Protein AF-A0A8D2KZS2-F1 (afdb_monomer)

Solvent-accessible surface area (backbone atoms only — not comparable to full-atom values): 23544 Å² total; per-residue (Å²): 131,87,80,90,88,87,85,86,83,92,78,85,83,78,93,82,79,91,78,78,85,85,78,84,86,91,76,83,87,84,83,94,83,77,69,80,80,71,70,74,70,80,73,80,74,82,85,71,85,82,81,89,64,75,97,84,63,85,79,81,78,73,80,80,71,48,76,54,74,55,30,58,27,18,46,73,50,37,46,70,60,37,52,53,43,47,74,71,66,53,69,52,68,57,38,80,55,36,52,27,25,52,40,33,5,20,61,58,28,25,36,68,35,32,45,55,38,47,75,68,67,30,64,51,67,50,59,31,76,81,28,41,32,34,60,52,46,38,61,51,84,68,10,48,54,25,49,53,45,37,50,74,74,66,30,64,58,70,52,52,24,66,78,54,34,41,28,34,50,33,47,16,27,51,61,31,37,46,70,55,37,53,51,41,50,76,73,67,35,66,60,72,52,55,27,71,59,38,35,27,26,60,35,40,24,29,56,56,38,71,50,80,87,48,40,66,42,28,40,52,33,47,51,51,45,47,75,76,64,39,70,58,69,48,47,27,77,58,40,43,30,28,56,31,33,15,27,45,39,23,36,43,71,50,44,53,50,43,49,74,68,66,34,67,57,68,50,54,28,74,85,69,44,36,26,67,53,40,24,47,71,34,33,58,81,37,60,92,49,46,35,44,60,35,54,35,51,42,52,28,55,45,32,77,78,79,56,80,83,56,44,62,58,49,45,51,43,28,47,84,43,59,54,43,56,48,36,55,57,66,67,47,82,77,73,93,59,56,82,72,57,61,80,58,39,58,68,69,44,49,63,75,43,37,74,36,51,53,35,54,60,61,48,54,85,50,84,72,47,70,68,56,50,48,44,38,51,52,48,65,72,46,42,48,43,35,68,67,53,48,79,70,47,98,62,60,68,69,59,41,40,56,67,59,43,59,69,80,73,60,64,116

Radius of gyration: 32.4 Å; Cα contacts (8 Å, |Δi|>4): 583; chains: 1; bounding box: 115×53×82 Å

Structure (mmCIF, N/CA/C/O backbone):
data_AF-A0A8D2KZS2-F1
#
_entry.id   AF-A0A8D2KZS2-F1
#
loop_
_atom_site.group_PDB
_atom_site.id
_atom_site.type_symbol
_atom_site.label_atom_id
_atom_site.label_alt_id
_atom_site.label_comp_id
_atom_site.label_asym_id
_atom_site.label_entity_id
_atom_site.label_seq_id
_atom_site.pdbx_PDB_ins_code
_atom_site.Cartn_x
_atom_site.Cartn_y
_atom_site.Cartn_z
_atom_site.occupancy
_atom_site.B_iso_or_equiv
_atom_site.auth_seq_id
_atom_site.auth_comp_id
_atom_site.auth_asym_id
_atom_site.auth_atom_id
_atom_site.pdbx_PDB_model_num
ATOM 1 N N . ASN A 1 1 ? 80.718 38.745 28.708 1.00 36.94 1 ASN A N 1
ATOM 2 C CA . ASN A 1 1 ? 81.224 37.949 27.570 1.00 36.94 1 ASN A CA 1
ATOM 3 C C . ASN A 1 1 ? 79.999 37.420 26.828 1.00 36.94 1 ASN A C 1
ATOM 5 O O . ASN A 1 1 ? 79.312 36.597 27.408 1.00 36.94 1 ASN A O 1
ATOM 9 N N . LEU A 1 2 ? 79.496 38.023 25.733 1.00 29.28 2 LEU A N 1
ATOM 10 C CA . LEU A 1 2 ? 80.109 38.090 24.377 1.00 29.28 2 LEU A CA 1
ATOM 11 C C . LEU A 1 2 ? 80.683 36.695 24.033 1.00 29.28 2 LEU A C 1
ATOM 13 O O . LEU A 1 2 ? 81.514 36.233 24.803 1.00 29.28 2 LEU A O 1
ATOM 17 N N . GLU A 1 3 ? 80.246 35.910 23.036 1.00 29.17 3 GLU A N 1
ATOM 18 C CA . GLU A 1 3 ? 79.910 36.116 21.602 1.00 29.17 3 GLU A CA 1
ATOM 19 C C . GLU A 1 3 ? 78.963 34.956 21.131 1.00 29.17 3 GLU A C 1
ATOM 21 O O . GLU A 1 3 ? 78.984 33.892 21.741 1.00 29.17 3 GLU A O 1
ATOM 26 N N . GLN A 1 4 ? 77.957 35.084 20.235 1.00 29.67 4 GLN A N 1
ATOM 27 C CA . GLN A 1 4 ? 77.980 35.140 18.742 1.00 29.67 4 GLN A CA 1
ATOM 28 C C . GLN A 1 4 ? 78.888 34.057 18.100 1.00 29.67 4 GLN A C 1
ATOM 30 O O . GLN A 1 4 ? 80.049 34.004 18.456 1.00 29.67 4 GLN A O 1
ATOM 35 N N . ARG A 1 5 ? 78.539 33.158 17.152 1.00 29.47 5 ARG A N 1
ATOM 36 C CA . ARG A 1 5 ? 77.591 33.022 16.000 1.00 29.47 5 ARG A CA 1
ATOM 37 C C . ARG A 1 5 ? 77.760 31.552 15.432 1.00 29.47 5 ARG A C 1
ATOM 39 O O . ARG A 1 5 ? 78.444 30.774 16.083 1.00 29.47 5 ARG A O 1
ATOM 46 N N . PRO A 1 6 ? 77.320 31.146 14.211 1.00 36.31 6 PRO A N 1
ATOM 47 C CA . PRO A 1 6 ? 75.969 30.782 13.747 1.00 36.31 6 PRO A CA 1
ATOM 48 C C . PRO A 1 6 ? 75.886 29.365 13.080 1.00 36.31 6 PRO A C 1
ATOM 50 O O . PRO A 1 6 ? 76.897 28.720 12.817 1.00 36.31 6 PRO A O 1
ATOM 53 N N . LYS A 1 7 ? 74.674 28.886 12.746 1.00 31.64 7 LYS A N 1
ATOM 54 C CA . LYS A 1 7 ? 74.425 27.690 11.897 1.00 31.64 7 LYS A CA 1
ATOM 55 C C . LYS A 1 7 ? 74.268 28.080 10.406 1.00 31.64 7 LYS A C 1
ATOM 57 O O . LYS A 1 7 ? 73.696 29.141 10.156 1.00 31.64 7 LYS A O 1
ATOM 62 N N . PRO A 1 8 ? 74.718 27.254 9.436 1.00 30.31 8 PRO A N 1
ATOM 63 C CA . PRO A 1 8 ? 74.526 27.477 7.994 1.00 30.31 8 PRO A CA 1
ATOM 64 C C . PRO A 1 8 ? 73.157 26.953 7.474 1.00 30.31 8 PRO A C 1
ATOM 66 O O . PRO A 1 8 ? 72.440 26.297 8.234 1.00 30.31 8 PRO A O 1
ATOM 69 N N . PRO A 1 9 ? 72.761 27.296 6.226 1.00 31.22 9 PRO A N 1
ATOM 70 C CA . PRO A 1 9 ? 71.372 27.574 5.843 1.00 31.22 9 PRO A CA 1
ATOM 71 C C . PRO A 1 9 ? 70.624 26.435 5.125 1.00 31.22 9 PRO A C 1
ATOM 73 O O . PRO A 1 9 ? 71.205 25.453 4.674 1.00 31.22 9 PRO A O 1
ATOM 76 N N . CYS A 1 10 ? 69.306 26.635 5.006 1.00 29.14 10 CYS A N 1
ATOM 77 C CA . CYS A 1 10 ? 68.376 25.884 4.167 1.00 29.14 10 CYS A CA 1
ATOM 78 C C . CYS A 1 10 ? 68.698 26.019 2.670 1.00 29.14 10 CYS A C 1
ATOM 80 O O . CYS A 1 10 ? 68.806 27.136 2.167 1.00 29.14 10 CYS A O 1
ATOM 82 N N . GLU A 1 11 ? 68.684 24.896 1.953 1.00 26.00 11 GLU A N 1
ATOM 83 C CA . GLU A 1 11 ? 68.539 24.846 0.497 1.00 26.00 11 GLU A CA 1
ATOM 84 C C . GLU A 1 11 ? 67.277 24.047 0.141 1.00 26.00 11 GLU A C 1
ATOM 86 O O . GLU A 1 11 ? 67.096 22.904 0.560 1.00 26.00 11 GLU A O 1
ATOM 91 N N . GLN A 1 12 ? 66.385 24.674 -0.629 1.00 33.25 12 GLN A N 1
ATOM 92 C CA . GLN A 1 12 ? 65.421 23.964 -1.469 1.00 33.25 12 GLN A CA 1
ATOM 93 C C . GLN A 1 12 ? 66.151 23.396 -2.693 1.00 33.25 12 GLN A C 1
ATOM 95 O O . GLN A 1 12 ? 67.110 24.013 -3.161 1.00 33.25 12 GLN A O 1
ATOM 100 N N . PRO A 1 13 ? 65.586 22.362 -3.336 1.00 27.86 13 PRO A N 1
ATOM 101 C CA . PRO A 1 13 ? 65.561 22.381 -4.785 1.00 27.86 13 PRO A CA 1
ATOM 102 C C . PRO A 1 13 ? 64.144 22.291 -5.352 1.00 27.86 13 PRO A C 1
ATOM 104 O O . PRO A 1 13 ? 63.231 21.649 -4.836 1.00 27.86 13 PRO A O 1
ATOM 107 N N . SER A 1 14 ? 64.039 23.008 -6.456 1.00 24.27 14 SER A N 1
ATOM 108 C CA . SER A 1 14 ? 62.951 23.229 -7.384 1.00 24.27 14 SER A CA 1
ATOM 109 C C . SER A 1 14 ? 62.358 21.976 -8.040 1.00 24.27 14 SER A C 1
ATOM 111 O O . SER A 1 14 ? 63.000 20.954 -8.267 1.00 24.27 14 SER A O 1
ATOM 113 N N . SER A 1 15 ? 61.102 22.161 -8.440 1.00 30.88 15 SER A N 1
ATOM 114 C CA . SER A 1 15 ? 60.321 21.420 -9.429 1.00 30.88 15 SER A CA 1
ATOM 115 C C . SER A 1 15 ? 61.110 20.833 -10.608 1.00 30.88 15 SER A C 1
ATOM 117 O O . SER A 1 15 ? 61.696 21.581 -11.389 1.00 30.88 15 SER A O 1
ATOM 119 N N . SER A 1 16 ? 60.976 19.524 -10.842 1.00 24.36 16 SER A N 1
ATOM 120 C CA . SER A 1 16 ? 60.744 18.966 -12.184 1.00 24.36 16 SER A CA 1
ATOM 121 C C . SER A 1 16 ? 60.451 17.457 -12.153 1.00 24.36 16 SER A C 1
ATOM 123 O O . SER A 1 16 ? 61.081 16.691 -11.433 1.00 24.36 16 SER A O 1
ATOM 125 N N . LEU A 1 17 ? 59.515 17.069 -13.027 1.00 27.34 17 LEU A N 1
ATOM 126 C CA . LEU A 1 17 ? 59.321 15.741 -13.625 1.00 27.34 17 LEU A CA 1
ATOM 127 C C . LEU A 1 17 ? 58.529 14.686 -12.835 1.00 27.34 17 LEU A C 1
ATOM 129 O O . LEU A 1 17 ? 59.053 13.689 -12.341 1.00 27.34 17 LEU A O 1
ATOM 133 N N . CYS A 1 18 ? 57.202 14.845 -12.930 1.00 28.91 18 CYS A N 1
ATOM 134 C CA . CYS A 1 18 ? 56.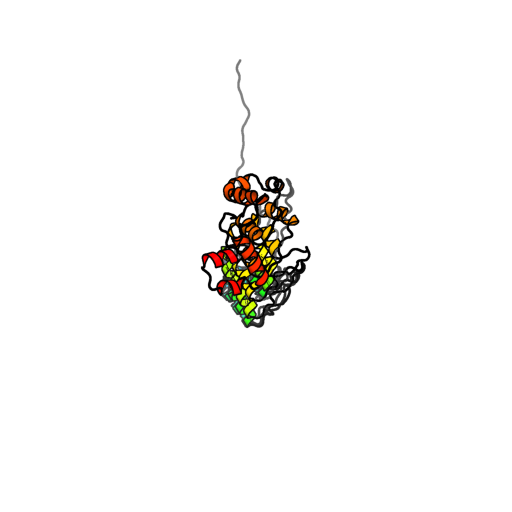266 13.753 -13.198 1.00 28.91 18 CYS A CA 1
ATOM 135 C C . CYS A 1 18 ? 56.908 12.674 -14.087 1.00 28.91 18 CYS A C 1
ATOM 137 O O . CYS A 1 18 ? 57.135 12.893 -15.278 1.00 28.91 18 CYS A O 1
ATOM 139 N N . ARG A 1 19 ? 57.152 11.491 -13.525 1.00 24.28 19 ARG A N 1
ATOM 140 C CA . ARG A 1 19 ? 57.334 10.260 -14.294 1.00 24.28 19 ARG A CA 1
ATOM 141 C C . ARG A 1 19 ? 56.074 9.425 -14.143 1.00 24.28 19 ARG A C 1
ATOM 143 O O . ARG A 1 19 ? 55.941 8.629 -13.221 1.00 24.28 19 ARG A O 1
ATOM 150 N N . THR A 1 20 ? 55.138 9.649 -15.053 1.00 28.09 20 THR A N 1
ATOM 151 C CA . THR A 1 20 ? 54.004 8.762 -15.300 1.00 28.09 20 THR A CA 1
ATOM 152 C C . THR A 1 20 ? 54.559 7.454 -15.863 1.00 28.09 20 THR A C 1
ATOM 154 O O . THR A 1 20 ? 55.196 7.4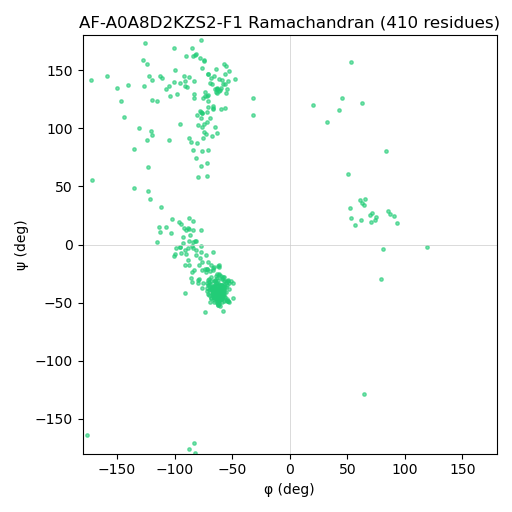42 -16.916 1.00 28.09 20 THR A O 1
ATOM 157 N N . LEU A 1 21 ? 54.374 6.356 -15.131 1.00 25.39 21 LEU A N 1
ATOM 158 C CA . LEU A 1 21 ? 54.708 5.005 -15.576 1.00 25.39 21 LEU A CA 1
ATOM 159 C C . LEU A 1 21 ? 53.690 4.565 -16.633 1.00 25.39 21 LEU A C 1
ATOM 161 O O . LEU A 1 21 ? 52.605 4.078 -16.328 1.00 25.39 21 LEU A O 1
ATOM 165 N N . THR A 1 22 ? 54.056 4.765 -17.893 1.00 28.83 22 THR A N 1
ATOM 166 C CA . THR A 1 22 ? 53.391 4.194 -19.063 1.00 28.83 22 THR A CA 1
ATOM 167 C C . THR A 1 22 ? 53.759 2.713 -19.152 1.00 28.83 22 THR A C 1
ATOM 169 O O . THR A 1 22 ? 54.868 2.378 -19.566 1.00 28.83 22 THR A O 1
ATOM 172 N N . VAL A 1 23 ? 52.848 1.809 -18.783 1.00 27.48 23 VAL A N 1
ATOM 173 C CA . VAL A 1 23 ? 52.987 0.373 -19.083 1.00 27.48 23 VAL A CA 1
ATOM 174 C C . VAL A 1 23 ? 51.802 -0.085 -19.934 1.00 27.48 23 VAL A C 1
ATOM 176 O O . VAL A 1 23 ? 50.706 -0.331 -19.449 1.00 27.48 23 VAL A O 1
ATOM 179 N N . GLY A 1 24 ? 52.092 -0.109 -21.237 1.00 26.55 24 GLY A N 1
ATOM 180 C CA . GLY A 1 24 ? 51.520 -0.861 -22.359 1.00 26.55 24 GLY A CA 1
ATOM 181 C C . GLY A 1 24 ? 50.125 -1.486 -22.284 1.00 26.55 24 GLY A C 1
ATOM 182 O O . GLY A 1 24 ? 49.922 -2.494 -21.619 1.00 26.55 24 GLY A O 1
ATOM 183 N N . LEU A 1 25 ? 49.257 -1.041 -23.198 1.00 25.08 25 LEU A N 1
ATOM 184 C CA . LEU A 1 25 ? 48.248 -1.881 -23.849 1.00 25.08 25 LEU A CA 1
ATOM 185 C C . LEU A 1 25 ? 48.321 -1.643 -25.366 1.00 25.08 25 LEU A C 1
ATOM 187 O O . LEU A 1 25 ? 47.852 -0.634 -25.886 1.00 25.08 25 LEU A O 1
ATOM 191 N N . ARG A 1 26 ? 48.977 -2.572 -26.072 1.00 29.31 26 ARG A N 1
ATOM 192 C CA . ARG A 1 26 ? 48.896 -2.723 -27.531 1.00 29.31 26 ARG A CA 1
ATOM 193 C C . ARG A 1 26 ? 47.615 -3.487 -27.851 1.00 29.31 26 ARG A C 1
ATOM 195 O O . ARG A 1 26 ? 47.593 -4.685 -27.602 1.00 29.31 26 ARG A O 1
ATOM 202 N N . LEU A 1 27 ? 46.621 -2.847 -28.465 1.00 26.73 27 LEU A N 1
ATOM 203 C CA . LEU A 1 27 ? 45.586 -3.533 -29.245 1.00 26.73 27 LEU A CA 1
ATOM 204 C C . LEU A 1 27 ? 45.201 -2.669 -30.463 1.00 26.73 27 LEU A C 1
ATOM 206 O O . LEU A 1 27 ? 44.644 -1.590 -30.316 1.00 26.73 27 LEU A O 1
ATOM 210 N N . PHE A 1 28 ? 45.602 -3.172 -31.636 1.00 26.14 28 PHE A N 1
ATOM 211 C CA . PHE A 1 28 ? 45.094 -2.952 -32.999 1.00 26.14 28 PHE A CA 1
ATOM 212 C C . PHE A 1 28 ? 44.503 -1.579 -33.388 1.00 26.14 28 PHE A C 1
ATOM 214 O O . PHE A 1 28 ? 43.336 -1.291 -33.142 1.00 26.14 28 PHE A O 1
ATOM 221 N N . CYS A 1 29 ? 45.280 -0.811 -34.163 1.00 25.12 29 CYS A N 1
ATOM 222 C CA . CYS A 1 29 ? 44.738 0.125 -35.157 1.00 25.12 29 CYS A CA 1
ATOM 223 C C . CYS A 1 29 ? 44.137 -0.657 -36.340 1.00 25.12 29 CYS A C 1
ATOM 225 O O . CYS A 1 29 ? 44.718 -1.662 -36.760 1.00 25.12 29 CYS A O 1
ATOM 227 N N . PRO A 1 30 ? 43.062 -0.129 -36.946 1.00 29.66 30 PRO A N 1
ATOM 228 C CA . PRO A 1 30 ? 43.207 0.249 -38.345 1.00 29.66 30 PRO A CA 1
ATOM 229 C C . PRO A 1 30 ? 42.797 1.705 -38.604 1.00 29.66 30 PRO A C 1
ATOM 231 O O . PRO A 1 30 ? 41.781 2.198 -38.126 1.00 29.66 30 PRO A O 1
ATOM 234 N N . ASP A 1 31 ? 43.660 2.328 -39.397 1.00 26.92 31 ASP A N 1
ATOM 235 C CA . ASP A 1 31 ? 43.484 3.434 -40.330 1.00 26.92 31 ASP A CA 1
ATOM 236 C C . ASP A 1 31 ? 43.049 4.829 -39.849 1.00 26.92 31 ASP A C 1
ATOM 238 O O . ASP A 1 31 ? 42.009 5.106 -39.256 1.00 26.92 31 ASP A O 1
ATOM 242 N N . SER A 1 32 ? 43.953 5.743 -40.183 1.00 37.69 32 SER A N 1
ATOM 243 C CA . SER A 1 32 ? 44.044 7.149 -39.854 1.00 37.69 32 SER A CA 1
ATOM 244 C C . SER A 1 32 ? 43.071 8.009 -40.659 1.00 37.69 32 SER A C 1
ATOM 246 O O . SER A 1 32 ? 43.389 8.382 -41.785 1.00 37.69 32 SER A O 1
ATOM 248 N N . SER A 1 33 ? 41.944 8.407 -40.063 1.00 36.34 33 SER A N 1
ATOM 249 C CA . SER A 1 33 ? 41.260 9.667 -40.415 1.00 36.34 33 SER A CA 1
ATOM 250 C C . SER A 1 33 ? 40.102 10.013 -39.468 1.00 36.34 33 SER A C 1
ATOM 252 O O . SER A 1 33 ? 38.987 10.231 -39.927 1.00 36.34 33 SER A O 1
ATOM 254 N N . THR A 1 34 ? 40.316 10.097 -38.153 1.00 34.88 34 THR A N 1
ATOM 255 C CA . THR A 1 34 ? 39.337 10.753 -37.259 1.00 34.88 34 THR A CA 1
ATOM 256 C C . THR A 1 34 ? 40.023 11.389 -36.053 1.00 34.88 34 THR A C 1
ATOM 258 O O . THR A 1 34 ? 40.910 10.804 -35.440 1.00 34.88 34 THR A O 1
ATOM 261 N N . SER A 1 35 ? 39.609 12.619 -35.753 1.00 30.83 35 SER A N 1
ATOM 262 C CA . SER A 1 35 ? 40.151 13.567 -34.773 1.00 30.83 35 SER A CA 1
ATOM 263 C C . SER A 1 35 ? 40.428 13.001 -33.363 1.00 30.83 35 SER A C 1
ATOM 265 O O . SER A 1 35 ? 39.581 12.279 -32.829 1.00 30.83 35 SER A O 1
ATOM 267 N N . PRO A 1 36 ? 41.516 13.430 -32.687 1.00 34.88 36 PRO A N 1
ATOM 268 C CA . PRO A 1 36 ? 41.895 12.977 -31.339 1.00 34.88 36 PRO A CA 1
ATOM 269 C C . PRO A 1 36 ? 40.928 13.398 -30.214 1.00 34.88 36 PRO A C 1
ATOM 271 O O . PRO A 1 36 ? 41.055 12.929 -29.087 1.00 34.88 36 PRO A O 1
ATOM 274 N N . SER A 1 37 ? 39.919 14.221 -30.505 1.00 33.31 37 SER A N 1
ATOM 275 C CA . SER A 1 37 ? 38.871 14.629 -29.556 1.00 33.31 37 SER A CA 1
ATOM 276 C C . SER A 1 37 ? 37.887 13.503 -29.196 1.00 33.31 37 SER A C 1
ATOM 278 O O . SER A 1 37 ? 37.154 13.629 -28.222 1.00 33.31 37 SER A O 1
ATOM 280 N N . PHE A 1 38 ? 37.864 12.403 -29.960 1.00 35.97 38 PHE A N 1
ATOM 281 C CA . PHE A 1 38 ? 36.937 11.280 -29.755 1.00 35.97 38 PHE A CA 1
ATOM 282 C C . PHE A 1 38 ? 37.414 10.252 -28.717 1.00 35.97 38 PHE A C 1
ATOM 284 O O . PHE A 1 38 ? 36.595 9.553 -28.127 1.00 35.97 38 PHE A O 1
ATOM 291 N N . TYR A 1 39 ? 38.722 10.166 -28.459 1.00 30.42 39 TYR A N 1
ATOM 292 C CA . TYR A 1 39 ? 39.286 9.150 -27.559 1.00 30.42 39 TYR A CA 1
ATOM 293 C C . TYR A 1 39 ? 39.326 9.571 -26.085 1.00 30.42 39 TYR A C 1
ATOM 295 O O . TYR A 1 39 ? 39.502 8.727 -25.211 1.00 30.42 39 TYR A O 1
ATOM 303 N N . PHE A 1 40 ? 39.122 10.856 -25.787 1.00 31.12 40 PHE A N 1
ATOM 304 C CA . PHE A 1 40 ? 39.259 11.377 -24.424 1.00 31.12 40 PHE A CA 1
ATOM 305 C C . PHE A 1 40 ? 38.000 11.225 -23.550 1.00 31.12 40 PHE A C 1
ATOM 307 O O . PHE A 1 40 ? 38.026 11.585 -22.379 1.00 31.12 40 PHE A O 1
ATOM 314 N N . ILE A 1 41 ? 36.905 10.672 -24.085 1.00 33.25 41 ILE A N 1
ATOM 315 C CA . ILE A 1 41 ? 35.627 10.533 -23.356 1.00 33.25 41 ILE A CA 1
ATOM 316 C C . ILE A 1 41 ? 35.423 9.111 -22.784 1.00 33.25 41 ILE A C 1
ATOM 318 O O . ILE A 1 41 ? 34.545 8.889 -21.958 1.00 33.25 41 ILE A O 1
ATOM 322 N N . LEU A 1 42 ? 36.275 8.140 -23.128 1.00 31.92 42 LEU A N 1
ATOM 323 C CA . LEU A 1 42 ? 36.093 6.727 -22.753 1.00 31.92 42 LEU A CA 1
ATOM 324 C C . LEU A 1 42 ? 36.679 6.317 -21.385 1.00 31.92 42 LEU A C 1
ATOM 326 O O . LEU A 1 42 ? 36.765 5.130 -21.088 1.00 31.92 42 LEU A O 1
ATOM 330 N N . LEU A 1 43 ? 37.059 7.273 -20.534 1.00 33.88 43 LEU A N 1
ATOM 331 C CA . LEU A 1 43 ? 37.673 7.010 -19.223 1.00 33.88 43 LEU A CA 1
ATOM 332 C C . LEU A 1 43 ? 37.075 7.876 -18.102 1.00 33.88 43 LEU A C 1
ATOM 334 O O . LEU A 1 43 ? 37.792 8.461 -17.294 1.00 33.88 43 LEU A O 1
ATOM 338 N N . LEU A 1 44 ? 35.745 7.937 -18.011 1.00 33.25 44 LEU A N 1
ATOM 339 C CA . LEU A 1 44 ? 35.087 8.396 -16.784 1.00 33.25 44 LEU A CA 1
ATOM 340 C C . LEU A 1 44 ? 34.967 7.224 -15.802 1.00 33.25 44 LEU A C 1
ATOM 342 O O . LEU A 1 44 ? 33.939 6.561 -15.695 1.00 33.25 44 LEU A O 1
ATOM 346 N N . LEU A 1 45 ? 36.072 6.965 -15.098 1.00 33.84 45 LEU A N 1
ATOM 347 C CA . LEU A 1 45 ? 36.084 6.182 -13.866 1.00 33.84 45 LEU A CA 1
ATOM 348 C C . LEU A 1 45 ? 35.175 6.879 -12.843 1.00 33.84 45 LEU A C 1
ATOM 350 O O . LEU A 1 45 ? 35.457 8.004 -12.428 1.00 33.84 45 LEU A O 1
ATOM 354 N N . PHE A 1 46 ? 34.100 6.209 -12.428 1.00 33.53 46 PHE A N 1
ATOM 355 C CA . PHE A 1 46 ? 33.302 6.625 -11.277 1.00 33.53 46 PHE A CA 1
ATOM 356 C C . PHE A 1 46 ? 34.211 6.733 -10.042 1.00 33.53 46 PHE A C 1
ATOM 358 O O . PHE A 1 46 ? 34.814 5.756 -9.603 1.00 33.53 46 PHE A O 1
ATOM 365 N N . HIS A 1 47 ? 34.317 7.940 -9.490 1.00 36.31 47 HIS A N 1
ATOM 366 C CA . HIS A 1 47 ? 34.975 8.213 -8.217 1.00 36.31 47 HIS A CA 1
ATOM 367 C C . HIS A 1 47 ? 34.005 7.839 -7.083 1.00 36.31 47 HIS A C 1
ATOM 369 O O . HIS A 1 47 ? 33.071 8.585 -6.801 1.00 36.31 47 HIS A O 1
ATOM 375 N N . GLN A 1 48 ? 34.207 6.695 -6.427 1.00 31.03 48 GLN A N 1
ATOM 376 C CA . GLN A 1 48 ? 33.724 6.501 -5.054 1.00 31.03 48 GLN A CA 1
ATOM 377 C C . GLN A 1 48 ? 34.898 6.706 -4.084 1.00 31.03 48 GLN A C 1
ATOM 379 O O . GLN A 1 48 ? 36.016 6.291 -4.404 1.00 31.03 48 GLN A O 1
ATOM 384 N N . PRO A 1 49 ? 34.695 7.366 -2.927 1.00 31.16 49 PRO A N 1
ATOM 385 C CA . PRO A 1 49 ? 35.770 7.588 -1.969 1.00 31.16 49 PRO A CA 1
ATOM 386 C C . PRO A 1 49 ? 36.209 6.257 -1.326 1.00 31.16 49 PRO A C 1
ATOM 388 O O . PRO A 1 49 ? 35.365 5.395 -1.070 1.00 31.16 49 PRO A O 1
ATOM 391 N N . PRO A 1 50 ? 37.511 6.072 -1.047 1.00 38.44 50 PRO A N 1
ATOM 392 C CA . PRO A 1 50 ? 38.029 4.849 -0.445 1.00 38.44 50 PRO A CA 1
ATOM 393 C C . PRO A 1 50 ? 37.542 4.695 1.004 1.00 38.44 50 PRO A C 1
ATOM 395 O O . PRO A 1 50 ? 37.529 5.654 1.778 1.00 38.44 50 PRO A O 1
ATOM 398 N N . ILE A 1 51 ? 37.159 3.472 1.376 1.00 36.62 51 ILE A N 1
ATOM 399 C CA . ILE A 1 51 ? 36.767 3.100 2.741 1.00 36.62 51 ILE A CA 1
ATOM 400 C C . ILE A 1 51 ? 38.026 3.077 3.620 1.00 36.62 51 ILE A C 1
ATOM 402 O O . ILE A 1 51 ? 39.022 2.440 3.277 1.00 36.62 51 ILE A O 1
ATOM 406 N N . LEU A 1 52 ? 37.990 3.783 4.755 1.00 33.03 52 LEU A N 1
ATOM 407 C CA . LEU A 1 52 ? 39.100 3.844 5.708 1.00 33.03 52 LEU A CA 1
ATOM 408 C C . LEU A 1 52 ? 39.287 2.484 6.402 1.00 33.03 52 LEU A C 1
ATOM 410 O O . LEU A 1 52 ? 38.502 2.107 7.269 1.00 33.03 52 LEU A O 1
ATOM 414 N N . SER A 1 53 ? 40.366 1.782 6.074 1.00 32.38 53 SER A N 1
ATOM 415 C CA . SER A 1 53 ? 40.828 0.597 6.800 1.00 32.38 53 SER A CA 1
ATOM 416 C C . SER A 1 53 ? 42.276 0.813 7.249 1.00 32.38 53 SER A C 1
ATOM 418 O O . SER A 1 53 ? 43.188 0.464 6.510 1.00 32.38 53 SER A O 1
ATOM 420 N N . ALA A 1 54 ? 42.454 1.370 8.459 1.00 38.00 54 ALA A N 1
ATOM 421 C CA . ALA A 1 54 ? 43.703 1.476 9.243 1.00 38.00 54 ALA A CA 1
ATOM 422 C C . ALA A 1 54 ? 44.939 2.113 8.536 1.00 38.00 54 ALA A C 1
ATOM 424 O O . ALA A 1 54 ? 45.010 2.205 7.313 1.00 38.00 54 ALA A O 1
ATOM 425 N N . PRO A 1 55 ? 45.931 2.656 9.272 1.00 47.75 55 PRO A N 1
ATOM 426 C CA . PRO A 1 55 ? 46.936 3.512 8.656 1.00 47.75 55 PRO A CA 1
ATOM 427 C C . PRO A 1 55 ? 47.951 2.659 7.884 1.00 47.75 55 PRO A C 1
ATOM 429 O O . PRO A 1 55 ? 48.734 1.925 8.478 1.00 47.75 55 PRO A O 1
ATOM 432 N N . GLY A 1 56 ? 47.965 2.785 6.555 1.00 47.78 56 GLY A N 1
ATOM 433 C CA . GLY A 1 56 ? 49.143 2.455 5.745 1.00 47.78 56 GLY A CA 1
ATOM 434 C C . GLY A 1 56 ? 49.005 1.359 4.690 1.00 47.78 56 GLY A C 1
ATOM 435 O O . GLY A 1 56 ? 49.967 1.156 3.954 1.00 47.78 56 GLY A O 1
ATOM 436 N N . LEU A 1 57 ? 47.854 0.695 4.542 1.00 40.62 57 LEU A N 1
ATOM 437 C CA . LEU A 1 57 ? 47.652 -0.297 3.478 1.00 40.62 57 LEU A CA 1
ATOM 438 C C . LEU A 1 57 ? 46.496 0.121 2.559 1.00 40.62 57 LEU A C 1
ATOM 440 O O . LEU A 1 57 ? 45.331 -0.150 2.827 1.00 40.62 57 LEU A O 1
ATOM 444 N N . TRP A 1 58 ? 46.823 0.806 1.462 1.00 45.53 58 TRP A N 1
ATOM 445 C CA . TRP A 1 58 ? 45.865 1.076 0.390 1.00 45.53 58 TRP A CA 1
ATOM 446 C C . TRP A 1 58 ? 45.658 -0.212 -0.414 1.00 45.53 58 TRP A C 1
ATOM 448 O O . TRP A 1 58 ? 46.398 -0.474 -1.362 1.00 45.53 58 TRP A O 1
ATOM 458 N N . SER A 1 59 ? 44.673 -1.038 -0.059 1.00 37.94 59 SER A N 1
ATOM 459 C CA . SER A 1 59 ? 44.176 -2.042 -1.000 1.00 37.94 59 SER A CA 1
ATOM 460 C C . SER A 1 59 ? 43.326 -1.326 -2.053 1.00 37.94 59 SER A C 1
ATOM 462 O O . SER A 1 59 ? 42.157 -1.008 -1.849 1.00 37.94 59 SER A O 1
ATOM 464 N N . LEU A 1 60 ? 43.935 -1.025 -3.202 1.00 41.00 60 LEU A N 1
ATOM 465 C CA . LEU A 1 60 ? 43.218 -0.627 -4.416 1.00 41.00 60 LEU A CA 1
ATOM 466 C C . LEU A 1 60 ? 42.503 -1.857 -4.991 1.00 41.00 60 LEU A C 1
ATOM 468 O O . LEU A 1 60 ? 42.895 -2.390 -6.029 1.00 41.00 60 LEU A O 1
ATOM 472 N N . GLU A 1 61 ? 41.459 -2.331 -4.318 1.00 39.19 61 GLU A N 1
ATOM 473 C CA . GLU A 1 61 ? 40.504 -3.250 -4.930 1.00 39.19 61 GLU A CA 1
ATOM 474 C C . GLU A 1 61 ? 39.684 -2.466 -5.960 1.00 39.19 61 GLU A C 1
ATOM 476 O O . GLU A 1 61 ? 38.581 -1.989 -5.705 1.00 39.19 61 GLU A O 1
ATOM 481 N N . TYR A 1 62 ? 40.251 -2.286 -7.154 1.00 47.44 62 TYR A N 1
ATOM 482 C CA . TYR A 1 62 ? 39.485 -1.840 -8.308 1.00 47.44 62 TYR A CA 1
ATOM 483 C C . TYR A 1 62 ? 38.470 -2.933 -8.647 1.00 47.44 62 TYR A C 1
ATOM 485 O O . TYR A 1 62 ? 38.806 -3.915 -9.313 1.00 47.44 62 TYR A O 1
ATOM 493 N N . LYS A 1 63 ? 37.210 -2.749 -8.244 1.00 43.88 63 LYS A N 1
ATOM 494 C CA . LYS A 1 63 ? 36.096 -3.437 -8.901 1.00 43.88 63 LYS A CA 1
ATOM 495 C C . LYS A 1 63 ? 36.051 -2.938 -10.346 1.00 43.88 63 LYS A C 1
ATOM 497 O O . LYS A 1 63 ? 35.542 -1.857 -10.625 1.00 43.88 63 LYS A O 1
ATOM 502 N N . ARG A 1 64 ? 36.660 -3.689 -11.267 1.00 52.75 64 ARG A N 1
ATOM 503 C CA . ARG A 1 64 ? 36.547 -3.446 -12.710 1.00 52.75 64 ARG A CA 1
ATOM 504 C C . ARG A 1 64 ? 35.107 -3.737 -13.121 1.00 52.75 64 ARG A C 1
ATOM 506 O O . ARG A 1 64 ? 34.780 -4.882 -13.408 1.00 52.75 64 ARG A O 1
ATOM 513 N N . THR A 1 65 ? 34.251 -2.723 -13.149 1.00 52.41 65 THR A N 1
ATOM 514 C CA . THR A 1 65 ? 32.964 -2.836 -13.835 1.00 52.41 65 THR A CA 1
ATOM 515 C C . THR A 1 65 ? 33.236 -2.713 -15.330 1.00 52.41 65 THR A C 1
ATOM 517 O O . THR A 1 65 ? 33.729 -1.695 -15.815 1.00 52.41 65 THR A O 1
ATOM 520 N N . LEU A 1 66 ? 33.005 -3.790 -16.077 1.00 63.81 66 LEU A N 1
ATOM 521 C CA . LEU A 1 66 ? 33.093 -3.742 -17.531 1.00 63.81 66 LEU A CA 1
ATOM 522 C C . LEU A 1 66 ? 31.883 -2.946 -18.034 1.00 63.81 66 LEU A C 1
ATOM 524 O O . LEU A 1 66 ? 30.758 -3.435 -18.000 1.00 63.81 66 LEU A O 1
ATOM 528 N N . THR A 1 67 ? 32.094 -1.704 -18.469 1.00 66.44 67 THR A N 1
ATOM 529 C CA . THR A 1 67 ? 31.028 -0.846 -19.003 1.00 66.44 67 THR A CA 1
ATOM 530 C C . THR A 1 67 ? 31.126 -0.745 -20.524 1.00 66.44 67 THR A C 1
ATOM 532 O O . THR A 1 67 ? 32.204 -0.604 -21.099 1.00 66.44 67 THR A O 1
ATOM 535 N N . ASN A 1 68 ? 29.981 -0.850 -21.200 1.00 80.31 68 ASN A N 1
ATOM 536 C CA . ASN A 1 68 ? 29.876 -0.699 -22.650 1.00 80.31 68 ASN A CA 1
ATOM 537 C C . ASN A 1 68 ? 29.580 0.780 -22.982 1.00 80.31 68 ASN A C 1
ATOM 539 O O . ASN A 1 68 ? 28.702 1.360 -22.332 1.00 80.31 68 ASN A O 1
ATOM 543 N N . PRO A 1 69 ? 30.228 1.405 -23.991 1.00 84.00 69 PRO A N 1
ATOM 544 C CA . PRO A 1 69 ? 29.858 2.745 -24.466 1.00 84.00 69 PRO A CA 1
ATOM 545 C C . PRO A 1 69 ? 28.360 2.885 -24.773 1.00 84.00 69 PRO A C 1
ATOM 547 O O . PRO A 1 69 ? 27.786 3.952 -24.553 1.00 84.00 69 PRO A O 1
ATOM 550 N N . LEU A 1 70 ? 27.708 1.801 -25.210 1.00 86.56 70 LEU A N 1
ATOM 551 C CA . LEU A 1 70 ? 26.264 1.779 -25.422 1.00 86.56 70 LEU A CA 1
ATOM 552 C C . LEU A 1 70 ? 25.483 2.020 -24.115 1.00 86.56 70 LEU A C 1
ATOM 554 O O . LEU A 1 70 ? 24.589 2.864 -24.096 1.00 86.56 70 LEU A O 1
ATOM 558 N N . CYS A 1 71 ? 25.861 1.364 -23.012 1.00 86.94 71 CYS A N 1
ATOM 559 C CA . CYS A 1 71 ? 25.219 1.544 -21.704 1.00 86.94 71 CYS A CA 1
ATOM 560 C C . CYS A 1 71 ? 25.394 2.974 -21.173 1.00 86.94 71 CYS A C 1
ATOM 562 O O . CYS A 1 71 ? 24.443 3.553 -20.660 1.00 86.94 71 CYS A O 1
ATOM 564 N N . ILE A 1 72 ? 26.574 3.575 -21.362 1.00 85.75 72 ILE A N 1
ATOM 565 C CA . ILE A 1 72 ? 26.844 4.964 -20.946 1.00 85.75 72 ILE A CA 1
ATOM 566 C C . ILE A 1 72 ? 25.952 5.944 -21.717 1.00 85.75 72 ILE A C 1
ATOM 568 O O . ILE A 1 72 ? 25.381 6.866 -21.135 1.00 85.75 72 ILE A O 1
ATOM 572 N N . SER A 1 73 ? 25.808 5.743 -23.030 1.00 89.56 73 SER A N 1
ATOM 573 C CA . SER A 1 73 ? 24.927 6.587 -23.841 1.00 89.56 73 SER A CA 1
ATOM 574 C C . SER A 1 73 ? 23.451 6.429 -23.461 1.00 89.56 73 SER A C 1
ATOM 576 O O . SER A 1 73 ? 22.719 7.418 -23.457 1.00 89.56 73 SER A O 1
ATOM 578 N N . ALA A 1 74 ? 23.028 5.218 -23.085 1.00 89.50 74 ALA A N 1
ATOM 579 C CA . ALA A 1 74 ? 21.667 4.936 -22.649 1.00 89.50 74 ALA A CA 1
ATOM 580 C C . ALA A 1 74 ? 21.348 5.542 -21.274 1.00 89.50 74 ALA A C 1
ATOM 582 O O . ALA A 1 74 ? 20.289 6.147 -21.132 1.00 89.50 74 ALA A O 1
ATOM 583 N N . SER A 1 75 ? 22.263 5.462 -20.300 1.00 87.62 75 SER A N 1
ATOM 584 C CA . SER A 1 75 ? 22.051 6.001 -18.945 1.00 87.62 75 SER A CA 1
ATOM 585 C C . SER A 1 75 ? 21.902 7.526 -18.916 1.00 87.62 75 SER A C 1
ATOM 587 O O . SER A 1 75 ? 21.151 8.067 -18.105 1.00 87.62 75 SER A O 1
ATOM 589 N N . HIS A 1 76 ? 22.567 8.227 -19.839 1.00 87.12 76 HIS A N 1
ATOM 590 C CA . HIS A 1 76 ? 22.513 9.689 -19.954 1.00 87.12 76 HIS A CA 1
ATOM 591 C C . HIS A 1 76 ? 21.485 10.199 -20.977 1.00 87.12 76 HIS A C 1
ATOM 593 O O . HIS A 1 76 ? 21.340 11.410 -21.137 1.00 87.12 76 HIS A O 1
ATOM 599 N N . GLY A 1 77 ? 20.783 9.314 -21.693 1.00 89.62 77 GLY A N 1
ATOM 600 C CA . GLY A 1 77 ? 19.784 9.725 -22.687 1.00 89.62 77 GLY A CA 1
ATOM 601 C C . GLY A 1 77 ? 20.374 10.271 -23.996 1.00 89.62 77 GLY A C 1
ATOM 602 O O . GLY A 1 77 ? 19.725 11.034 -24.708 1.00 89.62 77 GLY A O 1
ATOM 603 N N . HIS A 1 78 ? 21.614 9.915 -24.343 1.00 92.62 78 HIS A N 1
ATOM 604 C CA . HIS A 1 78 ? 22.282 10.386 -25.561 1.00 92.62 78 HIS A CA 1
ATOM 605 C C . HIS A 1 78 ? 21.854 9.589 -26.803 1.00 92.62 78 HIS A C 1
ATOM 607 O O . HIS A 1 78 ? 22.617 8.791 -27.355 1.00 92.62 78 HIS A O 1
ATOM 613 N N . THR A 1 79 ? 20.640 9.856 -27.282 1.00 92.38 79 THR A N 1
ATOM 614 C CA . THR A 1 79 ? 20.002 9.170 -28.421 1.00 92.38 79 THR A CA 1
ATOM 615 C C . THR A 1 79 ? 20.837 9.198 -29.705 1.00 92.38 79 THR A C 1
ATOM 617 O O . THR A 1 79 ? 20.949 8.185 -30.394 1.00 92.38 79 THR A O 1
ATOM 620 N N . ALA A 1 80 ? 21.476 10.328 -30.026 1.00 91.25 80 ALA A N 1
ATOM 621 C CA . ALA A 1 80 ? 22.294 10.471 -31.233 1.00 91.25 80 ALA A CA 1
ATOM 622 C C . ALA A 1 80 ? 23.541 9.568 -31.210 1.00 91.25 80 ALA A C 1
ATOM 624 O O . ALA A 1 80 ? 23.844 8.893 -32.197 1.00 91.25 80 ALA A O 1
ATOM 625 N N . CYS A 1 81 ? 24.236 9.519 -30.069 1.00 89.19 81 CYS A N 1
ATOM 626 C CA . CYS A 1 81 ? 25.393 8.647 -29.871 1.00 89.19 81 CYS A CA 1
ATOM 627 C C . CYS A 1 81 ? 24.972 7.177 -29.927 1.00 89.19 81 CYS A C 1
ATOM 629 O O . CYS A 1 81 ? 25.590 6.382 -30.632 1.00 89.19 81 CYS A O 1
ATOM 631 N N . LEU A 1 82 ? 23.873 6.843 -29.248 1.00 90.69 82 LEU A N 1
ATOM 632 C CA . LEU A 1 82 ? 23.306 5.501 -29.222 1.00 90.69 82 LEU A CA 1
ATOM 633 C C . LEU A 1 82 ? 22.932 5.020 -30.636 1.00 90.69 82 LEU A C 1
ATOM 635 O O . LEU A 1 82 ? 23.342 3.937 -31.049 1.00 90.69 82 LEU A O 1
ATOM 639 N N . ARG A 1 83 ? 22.260 5.859 -31.435 1.00 91.56 83 ARG A N 1
ATOM 640 C CA . ARG A 1 83 ? 21.923 5.563 -32.838 1.00 91.56 83 ARG A CA 1
ATOM 641 C C . ARG A 1 83 ? 23.166 5.322 -33.696 1.00 91.56 83 ARG A C 1
ATOM 643 O O . ARG A 1 83 ? 23.167 4.418 -34.530 1.00 91.56 83 ARG A O 1
ATOM 650 N N . HIS A 1 84 ? 24.228 6.104 -33.500 1.00 90.81 84 HIS A N 1
ATOM 651 C CA . HIS A 1 84 ? 25.477 5.909 -34.237 1.00 90.81 84 HIS A CA 1
ATOM 652 C C . HIS A 1 84 ? 26.157 4.581 -33.877 1.00 90.81 84 HIS A C 1
ATOM 654 O O . HIS A 1 84 ? 26.618 3.863 -34.765 1.00 90.81 84 HIS A O 1
ATOM 660 N N . LEU A 1 85 ? 26.182 4.224 -32.590 1.00 89.31 85 LEU A N 1
ATOM 661 C CA . LEU A 1 85 ? 26.746 2.958 -32.114 1.00 89.31 85 LEU A CA 1
ATOM 662 C C . LEU A 1 85 ? 25.955 1.750 -32.638 1.00 89.31 85 LEU A C 1
ATOM 664 O O . LEU A 1 85 ? 26.552 0.791 -33.126 1.00 89.31 85 LEU A O 1
ATOM 668 N N . LEU A 1 86 ? 24.622 1.822 -32.635 1.00 89.62 86 LEU A N 1
ATOM 669 C CA . LEU A 1 86 ? 23.758 0.777 -33.197 1.00 89.62 86 LEU A CA 1
ATOM 670 C C . LEU A 1 86 ? 23.929 0.642 -34.719 1.00 89.62 86 LEU A C 1
ATOM 672 O O . LEU A 1 86 ? 23.990 -0.472 -35.239 1.00 89.62 86 LEU A O 1
ATOM 676 N N . PHE A 1 87 ? 24.107 1.754 -35.444 1.00 89.69 87 PHE A N 1
ATOM 677 C CA . PHE A 1 87 ? 24.426 1.721 -36.878 1.00 89.69 87 PHE A CA 1
ATOM 678 C C . PHE A 1 87 ? 25.762 1.017 -37.164 1.00 89.69 87 PHE A C 1
ATOM 680 O O . PHE A 1 87 ? 25.903 0.314 -38.166 1.00 89.69 87 PHE A O 1
ATOM 687 N N . ARG A 1 88 ? 26.737 1.143 -36.255 1.00 89.50 88 ARG A N 1
ATOM 688 C CA . ARG A 1 88 ? 28.019 0.421 -36.302 1.00 89.50 88 ARG A CA 1
ATOM 689 C C . ARG A 1 88 ? 27.920 -1.046 -35.859 1.00 89.50 88 ARG A C 1
ATOM 691 O O . ARG A 1 88 ? 28.955 -1.685 -35.708 1.00 89.50 88 ARG A O 1
ATOM 698 N N . ARG A 1 89 ? 26.703 -1.593 -35.731 1.00 85.56 89 ARG A N 1
ATOM 699 C CA . ARG A 1 89 ? 26.413 -2.977 -35.315 1.00 85.56 89 ARG A CA 1
ATOM 700 C C . ARG A 1 89 ? 26.892 -3.302 -33.897 1.00 85.56 89 ARG A C 1
ATOM 702 O O . ARG A 1 89 ? 27.333 -4.416 -33.646 1.00 85.56 89 ARG A O 1
ATOM 709 N N . ALA A 1 90 ? 26.816 -2.340 -32.975 1.00 86.31 90 ALA A N 1
ATOM 710 C CA . ALA A 1 90 ? 26.965 -2.649 -31.557 1.00 86.31 90 ALA A CA 1
ATOM 711 C C . ALA A 1 90 ? 25.825 -3.573 -31.098 1.00 86.31 90 ALA A C 1
ATOM 713 O O . ALA A 1 90 ? 24.660 -3.306 -31.399 1.00 86.31 90 ALA A O 1
ATOM 714 N N . ASP A 1 91 ? 26.156 -4.631 -30.357 1.00 87.12 91 ASP A N 1
ATOM 715 C CA . ASP A 1 91 ? 25.165 -5.578 -29.847 1.00 87.12 91 ASP A CA 1
ATOM 716 C C . ASP A 1 91 ? 24.326 -4.931 -28.727 1.00 87.12 91 ASP A C 1
ATOM 718 O O . ASP A 1 91 ? 24.873 -4.586 -27.674 1.00 87.12 91 ASP A O 1
ATOM 722 N N . PRO A 1 92 ? 22.996 -4.786 -28.892 1.00 86.81 92 PRO A N 1
ATOM 723 C CA . PRO A 1 92 ? 22.145 -4.126 -27.898 1.00 86.81 92 PRO A CA 1
ATOM 724 C C . PRO A 1 92 ? 21.944 -4.959 -26.622 1.00 86.81 92 PRO A C 1
ATOM 726 O O . PRO A 1 92 ? 21.619 -4.414 -25.569 1.00 86.81 92 PRO A O 1
ATOM 729 N N . ASN A 1 93 ? 22.165 -6.274 -26.711 1.00 87.44 93 ASN A N 1
ATOM 730 C CA . ASN A 1 93 ? 22.019 -7.226 -25.607 1.00 87.44 93 ASN A CA 1
ATOM 731 C C . ASN A 1 93 ? 23.324 -7.465 -24.837 1.00 87.44 93 ASN A C 1
ATOM 733 O O . ASN A 1 93 ? 23.344 -8.275 -23.914 1.00 87.44 93 ASN A O 1
ATOM 737 N N . ALA A 1 94 ? 24.419 -6.800 -25.211 1.00 84.19 94 ALA A N 1
ATOM 738 C CA . ALA A 1 94 ? 25.681 -6.949 -24.504 1.00 84.19 94 ALA A CA 1
ATOM 739 C C . ALA A 1 94 ? 25.568 -6.370 -23.083 1.00 84.19 94 ALA A C 1
ATOM 741 O O . ALA A 1 94 ? 25.374 -5.165 -22.912 1.00 84.19 94 ALA A O 1
ATOM 742 N N . ALA A 1 95 ? 25.733 -7.233 -22.079 1.00 81.62 95 ALA A N 1
ATOM 743 C CA . ALA A 1 95 ? 25.684 -6.896 -20.656 1.00 81.62 95 ALA A CA 1
ATOM 744 C C . ALA A 1 95 ? 26.992 -7.315 -19.952 1.00 81.62 95 ALA A C 1
ATOM 746 O O . ALA A 1 95 ? 26.999 -8.248 -19.154 1.00 81.62 95 ALA A O 1
ATOM 747 N N . PRO A 1 96 ? 28.137 -6.680 -20.271 1.00 70.88 96 PRO A N 1
ATOM 748 C CA . PRO A 1 96 ? 29.433 -7.109 -19.743 1.00 70.88 96 PRO A CA 1
ATOM 749 C C . PRO A 1 96 ? 29.607 -6.871 -18.231 1.00 70.88 96 PRO A C 1
ATOM 751 O O . PRO A 1 96 ? 30.487 -7.480 -17.633 1.00 70.88 96 PRO A O 1
ATOM 754 N N . GLY A 1 97 ? 28.786 -6.012 -17.623 1.00 72.81 97 GLY A N 1
ATOM 755 C CA . GLY A 1 97 ? 28.709 -5.807 -16.171 1.00 72.81 97 GLY A CA 1
ATOM 756 C C . GLY A 1 97 ? 27.303 -6.074 -15.641 1.00 72.81 97 GLY A C 1
ATOM 757 O O . GLY A 1 97 ? 26.773 -5.250 -14.903 1.00 72.81 97 GLY A O 1
ATOM 758 N N . GLY A 1 98 ? 26.641 -7.107 -16.169 1.00 81.44 98 GLY A N 1
ATOM 759 C CA . GLY A 1 98 ? 25.327 -7.550 -15.705 1.00 81.44 98 GLY A CA 1
ATOM 760 C C . GLY A 1 98 ? 24.145 -6.739 -16.202 1.00 81.44 98 GLY A C 1
ATOM 761 O O . GLY A 1 98 ? 23.074 -7.287 -16.411 1.00 81.44 98 GLY A O 1
ATOM 762 N N . ARG A 1 99 ? 24.328 -5.446 -16.468 1.00 86.69 99 ARG A N 1
ATOM 763 C CA . ARG A 1 99 ? 23.271 -4.562 -16.973 1.00 86.69 99 ARG A CA 1
ATOM 764 C C . ARG A 1 99 ? 23.446 -4.272 -18.455 1.00 86.69 99 ARG A C 1
ATOM 766 O O . ARG A 1 99 ? 24.509 -3.845 -18.913 1.00 86.69 99 ARG A O 1
ATOM 773 N N . SER A 1 100 ? 22.377 -4.490 -19.217 1.00 90.69 100 SER A N 1
ATOM 774 C CA . SER A 1 100 ? 22.317 -4.101 -20.631 1.00 90.69 100 SER A CA 1
ATOM 775 C C . SER A 1 100 ? 21.972 -2.618 -20.795 1.00 90.69 100 SER A C 1
ATOM 777 O O . SER A 1 100 ? 21.444 -1.977 -19.886 1.00 90.69 100 SER A O 1
ATOM 779 N N . ALA A 1 101 ? 22.201 -2.070 -21.990 1.00 91.06 101 ALA A N 1
ATOM 780 C CA . ALA A 1 101 ? 21.851 -0.682 -22.295 1.00 91.06 101 ALA A CA 1
ATOM 781 C C . ALA A 1 101 ? 20.348 -0.391 -22.112 1.00 91.06 101 ALA A C 1
ATOM 783 O O . ALA A 1 101 ? 19.972 0.728 -21.766 1.00 91.06 101 ALA A O 1
ATOM 784 N N . LEU A 1 102 ? 19.489 -1.400 -22.299 1.00 93.12 102 LEU A N 1
ATOM 785 C CA . LEU A 1 102 ? 18.045 -1.264 -22.107 1.00 93.12 102 LEU A CA 1
ATOM 786 C C . LEU A 1 102 ? 17.679 -1.077 -20.626 1.00 93.12 102 LEU A C 1
ATOM 788 O O . LEU A 1 102 ? 16.809 -0.262 -20.328 1.00 93.12 102 LEU A O 1
ATOM 792 N N . HIS A 1 103 ? 18.368 -1.765 -19.709 1.00 93.25 103 HIS A N 1
ATOM 793 C CA . HIS A 1 103 ? 18.183 -1.579 -18.265 1.00 93.25 103 HIS A CA 1
ATOM 794 C C . HIS A 1 103 ? 18.515 -0.143 -17.851 1.00 93.25 103 HIS A C 1
ATOM 796 O O . HIS A 1 103 ? 17.709 0.517 -17.202 1.00 93.25 103 HIS A O 1
ATOM 802 N N . GLU A 1 104 ? 19.653 0.381 -18.311 1.00 91.12 104 GLU A N 1
ATOM 803 C CA . GLU A 1 104 ? 20.085 1.753 -18.018 1.00 91.12 104 GLU A CA 1
ATOM 804 C C . GLU A 1 104 ? 19.121 2.812 -18.580 1.00 91.12 104 GLU A C 1
ATOM 806 O O . GLU A 1 104 ? 18.799 3.788 -17.899 1.00 91.12 104 GLU A O 1
ATOM 811 N N . ALA A 1 105 ? 18.596 2.602 -19.793 1.00 92.81 105 ALA A N 1
ATOM 812 C CA . ALA A 1 105 ? 17.577 3.482 -20.366 1.00 92.81 105 ALA A CA 1
ATOM 813 C C . ALA A 1 105 ? 16.278 3.483 -19.538 1.00 92.81 105 ALA A C 1
ATOM 815 O O . ALA A 1 105 ? 15.663 4.536 -19.353 1.00 92.81 105 ALA A O 1
ATOM 816 N N . CYS A 1 106 ? 15.865 2.320 -19.020 1.00 93.81 106 CYS A N 1
ATOM 817 C CA . CYS A 1 106 ? 14.663 2.191 -18.195 1.00 93.81 106 CYS A CA 1
ATOM 818 C C . CYS A 1 106 ? 14.843 2.839 -16.820 1.00 93.81 106 CYS A C 1
ATOM 820 O O . CYS A 1 106 ? 13.972 3.601 -16.413 1.00 93.81 106 CYS A O 1
ATOM 822 N N . THR A 1 107 ? 15.990 2.638 -16.166 1.00 91.81 107 THR A N 1
ATOM 823 C CA . THR A 1 107 ? 16.337 3.293 -14.892 1.00 91.81 107 THR A CA 1
ATOM 824 C C . THR A 1 107 ? 16.382 4.817 -15.026 1.00 91.81 107 THR A C 1
ATOM 826 O O . THR A 1 107 ? 15.897 5.535 -14.155 1.00 91.81 107 THR A O 1
ATOM 829 N N . GLY A 1 108 ? 16.932 5.330 -16.132 1.00 88.50 108 GLY A N 1
ATOM 830 C CA . GLY A 1 108 ? 16.988 6.769 -16.406 1.00 88.50 108 GLY A CA 1
ATOM 831 C C . GLY A 1 108 ? 15.661 7.386 -16.868 1.00 88.50 108 GLY A C 1
ATOM 832 O O . GLY A 1 108 ? 15.518 8.608 -16.854 1.00 88.50 108 GLY A O 1
ATOM 833 N N . GLY A 1 109 ? 14.679 6.572 -17.272 1.00 91.94 109 GLY A N 1
ATOM 834 C CA . GLY A 1 109 ? 13.428 7.048 -17.870 1.00 91.94 109 GLY A CA 1
ATOM 835 C C . GLY A 1 109 ? 13.595 7.639 -19.275 1.00 91.94 109 GLY A C 1
ATOM 836 O O . GLY A 1 109 ? 12.791 8.473 -19.688 1.00 91.94 109 GLY A O 1
ATOM 837 N N . HIS A 1 110 ? 14.629 7.221 -20.011 1.00 94.44 110 HIS A N 1
ATOM 838 C CA . HIS A 1 110 ? 14.934 7.718 -21.356 1.00 94.44 110 HIS A CA 1
ATOM 839 C C . HIS A 1 110 ? 14.153 6.939 -22.415 1.00 94.44 110 HIS A C 1
ATOM 841 O O . HIS A 1 110 ? 14.636 5.947 -22.967 1.00 94.44 110 HIS A O 1
ATOM 847 N N . THR A 1 111 ? 12.940 7.407 -22.706 1.00 94.81 111 THR A N 1
ATOM 848 C CA . THR A 1 111 ? 11.984 6.761 -23.624 1.00 94.81 111 THR A CA 1
ATOM 849 C C . THR A 1 111 ? 12.568 6.519 -25.007 1.00 94.81 111 THR A C 1
ATOM 851 O O . THR A 1 111 ? 12.505 5.406 -25.520 1.00 94.81 111 THR A O 1
ATOM 854 N N . ASP A 1 112 ? 13.206 7.538 -25.570 1.00 94.69 112 ASP A N 1
ATOM 855 C CA . ASP A 1 112 ? 13.714 7.514 -26.939 1.00 94.69 112 ASP A CA 1
ATOM 856 C C . ASP A 1 112 ? 14.881 6.529 -27.072 1.00 94.69 112 ASP A C 1
ATOM 858 O O . ASP A 1 112 ? 14.999 5.812 -28.064 1.00 94.69 112 ASP A O 1
ATOM 862 N N . CYS A 1 113 ? 15.734 6.442 -26.045 1.00 94.12 113 CYS A N 1
ATOM 863 C CA . CYS A 1 113 ? 16.798 5.444 -25.997 1.00 94.12 113 CYS A CA 1
ATOM 864 C C . CYS A 1 113 ? 16.226 4.025 -25.908 1.00 94.12 113 CYS A C 1
ATOM 866 O O . CYS A 1 113 ? 16.715 3.135 -26.602 1.00 94.12 113 CYS A O 1
ATOM 868 N N . ALA A 1 114 ? 15.200 3.810 -25.080 1.00 94.81 114 ALA A N 1
ATOM 869 C CA . ALA A 1 114 ? 14.555 2.508 -24.947 1.00 94.81 114 ALA A CA 1
ATOM 870 C C . ALA A 1 114 ? 13.885 2.071 -26.262 1.00 94.81 114 ALA A C 1
ATOM 872 O O . ALA A 1 114 ? 14.086 0.938 -26.693 1.00 94.81 114 ALA A O 1
ATOM 873 N N . GLU A 1 115 ? 13.159 2.967 -26.938 1.00 95.25 115 GLU A N 1
ATOM 874 C CA . GLU A 1 115 ? 12.539 2.683 -28.239 1.00 95.25 115 GLU A CA 1
ATOM 875 C C . GLU A 1 115 ? 13.585 2.338 -29.306 1.00 95.25 115 GLU A C 1
ATOM 877 O O . GLU A 1 115 ? 13.471 1.293 -29.945 1.00 95.25 115 GLU A O 1
ATOM 882 N N . LEU A 1 116 ? 14.656 3.131 -29.434 1.00 94.19 116 LEU A N 1
ATOM 883 C CA . LEU A 1 116 ? 15.737 2.856 -30.390 1.00 94.19 116 LEU A CA 1
ATOM 884 C C . LEU A 1 116 ? 16.417 1.501 -30.142 1.00 94.19 116 LEU A C 1
ATOM 886 O O . LEU A 1 116 ? 16.748 0.787 -31.090 1.00 94.19 116 LEU A O 1
ATOM 890 N N . LEU A 1 117 ? 16.634 1.123 -28.880 1.00 93.44 117 LEU A N 1
ATOM 891 C CA . LEU A 1 117 ? 17.219 -0.179 -28.547 1.00 93.44 117 LEU A CA 1
ATOM 892 C C . LEU A 1 117 ? 16.280 -1.328 -28.933 1.00 93.44 117 LEU A C 1
ATOM 894 O O . LEU A 1 117 ? 16.729 -2.326 -29.502 1.00 93.44 117 LEU A O 1
ATOM 898 N N . LEU A 1 118 ? 14.982 -1.183 -28.665 1.00 94.56 118 LEU A N 1
ATOM 899 C CA . LEU A 1 118 ? 13.973 -2.193 -28.987 1.00 94.56 118 LEU A CA 1
ATOM 900 C C . LEU A 1 118 ? 13.774 -2.349 -30.503 1.00 94.56 118 LEU A C 1
ATOM 902 O O . LEU A 1 118 ? 13.686 -3.477 -30.992 1.00 94.56 118 LEU A O 1
ATOM 906 N N . GLU A 1 119 ? 13.810 -1.256 -31.270 1.00 93.88 119 GLU A N 1
ATOM 907 C CA . GLU A 1 119 ? 13.803 -1.287 -32.742 1.00 93.88 119 GLU A CA 1
ATOM 908 C C . GLU A 1 119 ? 14.986 -2.084 -33.312 1.00 93.88 119 GLU A C 1
ATOM 910 O O . GLU A 1 119 ? 14.844 -2.826 -34.288 1.00 93.88 119 GLU A O 1
ATOM 915 N N . HIS A 1 120 ? 16.146 -2.000 -32.658 1.00 92.31 120 HIS A N 1
ATOM 916 C CA . HIS A 1 120 ? 17.342 -2.769 -32.995 1.00 92.31 120 HIS A CA 1
ATOM 917 C C . HIS A 1 120 ? 17.367 -4.189 -32.391 1.00 92.31 120 HIS A C 1
ATOM 919 O O . HIS A 1 120 ? 18.422 -4.822 -32.357 1.00 92.31 120 HIS A O 1
ATOM 925 N N . LYS A 1 121 ? 16.206 -4.736 -31.996 1.00 90.81 121 LYS A N 1
ATOM 926 C CA . LYS A 1 121 ? 16.030 -6.099 -31.455 1.00 90.81 121 LYS A CA 1
ATOM 927 C C . LYS A 1 121 ? 16.731 -6.340 -30.110 1.00 90.81 121 LYS A C 1
ATOM 929 O O . LYS A 1 121 ? 17.191 -7.455 -29.842 1.00 90.81 121 LYS A O 1
ATOM 934 N N . ALA A 1 122 ? 16.802 -5.323 -29.250 1.00 92.56 122 ALA A N 1
ATOM 935 C CA . ALA A 1 122 ? 17.096 -5.555 -27.838 1.00 92.56 122 ALA A CA 1
ATOM 936 C C . ALA A 1 122 ? 16.045 -6.501 -27.233 1.00 92.56 122 ALA A C 1
ATOM 938 O O . ALA A 1 122 ? 14.855 -6.371 -27.513 1.00 92.56 122 ALA A O 1
ATOM 939 N N . ASN A 1 123 ? 16.478 -7.453 -26.410 1.00 92.88 123 ASN A N 1
ATOM 940 C CA . ASN A 1 123 ? 15.585 -8.374 -25.723 1.00 92.88 123 ASN A CA 1
ATOM 941 C C . ASN A 1 123 ? 14.938 -7.654 -24.522 1.00 92.88 123 ASN A C 1
ATOM 943 O O . ASN A 1 123 ? 15.652 -7.325 -23.571 1.00 92.88 123 ASN A O 1
ATOM 947 N N . PRO A 1 124 ? 13.609 -7.433 -24.518 1.00 93.12 124 PRO A N 1
ATOM 948 C CA . PRO A 1 124 ? 12.923 -6.739 -23.429 1.00 93.12 124 PRO A CA 1
ATOM 949 C C . PRO A 1 124 ? 12.800 -7.571 -22.146 1.00 93.12 124 PRO A C 1
ATOM 951 O O . PRO A 1 124 ? 12.380 -7.032 -21.128 1.00 93.12 124 PRO A O 1
ATOM 954 N N . ASN A 1 125 ? 13.142 -8.863 -22.191 1.00 93.19 125 ASN A N 1
ATOM 955 C CA . ASN A 1 125 ? 13.041 -9.805 -21.072 1.00 93.19 125 ASN A CA 1
ATOM 956 C C . ASN A 1 125 ? 14.413 -10.273 -20.564 1.00 93.19 125 ASN A C 1
ATOM 958 O O . ASN A 1 125 ? 14.489 -11.251 -19.827 1.00 93.19 125 ASN A O 1
ATOM 962 N N . LEU A 1 126 ? 15.503 -9.643 -21.014 1.00 92.31 126 LEU A N 1
ATOM 963 C CA . LEU A 1 126 ? 16.840 -9.961 -20.519 1.00 92.31 126 LEU A CA 1
ATOM 964 C C . LEU A 1 126 ? 16.919 -9.604 -19.035 1.00 92.31 126 LEU A C 1
ATOM 966 O O . LEU A 1 126 ? 16.529 -8.504 -18.685 1.00 92.31 126 LEU A O 1
ATOM 970 N N . LEU A 1 127 ? 17.413 -10.503 -18.194 1.00 92.38 127 LEU A N 1
ATOM 971 C CA . LEU A 1 127 ? 17.592 -10.236 -16.768 1.00 92.38 127 LEU A CA 1
ATOM 972 C C . LEU A 1 127 ? 18.961 -9.601 -16.528 1.00 92.38 127 LEU A C 1
ATOM 974 O O . LEU A 1 127 ? 19.922 -9.928 -17.235 1.00 92.38 127 LEU A O 1
ATOM 978 N N . ASP A 1 128 ? 19.031 -8.678 -15.574 1.00 90.31 128 ASP A N 1
ATOM 979 C CA . ASP A 1 128 ? 20.298 -8.151 -15.084 1.00 90.31 128 ASP A CA 1
ATOM 980 C C . ASP A 1 128 ? 20.947 -9.060 -14.022 1.00 90.31 128 ASP A C 1
ATOM 982 O O . ASP A 1 128 ? 20.432 -10.127 -13.691 1.00 90.31 128 ASP A O 1
ATOM 986 N N . GLU A 1 129 ? 22.111 -8.649 -13.510 1.00 88.50 129 GLU A N 1
ATOM 987 C CA . GLU A 1 129 ? 22.829 -9.349 -12.428 1.00 88.50 129 GLU A CA 1
ATOM 988 C C . GLU A 1 129 ? 22.011 -9.474 -11.133 1.00 88.50 129 GLU A C 1
ATOM 990 O O . GLU A 1 129 ? 22.221 -10.425 -10.386 1.00 88.50 129 GLU A O 1
ATOM 995 N N . ASP A 1 130 ? 21.076 -8.549 -10.898 1.00 86.12 130 ASP A N 1
ATOM 996 C CA . ASP A 1 130 ? 20.174 -8.538 -9.742 1.00 86.12 130 ASP A CA 1
ATOM 997 C C . ASP A 1 130 ? 18.890 -9.367 -10.022 1.00 86.12 130 ASP A C 1
ATOM 999 O O . ASP A 1 130 ? 17.961 -9.421 -9.213 1.00 86.12 130 ASP A O 1
ATOM 1003 N N . GLY A 1 131 ? 18.797 -10.010 -11.194 1.00 89.81 131 GLY A N 1
ATOM 1004 C CA . GLY A 1 131 ? 17.646 -10.813 -11.603 1.00 89.81 131 GLY A CA 1
ATOM 1005 C C . GLY A 1 131 ? 16.413 -9.988 -11.987 1.00 89.81 131 GLY A C 1
ATOM 1006 O O . GLY A 1 131 ? 15.289 -10.499 -11.960 1.00 89.81 131 GLY A O 1
ATOM 1007 N N . HIS A 1 132 ? 16.580 -8.712 -12.332 1.00 92.56 132 HIS A N 1
ATOM 1008 C CA . HIS A 1 132 ? 15.517 -7.813 -12.762 1.00 92.56 132 HIS A CA 1
ATOM 1009 C C . HIS A 1 132 ? 15.449 -7.704 -14.285 1.00 92.56 132 HIS A C 1
ATOM 1011 O O . HIS A 1 132 ? 16.420 -7.393 -14.962 1.00 92.56 132 HIS A O 1
ATOM 1017 N N . ALA A 1 133 ? 14.251 -7.889 -14.839 1.00 93.38 133 ALA A N 1
ATOM 1018 C CA . ALA A 1 133 ? 13.961 -7.497 -16.221 1.00 93.38 133 ALA A CA 1
ATOM 1019 C C . ALA A 1 133 ? 13.815 -5.962 -16.366 1.00 93.38 133 ALA A C 1
ATOM 1021 O O . ALA A 1 133 ? 13.408 -5.305 -15.405 1.00 93.38 133 ALA A O 1
ATOM 1022 N N . PRO A 1 134 ? 13.975 -5.377 -17.570 1.00 93.56 134 PRO A N 1
ATOM 1023 C CA . PRO A 1 134 ? 13.854 -3.937 -17.815 1.00 93.56 134 PRO A CA 1
ATOM 1024 C C . PRO A 1 134 ? 12.546 -3.317 -17.308 1.00 93.56 134 PRO A C 1
ATOM 1026 O O . PRO A 1 134 ? 12.526 -2.172 -16.858 1.00 93.56 134 PRO A O 1
ATOM 1029 N N . LEU A 1 135 ? 11.447 -4.082 -17.342 1.00 94.25 135 LEU A N 1
ATOM 1030 C CA . LEU A 1 135 ? 10.137 -3.627 -16.872 1.00 94.25 135 LEU A CA 1
ATOM 1031 C C . LEU A 1 135 ? 10.083 -3.428 -15.345 1.00 94.25 135 LEU A C 1
ATOM 1033 O O . LEU A 1 135 ? 9.336 -2.574 -14.871 1.00 94.25 135 LEU A O 1
ATOM 1037 N N . HIS A 1 136 ? 10.896 -4.164 -14.581 1.00 93.56 136 HIS A N 1
ATOM 1038 C CA . HIS A 1 136 ? 11.017 -4.016 -13.127 1.00 93.56 136 HIS A CA 1
ATOM 1039 C C . HIS A 1 136 ? 11.706 -2.708 -12.729 1.00 93.56 136 HIS A C 1
ATOM 1041 O O . HIS A 1 136 ? 11.391 -2.133 -11.691 1.00 93.56 136 HIS A O 1
ATOM 1047 N N . LEU A 1 137 ? 12.603 -2.200 -13.578 1.00 91.81 137 LEU A N 1
ATOM 1048 C CA . LEU A 1 137 ? 13.351 -0.964 -13.330 1.00 91.81 137 LEU A CA 1
ATOM 1049 C C . LEU A 1 137 ? 12.517 0.304 -13.572 1.00 91.81 137 LEU A C 1
ATOM 1051 O O . LEU A 1 137 ? 12.953 1.408 -13.254 1.00 91.81 137 LEU A O 1
ATOM 1055 N N . CYS A 1 138 ? 11.297 0.164 -14.098 1.00 92.69 138 CYS A N 1
ATOM 1056 C CA . CYS A 1 138 ? 10.359 1.265 -14.301 1.00 92.69 138 CYS A CA 1
ATOM 1057 C C . CYS A 1 138 ? 9.676 1.674 -12.976 1.00 92.69 138 CYS A C 1
ATOM 1059 O O . CYS A 1 138 ? 8.476 1.464 -12.792 1.00 92.69 138 CYS A O 1
ATOM 1061 N N . THR A 1 139 ? 10.450 2.236 -12.041 1.00 90.12 139 THR A N 1
ATOM 1062 C CA . THR A 1 139 ? 10.036 2.537 -10.652 1.00 90.12 139 THR A CA 1
ATOM 1063 C C . THR A 1 139 ? 9.635 3.992 -10.402 1.00 90.12 139 THR A C 1
ATOM 1065 O O . THR A 1 139 ? 9.163 4.327 -9.315 1.00 90.12 139 THR A O 1
ATOM 1068 N N . SER A 1 140 ? 9.742 4.866 -11.403 1.00 91.06 140 SER A N 1
ATOM 1069 C CA . SER A 1 140 ? 9.388 6.288 -11.297 1.00 91.06 140 SER A CA 1
ATOM 1070 C C . SER A 1 140 ? 8.427 6.750 -12.394 1.00 91.06 140 SER A C 1
ATOM 1072 O O . SER A 1 140 ? 8.333 6.152 -13.465 1.00 91.06 140 SER A O 1
ATOM 1074 N N . GLN A 1 141 ? 7.713 7.856 -12.159 1.00 89.12 141 GLN A N 1
ATOM 1075 C CA . GLN A 1 141 ? 6.671 8.357 -13.068 1.00 89.12 141 GLN A CA 1
ATOM 1076 C C . GLN A 1 141 ? 7.191 8.660 -14.489 1.00 89.12 141 GLN A C 1
ATOM 1078 O O . GLN A 1 141 ? 6.487 8.424 -15.471 1.00 89.12 141 GLN A O 1
ATOM 1083 N N . ASN A 1 142 ? 8.433 9.140 -14.613 1.00 90.62 142 ASN A N 1
ATOM 1084 C CA . ASN A 1 142 ? 9.093 9.414 -15.898 1.00 90.62 142 ASN A CA 1
ATOM 1085 C C . ASN A 1 142 ? 9.302 8.148 -16.753 1.00 90.62 142 ASN A C 1
ATOM 1087 O O . ASN A 1 142 ? 9.314 8.234 -17.977 1.00 90.62 142 ASN A O 1
ATOM 1091 N N . THR A 1 143 ? 9.388 6.966 -16.139 1.00 93.69 143 THR A N 1
ATOM 1092 C CA . THR A 1 143 ? 9.603 5.693 -16.849 1.00 93.69 143 THR A CA 1
ATOM 1093 C C . THR A 1 143 ? 8.347 5.165 -17.544 1.00 93.69 143 THR A C 1
ATOM 1095 O O . THR A 1 143 ? 8.410 4.143 -18.223 1.00 93.69 143 THR A O 1
ATOM 1098 N N . LEU A 1 144 ? 7.199 5.848 -17.430 1.00 94.50 144 LEU A N 1
ATOM 1099 C CA . LEU A 1 144 ? 5.943 5.408 -18.047 1.00 94.50 144 LEU A CA 1
ATOM 1100 C C . LEU A 1 144 ? 6.071 5.225 -19.566 1.00 94.50 144 LEU A C 1
ATOM 1102 O O . LEU A 1 144 ? 5.483 4.304 -20.133 1.00 94.50 144 LEU A O 1
ATOM 1106 N N . GLY A 1 145 ? 6.830 6.096 -20.237 1.00 94.44 145 GLY A N 1
ATOM 1107 C CA . GLY A 1 145 ? 7.084 5.947 -21.669 1.00 94.44 145 GLY A CA 1
ATOM 1108 C C . GLY A 1 145 ? 7.927 4.707 -21.983 1.00 94.44 145 GLY A C 1
ATOM 1109 O O . GLY A 1 145 ? 7.587 3.968 -22.904 1.00 94.44 145 GLY A O 1
ATOM 1110 N N . CYS A 1 146 ? 8.940 4.408 -21.160 1.00 94.69 146 CYS A N 1
ATOM 1111 C CA . CYS A 1 146 ? 9.742 3.188 -21.283 1.00 94.69 146 CYS A CA 1
ATOM 1112 C C . CYS A 1 146 ? 8.875 1.940 -21.074 1.00 94.69 146 CYS A C 1
ATOM 1114 O O . CYS A 1 146 ? 8.915 1.028 -21.894 1.00 94.69 146 CYS A O 1
ATOM 1116 N N . ALA A 1 147 ? 8.019 1.927 -20.048 1.00 95.44 147 ALA A N 1
ATOM 1117 C CA . ALA A 1 147 ? 7.088 0.827 -19.794 1.00 95.44 147 ALA A CA 1
ATOM 1118 C C . ALA A 1 147 ? 6.124 0.599 -20.976 1.00 95.44 147 ALA A C 1
ATOM 1120 O O . ALA A 1 147 ? 5.911 -0.539 -21.396 1.00 95.44 147 ALA A O 1
ATOM 1121 N N . LYS A 1 148 ? 5.587 1.675 -21.574 1.00 95.75 148 LYS A N 1
ATOM 1122 C CA . LYS A 1 148 ? 4.762 1.599 -22.796 1.00 95.75 148 LYS A CA 1
ATOM 1123 C C . LYS A 1 148 ? 5.529 0.994 -23.968 1.00 95.75 148 LYS A C 1
ATOM 1125 O O . LYS A 1 148 ? 4.975 0.147 -24.667 1.00 95.75 148 LYS A O 1
ATOM 1130 N N . ALA A 1 149 ? 6.769 1.424 -24.192 1.00 95.12 149 ALA A N 1
ATOM 1131 C CA . ALA A 1 149 ? 7.612 0.890 -25.255 1.00 95.12 149 ALA A CA 1
ATOM 1132 C C . ALA A 1 149 ? 7.888 -0.605 -25.036 1.00 95.12 149 ALA A C 1
ATOM 1134 O O . ALA A 1 149 ? 7.572 -1.418 -25.900 1.00 95.12 149 ALA A O 1
ATOM 1135 N N . LEU A 1 150 ? 8.365 -0.987 -23.852 1.00 95.12 150 LEU A N 1
ATOM 1136 C CA . LEU A 1 150 ? 8.676 -2.376 -23.506 1.00 95.12 150 LEU A CA 1
ATOM 1137 C C . LEU A 1 150 ? 7.493 -3.317 -23.752 1.00 95.12 150 LEU A C 1
ATOM 1139 O O . LEU A 1 150 ? 7.643 -4.342 -24.417 1.00 95.12 150 LEU A O 1
ATOM 1143 N N . VAL A 1 151 ? 6.301 -2.952 -23.279 1.00 94.81 151 VAL A N 1
ATOM 1144 C CA . VAL A 1 151 ? 5.107 -3.791 -23.450 1.00 94.81 151 VAL A CA 1
ATOM 1145 C C . VAL A 1 151 ? 4.679 -3.880 -24.920 1.00 94.81 151 VAL A C 1
ATOM 1147 O O . VAL A 1 151 ? 4.307 -4.958 -25.379 1.00 94.81 151 VAL A O 1
ATOM 1150 N N . ARG A 1 152 ? 4.811 -2.798 -25.705 1.00 94.00 152 ARG A N 1
ATOM 1151 C CA . ARG A 1 152 ? 4.562 -2.830 -27.162 1.00 94.00 152 ARG A CA 1
ATOM 1152 C C . ARG A 1 152 ? 5.507 -3.778 -27.901 1.00 94.00 152 ARG A C 1
ATOM 1154 O O . ARG A 1 152 ? 5.082 -4.414 -28.861 1.00 94.00 152 ARG A O 1
ATOM 1161 N N . PHE A 1 153 ? 6.758 -3.877 -27.460 1.00 93.50 153 PHE A N 1
ATOM 1162 C CA . PHE A 1 153 ? 7.775 -4.756 -28.043 1.00 93.50 153 PHE A CA 1
ATOM 1163 C C . PHE A 1 153 ? 7.792 -6.172 -27.431 1.00 93.50 153 PHE A C 1
ATOM 1165 O O . PHE A 1 153 ? 8.725 -6.934 -27.674 1.00 93.50 153 PHE A O 1
ATOM 1172 N N . GLY A 1 154 ? 6.749 -6.560 -26.686 1.00 90.38 154 GLY A N 1
ATOM 1173 C CA . GLY A 1 154 ? 6.565 -7.936 -26.211 1.00 90.38 154 GLY A CA 1
ATOM 1174 C C . GLY A 1 154 ? 7.251 -8.262 -24.882 1.00 90.38 154 GLY A C 1
ATOM 1175 O O . GLY A 1 154 ? 7.580 -9.425 -24.638 1.00 90.38 154 GLY A O 1
ATOM 1176 N N . ALA A 1 155 ? 7.476 -7.267 -24.017 1.00 93.56 155 ALA A N 1
ATOM 1177 C CA . ALA A 1 155 ? 7.887 -7.522 -22.638 1.00 93.56 155 ALA A CA 1
ATOM 1178 C C . ALA A 1 155 ? 6.837 -8.361 -21.890 1.00 93.56 155 ALA A C 1
ATOM 1180 O O . ALA A 1 155 ? 5.635 -8.090 -21.949 1.00 93.56 155 ALA A O 1
ATOM 1181 N N . LEU A 1 156 ? 7.300 -9.369 -21.155 1.00 93.06 156 LEU A N 1
ATOM 1182 C CA . LEU A 1 156 ? 6.462 -10.233 -20.336 1.00 93.06 156 LEU A CA 1
ATOM 1183 C C . LEU A 1 156 ? 6.077 -9.507 -19.043 1.00 93.06 156 LEU A C 1
ATOM 1185 O O . LEU A 1 156 ? 6.888 -9.334 -18.139 1.00 93.06 156 LEU A O 1
ATOM 1189 N N . VAL A 1 157 ? 4.806 -9.118 -18.937 1.00 92.94 157 VAL A N 1
ATOM 1190 C CA . VAL A 1 157 ? 4.283 -8.336 -17.801 1.00 92.94 157 VAL A CA 1
ATOM 1191 C C . VAL A 1 157 ? 4.235 -9.136 -16.492 1.00 92.94 157 VAL A C 1
ATOM 1193 O O . VAL A 1 157 ? 4.249 -8.551 -15.418 1.00 92.94 157 VAL A O 1
ATOM 1196 N N . ASN A 1 158 ? 4.200 -10.469 -16.568 1.00 92.81 158 ASN A N 1
ATOM 1197 C CA . ASN A 1 158 ? 4.125 -11.364 -15.405 1.00 92.81 158 ASN A CA 1
ATOM 1198 C C . ASN A 1 158 ? 5.462 -12.035 -15.064 1.00 92.81 158 ASN A C 1
ATOM 1200 O O . ASN A 1 158 ? 5.476 -12.973 -14.270 1.00 92.81 158 ASN A O 1
ATOM 1204 N N . LEU A 1 159 ? 6.561 -11.611 -15.693 1.00 92.62 159 LEU A N 1
ATOM 1205 C CA . LEU A 1 159 ? 7.881 -12.167 -15.416 1.00 92.62 159 LEU A CA 1
ATOM 1206 C C . LEU A 1 159 ? 8.283 -11.788 -13.982 1.00 92.62 159 LEU A C 1
ATOM 1208 O O . LEU A 1 159 ? 8.322 -10.596 -13.701 1.00 92.62 159 LEU A O 1
ATOM 1212 N N . PRO A 1 160 ? 8.528 -12.746 -13.075 1.00 93.38 160 PRO A N 1
ATOM 1213 C CA . PRO A 1 160 ? 9.013 -12.433 -11.736 1.00 93.38 160 PRO A CA 1
ATOM 1214 C C . PRO A 1 160 ? 10.506 -12.076 -11.764 1.00 93.38 160 PRO A C 1
ATOM 1216 O O . PRO A 1 160 ? 11.244 -12.576 -12.616 1.00 93.38 160 PRO A O 1
ATOM 1219 N N . SER A 1 161 ? 10.952 -11.244 -10.822 1.00 92.06 161 SER A N 1
ATOM 1220 C CA . SER A 1 161 ? 12.378 -11.101 -10.506 1.00 92.06 161 SER A CA 1
ATOM 1221 C C . SER A 1 161 ? 12.951 -12.411 -9.956 1.00 92.06 161 SER A C 1
ATOM 1223 O O . SER A 1 161 ? 12.228 -13.192 -9.335 1.00 92.06 161 SER A O 1
ATOM 1225 N N . GLU A 1 162 ? 14.243 -12.676 -10.152 1.00 89.38 162 GLU A N 1
ATOM 1226 C CA . GLU A 1 162 ? 14.833 -13.929 -9.653 1.00 89.38 162 GLU A CA 1
ATOM 1227 C C . GLU A 1 162 ? 14.886 -13.971 -8.120 1.00 89.38 162 GLU A C 1
ATOM 1229 O O . GLU A 1 162 ? 14.451 -14.961 -7.529 1.00 89.38 162 GLU A O 1
ATOM 1234 N N . GLU A 1 163 ? 15.343 -12.891 -7.475 1.00 86.19 163 GLU A N 1
ATOM 1235 C CA . GLU A 1 163 ? 15.546 -12.854 -6.020 1.00 86.19 163 GLU A CA 1
ATOM 1236 C C . GLU A 1 163 ? 14.236 -12.778 -5.223 1.00 86.19 163 GLU A C 1
ATOM 1238 O O . GLU A 1 163 ? 13.960 -13.626 -4.374 1.00 86.19 163 GLU A O 1
ATOM 1243 N N . SER A 1 164 ? 13.420 -11.749 -5.473 1.00 86.31 164 SER A N 1
ATOM 1244 C CA . SER A 1 164 ? 12.214 -11.469 -4.682 1.00 86.31 164 SER A CA 1
ATOM 1245 C C . SER A 1 164 ? 10.936 -12.071 -5.264 1.00 86.31 164 SER A C 1
ATOM 1247 O O . SER A 1 164 ? 9.883 -12.008 -4.632 1.00 86.31 164 SER A O 1
ATOM 1249 N N . GLN A 1 165 ? 10.995 -12.649 -6.468 1.00 92.62 165 GLN A N 1
ATOM 1250 C CA . GLN A 1 165 ? 9.811 -13.087 -7.215 1.00 92.62 165 GLN A CA 1
ATOM 1251 C C . GLN A 1 165 ? 8.757 -11.975 -7.386 1.00 92.62 165 GLN A C 1
ATOM 1253 O O . GLN A 1 165 ? 7.575 -12.247 -7.609 1.00 92.62 165 GLN A O 1
ATOM 1258 N N . ASP A 1 166 ? 9.179 -10.711 -7.301 1.00 92.31 166 ASP A N 1
ATOM 1259 C CA . ASP A 1 166 ? 8.314 -9.561 -7.513 1.00 92.31 166 ASP A CA 1
ATOM 1260 C C . ASP A 1 166 ? 8.022 -9.441 -9.000 1.00 92.31 166 ASP A C 1
ATOM 1262 O O . ASP A 1 166 ? 8.928 -9.392 -9.827 1.00 92.31 166 ASP A O 1
ATOM 1266 N N . THR A 1 167 ? 6.745 -9.346 -9.348 1.00 94.12 167 THR A N 1
ATOM 1267 C CA . THR A 1 167 ? 6.355 -8.973 -10.709 1.00 94.12 167 THR A CA 1
ATOM 1268 C C . THR A 1 167 ? 6.399 -7.447 -10.886 1.00 94.12 167 THR A C 1
ATOM 1270 O O . THR A 1 167 ? 6.336 -6.698 -9.904 1.00 94.12 167 THR A O 1
ATOM 1273 N N . PRO A 1 168 ? 6.417 -6.932 -12.128 1.00 94.19 168 PRO A N 1
ATOM 1274 C CA . PRO A 1 168 ? 6.419 -5.497 -12.415 1.00 94.19 168 PRO A CA 1
ATOM 1275 C C . PRO A 1 168 ? 5.278 -4.729 -11.731 1.00 94.19 168 PRO A C 1
ATOM 1277 O O . PRO A 1 168 ? 5.454 -3.576 -11.334 1.00 94.19 168 PRO A O 1
ATOM 1280 N N . ILE A 1 169 ? 4.118 -5.370 -11.530 1.00 95.62 169 ILE A N 1
ATOM 1281 C CA . ILE A 1 169 ? 2.991 -4.772 -10.804 1.00 95.62 169 ILE A CA 1
ATOM 1282 C C . ILE A 1 169 ? 3.257 -4.629 -9.296 1.00 95.62 169 ILE A C 1
ATOM 1284 O O . ILE A 1 169 ? 2.817 -3.633 -8.727 1.00 95.62 169 ILE A O 1
ATOM 1288 N N . HIS A 1 170 ? 4.021 -5.527 -8.655 1.00 95.06 170 HIS A N 1
ATOM 1289 C CA . HIS A 1 170 ? 4.426 -5.368 -7.249 1.00 95.06 170 HIS A CA 1
ATOM 1290 C C . HIS A 1 170 ? 5.309 -4.138 -7.077 1.00 95.06 170 HIS A C 1
ATOM 1292 O O . HIS A 1 170 ? 5.065 -3.319 -6.195 1.00 95.06 170 HIS A O 1
ATOM 1298 N N . LEU A 1 171 ? 6.296 -3.962 -7.959 1.00 93.88 171 LEU A N 1
ATOM 1299 C CA . LEU A 1 171 ? 7.199 -2.814 -7.907 1.00 93.88 171 LEU A CA 1
ATOM 1300 C C . LEU A 1 171 ? 6.474 -1.503 -8.221 1.00 93.88 171 LEU A C 1
ATOM 1302 O O . LEU A 1 171 ? 6.699 -0.504 -7.538 1.00 93.88 171 LEU A O 1
ATOM 1306 N N . ALA A 1 172 ? 5.559 -1.501 -9.192 1.00 94.62 172 ALA A N 1
ATOM 1307 C CA . ALA A 1 172 ? 4.721 -0.337 -9.463 1.00 94.62 172 ALA A CA 1
ATOM 1308 C C . ALA A 1 172 ? 3.813 0.002 -8.266 1.00 94.62 172 ALA A C 1
ATOM 1310 O O . ALA A 1 172 ? 3.701 1.169 -7.889 1.00 94.62 172 ALA A O 1
ATOM 1311 N N . ALA A 1 173 ? 3.221 -1.008 -7.621 1.00 95.00 173 ALA A N 1
ATOM 1312 C CA . ALA A 1 173 ? 2.397 -0.844 -6.428 1.00 95.00 173 ALA A CA 1
ATOM 1313 C C . ALA A 1 173 ? 3.205 -0.340 -5.218 1.00 95.00 173 ALA A C 1
ATOM 1315 O O . ALA A 1 173 ? 2.745 0.559 -4.516 1.00 95.00 173 ALA A O 1
ATOM 1316 N N . LYS A 1 174 ? 4.436 -0.835 -5.033 1.00 93.75 174 LYS A N 1
ATOM 1317 C CA . LYS A 1 174 ? 5.392 -0.406 -3.997 1.00 93.75 174 LYS A CA 1
ATOM 1318 C C . LYS A 1 174 ? 5.715 1.086 -4.066 1.00 93.75 174 LYS A C 1
ATOM 1320 O O . LYS A 1 174 ? 5.875 1.718 -3.032 1.00 93.75 174 LYS A O 1
ATOM 1325 N N . HIS A 1 175 ? 5.793 1.644 -5.274 1.00 92.56 175 HIS A N 1
ATOM 1326 C CA . HIS A 1 175 ? 6.078 3.066 -5.505 1.00 92.56 175 HIS A CA 1
ATOM 1327 C C . HIS A 1 175 ? 4.807 3.921 -5.689 1.00 92.56 175 HIS A C 1
ATOM 1329 O O . HIS A 1 175 ? 4.890 5.140 -5.862 1.00 92.56 175 HIS A O 1
ATOM 1335 N N . GLY A 1 176 ? 3.620 3.305 -5.666 1.00 93.38 176 GLY A N 1
ATOM 1336 C CA . GLY A 1 176 ? 2.345 3.992 -5.868 1.00 93.38 176 GLY A CA 1
ATOM 1337 C C . GLY A 1 176 ? 2.101 4.455 -7.313 1.00 93.38 176 GLY A C 1
ATOM 1338 O O . GLY A 1 176 ? 1.393 5.428 -7.542 1.00 93.38 176 GLY A O 1
ATOM 1339 N N . LEU A 1 177 ? 2.677 3.808 -8.323 1.00 94.75 177 LEU A N 1
ATOM 1340 C CA . LEU A 1 177 ? 2.571 4.255 -9.716 1.00 94.75 177 LEU A CA 1
ATOM 1341 C C . LEU A 1 177 ? 1.247 3.829 -10.367 1.00 94.75 177 LEU A C 1
ATOM 1343 O O . LEU A 1 177 ? 1.172 2.793 -11.028 1.00 94.75 177 LEU A O 1
ATOM 1347 N N . TYR A 1 178 ? 0.202 4.649 -10.224 1.00 95.19 178 TYR A N 1
ATOM 1348 C CA . TYR A 1 178 ? -1.131 4.373 -10.782 1.00 95.19 178 TYR A CA 1
ATOM 1349 C C . TYR A 1 178 ? -1.114 4.067 -12.288 1.00 95.19 178 TYR A C 1
ATOM 1351 O O . TYR A 1 178 ? -1.672 3.059 -12.719 1.00 95.19 178 TYR A O 1
ATOM 1359 N N . GLU A 1 179 ? -0.443 4.899 -13.089 1.00 95.75 179 GLU A N 1
ATOM 1360 C CA . GLU A 1 179 ? -0.420 4.751 -14.552 1.00 95.75 179 GLU A CA 1
ATOM 1361 C C . GLU A 1 179 ? 0.283 3.465 -15.004 1.00 95.75 179 GLU A C 1
ATOM 1363 O O . GLU A 1 179 ? -0.170 2.803 -15.939 1.00 95.75 179 GLU A O 1
ATOM 1368 N N . HIS A 1 180 ? 1.363 3.075 -14.321 1.00 95.25 180 HIS A N 1
ATOM 1369 C CA . HIS A 1 180 ? 2.080 1.830 -14.598 1.00 95.25 180 HIS A CA 1
ATOM 1370 C C . HIS A 1 180 ? 1.239 0.613 -14.223 1.00 95.25 180 HIS A C 1
ATOM 1372 O O . HIS A 1 180 ? 1.102 -0.297 -15.035 1.00 95.25 180 HIS A O 1
ATOM 1378 N N . VAL A 1 181 ? 0.616 0.622 -13.038 1.00 96.00 181 VAL A N 1
ATOM 1379 C CA . VAL A 1 181 ? -0.296 -0.451 -12.609 1.00 96.00 181 VAL A CA 1
ATOM 1380 C C . VAL A 1 181 ? -1.451 -0.590 -13.604 1.00 96.00 181 VAL A C 1
ATOM 1382 O O . VAL A 1 181 ? -1.737 -1.694 -14.061 1.00 96.00 181 VAL A O 1
ATOM 1385 N N . HIS A 1 182 ? -2.069 0.521 -14.012 1.00 95.94 182 HIS A N 1
ATOM 1386 C CA . HIS A 1 182 ? -3.152 0.517 -14.996 1.00 95.94 182 HIS A CA 1
ATOM 1387 C C . HIS A 1 182 ? -2.717 -0.045 -16.350 1.00 95.94 182 HIS A C 1
ATOM 1389 O O . HIS A 1 182 ? -3.443 -0.835 -16.958 1.00 95.94 182 HIS A O 1
ATOM 1395 N N . LEU A 1 183 ? -1.519 0.320 -16.812 1.00 95.50 183 LEU A N 1
ATOM 1396 C CA . LEU A 1 183 ? -0.950 -0.231 -18.032 1.00 95.50 183 LEU A CA 1
ATOM 1397 C C . LEU A 1 183 ? -0.770 -1.744 -17.907 1.00 95.50 183 LEU A C 1
ATOM 1399 O O . LEU A 1 183 ? -1.280 -2.479 -18.746 1.00 95.50 183 LEU A O 1
ATOM 1403 N N . TYR A 1 184 ? -0.100 -2.221 -16.861 1.00 95.06 184 TYR A N 1
ATOM 1404 C CA . TYR A 1 184 ? 0.182 -3.646 -16.688 1.00 95.06 184 TYR A CA 1
ATOM 1405 C C . TYR A 1 184 ? -1.098 -4.481 -16.596 1.00 95.06 184 TYR A C 1
ATOM 1407 O O . TYR A 1 184 ? -1.215 -5.495 -17.285 1.00 95.06 184 TYR A O 1
ATOM 1415 N N . LEU A 1 185 ? -2.101 -4.016 -15.848 1.00 95.06 185 LEU A N 1
ATOM 1416 C CA . LEU A 1 185 ? -3.408 -4.674 -15.756 1.00 95.06 185 LEU A CA 1
ATOM 1417 C C . LEU A 1 185 ? -4.104 -4.779 -17.117 1.00 95.06 185 LEU A C 1
ATOM 1419 O O . LEU A 1 185 ? -4.620 -5.838 -17.470 1.00 95.06 185 LEU A O 1
ATOM 1423 N N . ARG A 1 186 ? -4.052 -3.717 -17.930 1.00 94.69 186 ARG A N 1
ATOM 1424 C CA . ARG A 1 186 ? -4.635 -3.716 -19.279 1.00 94.69 186 ARG A CA 1
ATOM 1425 C C . ARG A 1 186 ? -3.976 -4.730 -20.221 1.00 94.69 186 ARG A C 1
ATOM 1427 O O . ARG A 1 186 ? -4.641 -5.224 -21.127 1.00 94.69 186 ARG A O 1
ATOM 1434 N N . TYR A 1 187 ? -2.698 -5.039 -20.011 1.00 93.62 187 TYR A N 1
ATOM 1435 C CA . TYR A 1 187 ? -1.946 -6.025 -20.794 1.00 93.62 187 TYR A CA 1
ATOM 1436 C C . TYR A 1 187 ? -1.925 -7.428 -20.159 1.00 93.62 187 TYR A C 1
ATOM 1438 O O . TYR A 1 187 ? -1.110 -8.263 -20.544 1.00 93.62 187 TYR A O 1
ATOM 1446 N N . GLY A 1 188 ? -2.839 -7.716 -19.225 1.00 90.88 188 GLY A N 1
ATOM 1447 C CA . GLY A 1 188 ? -3.025 -9.062 -18.675 1.00 90.88 188 GLY A CA 1
ATOM 1448 C C . GLY A 1 188 ? -2.100 -9.405 -17.506 1.00 90.88 188 GLY A C 1
ATOM 1449 O O . GLY A 1 188 ? -1.757 -10.576 -17.318 1.00 90.88 188 GLY A O 1
ATOM 1450 N N . ALA A 1 189 ? -1.681 -8.407 -16.721 1.00 93.62 189 ALA A N 1
ATOM 1451 C CA . ALA A 1 189 ? -0.996 -8.668 -15.460 1.00 93.62 189 ALA A CA 1
ATOM 1452 C C . ALA A 1 189 ? -1.889 -9.472 -14.504 1.00 93.62 189 ALA A C 1
ATOM 1454 O O . ALA A 1 189 ? -3.053 -9.133 -14.287 1.00 93.62 189 ALA A O 1
ATOM 1455 N N . THR A 1 190 ? -1.333 -10.518 -13.897 1.00 93.81 190 THR A N 1
ATOM 1456 C CA . THR A 1 190 ? -2.011 -11.293 -12.854 1.00 93.81 190 THR A CA 1
ATOM 1457 C C . THR A 1 190 ? -1.996 -10.512 -11.544 1.00 93.81 190 THR A C 1
ATOM 1459 O O . THR A 1 190 ? -0.928 -10.307 -10.965 1.00 93.81 190 THR A O 1
ATOM 1462 N N . VAL A 1 191 ? -3.175 -10.087 -11.089 1.00 92.44 191 VAL A N 1
ATOM 1463 C CA . VAL A 1 191 ? -3.362 -9.219 -9.913 1.00 92.44 191 VAL A CA 1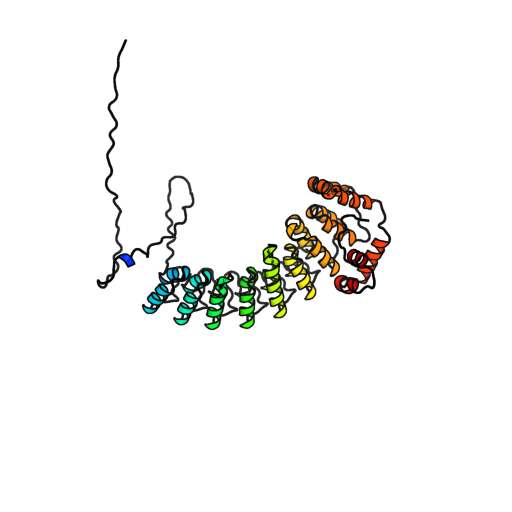
ATOM 1464 C C . VAL A 1 191 ? -2.922 -9.903 -8.615 1.00 92.44 191 VAL A C 1
ATOM 1466 O O . VAL A 1 191 ? -2.179 -9.315 -7.833 1.00 92.44 191 VAL A O 1
ATOM 1469 N N . ASP A 1 192 ? -3.334 -11.157 -8.421 1.00 91.50 192 ASP A N 1
ATOM 1470 C CA . ASP A 1 192 ? -3.138 -11.907 -7.170 1.00 91.50 192 ASP A CA 1
ATOM 1471 C C . ASP A 1 192 ? -1.897 -12.806 -7.190 1.00 91.50 192 ASP A C 1
ATOM 1473 O O . ASP A 1 192 ? -1.776 -13.755 -6.412 1.00 91.50 192 ASP A O 1
ATOM 1477 N N . LYS A 1 193 ? -0.950 -12.541 -8.098 1.00 93.12 193 LYS A N 1
ATOM 1478 C CA . LYS A 1 193 ? 0.336 -13.237 -8.056 1.00 93.12 193 LYS A CA 1
ATOM 1479 C C . LYS A 1 193 ? 1.025 -12.873 -6.747 1.00 93.12 193 LYS A C 1
ATOM 1481 O O . LYS A 1 193 ? 1.124 -11.698 -6.423 1.00 93.12 193 LYS A O 1
ATOM 1486 N N . LYS A 1 194 ? 1.498 -13.884 -6.029 1.00 93.31 194 LYS A N 1
ATOM 1487 C CA . LYS A 1 194 ? 2.280 -13.715 -4.809 1.00 93.31 194 LYS A CA 1
ATOM 1488 C C . LYS A 1 194 ? 3.776 -13.659 -5.121 1.00 93.31 194 LYS A C 1
ATOM 1490 O O . LYS A 1 194 ? 4.231 -14.415 -5.988 1.00 93.31 194 LYS A O 1
ATOM 1495 N N . ASN A 1 195 ? 4.499 -12.785 -4.426 1.00 93.25 195 ASN A N 1
ATOM 1496 C CA . ASN A 1 195 ? 5.964 -12.735 -4.426 1.00 93.25 195 ASN A CA 1
ATOM 1497 C C . ASN A 1 195 ? 6.566 -13.758 -3.438 1.00 93.25 195 ASN A C 1
ATOM 1499 O O . ASN A 1 195 ? 5.846 -14.614 -2.914 1.00 93.25 195 ASN A O 1
ATOM 1503 N N . SER A 1 196 ? 7.880 -13.698 -3.193 1.00 92.62 196 SER A N 1
ATOM 1504 C CA . SER A 1 196 ? 8.561 -14.620 -2.271 1.00 92.62 196 SER A CA 1
ATOM 1505 C C . SER A 1 196 ? 8.059 -14.514 -0.831 1.00 92.62 196 SER A C 1
ATOM 1507 O O . SER A 1 196 ? 8.006 -15.530 -0.156 1.00 92.62 196 SER A O 1
ATOM 1509 N N . LEU A 1 197 ? 7.611 -13.328 -0.406 1.00 91.06 197 LEU A N 1
ATOM 1510 C CA . LEU A 1 197 ? 7.027 -13.053 0.914 1.00 91.06 197 LEU A CA 1
ATOM 1511 C C . LEU A 1 197 ? 5.525 -13.384 0.991 1.00 91.06 197 LEU A C 1
ATOM 1513 O O . LEU A 1 197 ? 4.820 -12.955 1.908 1.00 91.06 197 LEU A O 1
ATOM 1517 N N . GLU A 1 198 ? 5.006 -14.103 -0.005 1.00 93.31 198 GLU A N 1
ATOM 1518 C CA . GLU A 1 198 ? 3.585 -14.377 -0.199 1.00 93.31 198 GLU A CA 1
ATOM 1519 C C . GLU A 1 198 ? 2.684 -13.128 -0.307 1.00 93.31 198 GLU A C 1
ATOM 1521 O O . GLU A 1 198 ? 1.456 -13.212 -0.198 1.00 93.31 198 GLU A O 1
ATOM 1526 N N . GLU A 1 199 ? 3.264 -11.956 -0.552 1.00 93.00 199 GLU A N 1
ATOM 1527 C CA . GLU A 1 199 ? 2.537 -10.702 -0.674 1.00 93.00 199 GLU A CA 1
ATOM 1528 C C . GLU A 1 199 ? 1.971 -10.545 -2.086 1.00 93.00 199 GLU A C 1
ATOM 1530 O O . GLU A 1 199 ? 2.628 -10.855 -3.076 1.00 93.00 199 GLU A O 1
ATOM 1535 N N . THR A 1 200 ? 0.752 -10.015 -2.177 1.00 94.44 200 THR A N 1
ATOM 1536 C CA . THR A 1 200 ? 0.170 -9.523 -3.431 1.00 94.44 200 THR A CA 1
ATOM 1537 C C . THR A 1 200 ? 0.495 -8.045 -3.636 1.00 94.44 200 THR A C 1
ATOM 1539 O O . THR A 1 200 ? 0.778 -7.317 -2.677 1.00 94.44 200 THR A O 1
ATOM 1542 N N . ALA A 1 201 ? 0.356 -7.546 -4.867 1.00 94.69 201 ALA A N 1
ATOM 1543 C CA . ALA A 1 201 ? 0.557 -6.127 -5.178 1.00 94.69 201 ALA A CA 1
ATOM 1544 C C . ALA A 1 201 ? -0.302 -5.193 -4.294 1.00 94.69 201 ALA A C 1
ATOM 1546 O O . ALA A 1 201 ? 0.159 -4.124 -3.888 1.00 94.69 201 ALA A O 1
ATOM 1547 N N . LEU A 1 202 ? -1.523 -5.616 -3.934 1.00 95.50 202 LEU A N 1
ATOM 1548 C CA . LEU A 1 202 ? -2.396 -4.883 -3.010 1.00 95.50 202 LEU A CA 1
ATOM 1549 C C . LEU A 1 202 ? -1.790 -4.805 -1.599 1.00 95.50 202 LEU A C 1
ATOM 1551 O O . LEU A 1 202 ? -1.763 -3.734 -0.993 1.00 95.50 202 LEU A O 1
ATOM 1555 N N . SER A 1 203 ? -1.277 -5.927 -1.088 1.00 94.06 203 SER A N 1
ATOM 1556 C CA . SER A 1 203 ? -0.636 -6.013 0.229 1.00 94.06 203 SER A CA 1
ATOM 1557 C C . SER A 1 203 ? 0.609 -5.119 0.312 1.00 94.06 203 SER A C 1
ATOM 1559 O O . SER A 1 203 ? 0.767 -4.366 1.278 1.00 94.06 203 SER A O 1
ATOM 1561 N N . VAL A 1 204 ? 1.437 -5.124 -0.738 1.00 94.12 204 VAL A N 1
ATOM 1562 C CA . VAL A 1 204 ? 2.631 -4.271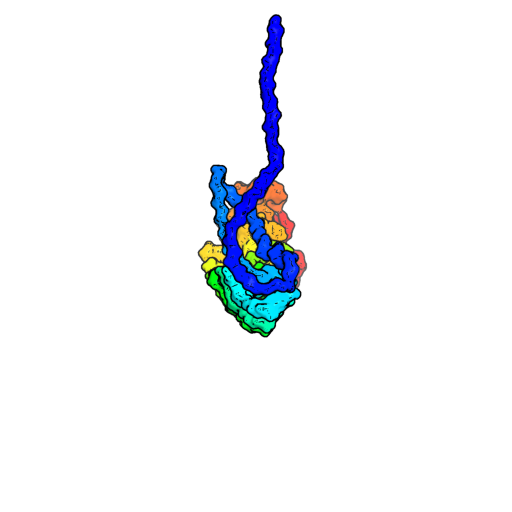 -0.853 1.00 94.12 204 VAL A CA 1
ATOM 1563 C C . VAL A 1 204 ? 2.256 -2.783 -0.852 1.00 94.12 204 VAL A C 1
ATOM 1565 O O . VAL A 1 204 ? 2.812 -2.012 -0.067 1.00 94.12 204 VAL A O 1
ATOM 1568 N N . ALA A 1 205 ? 1.263 -2.372 -1.653 1.00 94.44 205 ALA A N 1
ATOM 1569 C CA . ALA A 1 205 ? 0.789 -0.982 -1.680 1.00 94.44 205 ALA A CA 1
ATOM 1570 C C . ALA A 1 205 ? 0.291 -0.506 -0.303 1.00 94.44 205 ALA A C 1
ATOM 1572 O O . ALA A 1 205 ? 0.591 0.610 0.125 1.00 94.44 205 ALA A O 1
ATOM 1573 N N . CYS A 1 206 ? -0.432 -1.358 0.432 1.00 92.69 206 CYS A N 1
ATOM 1574 C CA . CYS A 1 206 ? -0.883 -1.038 1.788 1.00 92.69 206 CYS A CA 1
ATOM 1575 C C . CYS A 1 206 ? 0.277 -0.897 2.793 1.00 92.69 206 CYS A C 1
ATOM 1577 O O . CYS A 1 206 ? 0.165 -0.114 3.743 1.00 92.69 206 CYS A O 1
ATOM 1579 N N . GLY A 1 207 ? 1.378 -1.631 2.602 1.00 90.62 207 GLY A N 1
ATOM 1580 C CA . GLY A 1 207 ? 2.571 -1.587 3.455 1.00 90.62 207 GLY A CA 1
ATOM 1581 C C . GLY A 1 207 ? 3.446 -0.346 3.259 1.00 90.62 207 GLY A C 1
ATOM 1582 O O . GLY A 1 207 ? 4.001 0.173 4.235 1.00 90.62 207 GLY A O 1
ATOM 1583 N N . GLU A 1 208 ? 3.520 0.182 2.038 1.00 90.44 208 GLU A N 1
ATOM 1584 C CA . GLU A 1 208 ? 4.405 1.306 1.698 1.00 90.44 208 GLU A CA 1
ATOM 1585 C C . GLU A 1 208 ? 3.788 2.702 1.864 1.00 90.44 208 GLU A C 1
ATOM 1587 O O . GLU A 1 208 ? 4.512 3.699 1.863 1.00 90.44 208 GLU A O 1
ATOM 1592 N N . ALA A 1 209 ? 2.481 2.796 2.127 1.00 85.25 209 ALA A N 1
ATOM 1593 C CA . ALA A 1 209 ? 1.766 4.051 2.372 1.00 85.25 209 ALA A CA 1
ATOM 1594 C C . ALA A 1 209 ? 2.089 4.704 3.740 1.00 85.25 209 ALA A C 1
ATOM 1596 O O . ALA A 1 209 ? 1.219 4.887 4.593 1.00 85.25 209 ALA A O 1
ATOM 1597 N N . LYS A 1 210 ? 3.366 5.029 3.980 1.00 84.94 210 LYS A N 1
ATOM 1598 C CA . LYS A 1 210 ? 3.896 5.513 5.268 1.00 84.94 210 LYS A CA 1
ATOM 1599 C C . LYS A 1 210 ? 3.760 7.028 5.461 1.00 84.94 210 LYS A C 1
ATOM 1601 O O . LYS A 1 210 ? 3.675 7.468 6.604 1.00 84.94 210 LYS A O 1
ATOM 1606 N N . LYS A 1 211 ? 3.776 7.809 4.376 1.00 85.00 211 LYS A N 1
ATOM 1607 C CA . LYS A 1 211 ? 3.763 9.283 4.394 1.00 85.00 211 LYS A CA 1
ATOM 1608 C C . LYS A 1 211 ? 2.364 9.833 4.125 1.00 85.00 211 LYS A C 1
ATOM 1610 O O . LYS A 1 211 ? 1.605 9.224 3.376 1.00 85.00 211 LYS A O 1
ATOM 1615 N N . VAL A 1 212 ? 2.058 11.009 4.681 1.00 81.19 212 VAL A N 1
ATOM 1616 C CA . VAL A 1 212 ? 0.779 11.714 4.461 1.00 81.19 212 VAL A CA 1
ATOM 1617 C C . VAL A 1 212 ? 0.603 12.094 2.985 1.00 81.19 212 VAL A C 1
ATOM 1619 O O . VAL A 1 212 ? -0.461 11.882 2.416 1.00 81.19 212 VAL A O 1
ATOM 1622 N N . GLU A 1 213 ? 1.660 12.597 2.347 1.00 84.12 213 GLU A N 1
ATOM 1623 C CA . GLU A 1 213 ? 1.626 13.099 0.962 1.00 84.12 213 GLU A CA 1
ATOM 1624 C C . GLU A 1 213 ? 1.320 12.008 -0.073 1.00 84.12 213 GLU A C 1
ATOM 1626 O O . GLU A 1 213 ? 0.709 12.271 -1.106 1.00 84.12 213 GLU A O 1
ATOM 1631 N N . ASP A 1 214 ? 1.722 10.767 0.205 1.00 85.88 214 ASP A N 1
ATOM 1632 C CA . ASP A 1 214 ? 1.545 9.654 -0.725 1.00 85.88 214 ASP A CA 1
ATOM 1633 C C . ASP A 1 214 ? 0.212 8.907 -0.514 1.00 85.88 214 ASP A C 1
ATOM 1635 O O . ASP A 1 214 ? -0.121 8.018 -1.300 1.00 85.88 214 ASP A O 1
ATOM 1639 N N . GLN A 1 215 ? -0.574 9.258 0.513 1.00 84.88 215 GLN A N 1
ATOM 1640 C CA . GLN A 1 215 ? -1.816 8.560 0.868 1.00 84.88 215 GLN A CA 1
ATOM 1641 C C . GLN A 1 215 ? -2.803 8.465 -0.300 1.00 84.88 215 GLN A C 1
ATOM 1643 O O . GLN A 1 215 ? -3.319 7.394 -0.622 1.00 84.88 215 GLN A O 1
ATOM 1648 N N . GLU A 1 216 ? -3.048 9.591 -0.970 1.00 89.38 216 GLU A N 1
ATOM 1649 C CA . GLU A 1 216 ? -3.980 9.653 -2.097 1.00 89.38 216 GLU A CA 1
ATOM 1650 C C . GLU A 1 216 ? -3.506 8.788 -3.265 1.00 89.38 216 GLU A C 1
ATOM 1652 O O . GLU A 1 216 ? -4.307 8.094 -3.896 1.00 89.38 216 GLU A O 1
ATOM 1657 N N . ARG A 1 217 ? -2.191 8.774 -3.508 1.00 92.31 217 ARG A N 1
ATOM 1658 C CA . ARG A 1 217 ? -1.570 7.989 -4.572 1.00 92.31 217 ARG A CA 1
ATOM 1659 C C . ARG A 1 217 ? -1.772 6.491 -4.334 1.00 92.31 217 ARG A C 1
ATOM 1661 O O . ARG A 1 217 ? -2.261 5.788 -5.218 1.00 92.31 217 ARG A O 1
ATOM 1668 N N . TYR A 1 218 ? -1.469 6.004 -3.130 1.00 93.81 218 TYR A N 1
ATOM 1669 C CA . TYR A 1 218 ? -1.695 4.598 -2.782 1.00 93.81 218 TYR A CA 1
ATOM 1670 C C . TYR A 1 218 ? -3.183 4.242 -2.748 1.00 93.81 218 TYR A C 1
ATOM 1672 O O . TYR A 1 218 ? -3.558 3.155 -3.180 1.00 93.81 218 TYR A O 1
ATOM 1680 N N . LEU A 1 219 ? -4.055 5.156 -2.313 1.00 94.56 219 LEU A N 1
ATOM 1681 C CA . LEU A 1 219 ? -5.503 4.946 -2.343 1.00 94.56 219 LEU A CA 1
ATOM 1682 C C . LEU A 1 219 ? -6.014 4.723 -3.770 1.00 94.56 219 LEU A C 1
ATOM 1684 O O . LEU A 1 219 ? -6.815 3.814 -3.992 1.00 94.56 219 LEU A O 1
ATOM 1688 N N . GLN A 1 220 ? -5.532 5.504 -4.739 1.00 95.06 220 GLN A N 1
ATOM 1689 C CA . GLN A 1 220 ? -5.872 5.322 -6.152 1.00 95.06 220 GLN A CA 1
ATOM 1690 C C . GLN A 1 220 ? -5.382 3.972 -6.692 1.00 95.06 220 GLN A C 1
ATOM 1692 O O . GLN A 1 220 ? -6.148 3.277 -7.360 1.00 95.06 220 GLN A O 1
ATOM 1697 N N . VAL A 1 221 ? -4.150 3.568 -6.363 1.00 95.75 221 VAL A N 1
ATOM 1698 C CA . VAL A 1 221 ? -3.592 2.263 -6.760 1.00 95.75 221 VAL A CA 1
ATOM 1699 C C . VAL A 1 221 ? -4.394 1.106 -6.164 1.00 95.75 221 VAL A C 1
ATOM 1701 O O . VAL A 1 221 ? -4.814 0.215 -6.898 1.00 95.75 221 VAL A O 1
ATOM 1704 N N . CYS A 1 222 ? -4.672 1.128 -4.860 1.00 95.81 222 CYS A N 1
ATOM 1705 C CA . CYS A 1 222 ? -5.456 0.083 -4.203 1.00 95.81 222 CYS A CA 1
ATOM 1706 C C . CYS A 1 222 ? -6.880 0.010 -4.765 1.00 95.81 222 CYS A C 1
ATOM 1708 O O . CYS A 1 222 ? -7.386 -1.080 -5.019 1.00 95.81 222 CYS A O 1
ATOM 1710 N N . LYS A 1 223 ? -7.518 1.160 -5.025 1.00 96.19 223 LYS A N 1
ATOM 1711 C CA . LYS A 1 223 ? -8.836 1.205 -5.671 1.00 96.19 223 LYS A CA 1
ATOM 1712 C C . LYS A 1 223 ? -8.799 0.547 -7.048 1.00 96.19 223 LYS A C 1
ATOM 1714 O O . LYS A 1 223 ? -9.691 -0.232 -7.364 1.00 96.19 223 LYS A O 1
ATOM 1719 N N . LEU A 1 224 ? -7.770 0.835 -7.841 1.00 96.50 224 LEU A N 1
ATOM 1720 C CA . LEU A 1 224 ? -7.588 0.234 -9.155 1.00 96.50 224 LEU A CA 1
ATOM 1721 C C . LEU A 1 224 ? -7.418 -1.287 -9.059 1.00 96.50 224 LEU A C 1
ATOM 1723 O O . LEU A 1 224 ? -8.155 -2.017 -9.715 1.00 96.50 224 LEU A O 1
ATOM 1727 N N . LEU A 1 225 ? -6.521 -1.774 -8.200 1.00 95.88 225 LEU A N 1
ATOM 1728 C CA . LEU A 1 225 ? -6.300 -3.211 -8.005 1.00 95.88 225 LEU A CA 1
ATOM 1729 C C . LEU A 1 225 ? -7.597 -3.938 -7.616 1.00 95.88 225 LEU A C 1
ATOM 1731 O O . LEU A 1 225 ? -7.940 -4.951 -8.222 1.00 95.88 225 LEU A O 1
ATOM 1735 N N . LEU A 1 226 ? -8.375 -3.373 -6.688 1.00 95.25 226 LEU A N 1
ATOM 1736 C CA . LEU A 1 226 ? -9.673 -3.928 -6.291 1.00 95.25 226 LEU A CA 1
ATOM 1737 C C . LEU A 1 226 ? -10.694 -3.928 -7.437 1.00 95.25 226 LEU A C 1
ATOM 1739 O O . LEU A 1 226 ? -11.422 -4.903 -7.602 1.00 95.25 226 LEU A O 1
ATOM 1743 N N . THR A 1 227 ? -10.732 -2.882 -8.274 1.00 95.06 227 THR A N 1
ATOM 1744 C CA . THR A 1 227 ? -11.627 -2.868 -9.451 1.00 95.06 227 THR A CA 1
ATOM 1745 C C . THR A 1 227 ? -11.289 -3.943 -10.481 1.00 95.06 227 THR A C 1
ATOM 1747 O O . THR A 1 227 ? -12.188 -4.408 -11.176 1.00 95.06 227 THR A O 1
ATOM 1750 N N . TYR A 1 228 ? -10.026 -4.366 -10.550 1.00 94.56 228 TYR A N 1
ATOM 1751 C CA . TYR A 1 228 ? -9.575 -5.479 -11.389 1.00 94.56 228 TYR A CA 1
ATOM 1752 C C . TYR A 1 228 ? -9.700 -6.852 -10.705 1.00 94.56 228 TYR A C 1
ATOM 1754 O O . TYR A 1 228 ? -9.265 -7.851 -11.271 1.00 94.56 228 TYR A O 1
ATOM 1762 N N . GLY A 1 229 ? -10.338 -6.918 -9.531 1.00 92.19 229 GLY A N 1
ATOM 1763 C CA . GLY A 1 229 ? -10.668 -8.171 -8.853 1.00 92.19 229 GLY A CA 1
ATOM 1764 C C . GLY A 1 229 ? -9.636 -8.659 -7.839 1.00 92.19 229 GLY A C 1
ATOM 1765 O O . GLY A 1 229 ? -9.702 -9.830 -7.489 1.00 92.19 229 GLY A O 1
ATOM 1766 N N . ALA A 1 230 ? -8.728 -7.798 -7.359 1.00 94.19 230 ALA A N 1
ATOM 1767 C CA . ALA A 1 230 ? -7.766 -8.179 -6.322 1.00 94.19 230 ALA A CA 1
ATOM 1768 C C . ALA A 1 230 ? -8.454 -8.758 -5.077 1.00 94.19 230 ALA A C 1
ATOM 1770 O O . ALA A 1 230 ? -9.399 -8.166 -4.539 1.00 94.19 230 ALA A O 1
ATOM 1771 N N . GLU A 1 231 ? -7.931 -9.870 -4.570 1.00 94.25 231 GLU A N 1
ATOM 1772 C CA . GLU A 1 231 ? -8.415 -10.471 -3.335 1.00 94.25 231 GLU A CA 1
ATOM 1773 C C . GLU A 1 231 ? -8.020 -9.620 -2.113 1.00 94.25 231 GLU A C 1
ATOM 1775 O O . GLU A 1 231 ? -6.854 -9.331 -1.850 1.00 94.25 231 GLU A O 1
ATOM 1780 N N . VAL A 1 232 ? -9.015 -9.212 -1.319 1.00 93.56 232 VAL A N 1
ATOM 1781 C CA . VAL A 1 232 ? -8.815 -8.269 -0.197 1.00 93.56 232 VAL A CA 1
ATOM 1782 C C . VAL A 1 232 ? -8.217 -8.937 1.041 1.00 93.56 232 VAL A C 1
ATOM 1784 O O . VAL A 1 232 ? -7.519 -8.301 1.830 1.00 93.56 232 VAL A O 1
ATOM 1787 N N . ASN A 1 233 ? -8.503 -10.226 1.221 1.00 92.50 233 ASN A N 1
ATOM 1788 C CA . ASN A 1 233 ? -8.154 -10.997 2.416 1.00 92.50 233 ASN A CA 1
ATOM 1789 C C . ASN A 1 233 ? -6.936 -11.902 2.199 1.00 92.50 233 ASN A C 1
ATOM 1791 O O . ASN A 1 233 ? -6.758 -12.877 2.924 1.00 92.50 233 ASN A O 1
ATOM 1795 N N . THR A 1 234 ? -6.096 -11.590 1.211 1.00 91.25 234 THR A N 1
ATOM 1796 C CA . THR A 1 234 ? -4.850 -12.326 0.976 1.00 91.25 234 THR A CA 1
ATOM 1797 C C . THR A 1 234 ? -3.943 -12.215 2.188 1.00 91.25 234 THR A C 1
ATOM 1799 O O . THR A 1 234 ? -3.855 -11.150 2.796 1.00 91.25 234 THR A O 1
ATOM 1802 N N . VAL A 1 235 ? -3.234 -13.284 2.510 1.00 92.44 235 VAL A N 1
ATOM 1803 C CA . VAL A 1 235 ? -2.273 -13.314 3.613 1.00 92.44 235 VAL A CA 1
ATOM 1804 C C . VAL A 1 235 ? -0.852 -13.428 3.075 1.00 92.44 235 VAL A C 1
ATOM 1806 O O . VAL A 1 235 ? -0.639 -14.101 2.062 1.00 92.44 235 VAL A O 1
ATOM 1809 N N . ASP A 1 236 ? 0.075 -12.743 3.744 1.00 91.06 236 ASP A N 1
ATOM 1810 C CA . ASP A 1 236 ? 1.520 -12.893 3.546 1.00 91.06 236 ASP A CA 1
ATOM 1811 C C . ASP A 1 236 ? 2.099 -14.023 4.422 1.00 91.06 236 ASP A C 1
ATOM 1813 O O . ASP A 1 236 ? 1.352 -14.713 5.121 1.00 91.06 236 ASP A O 1
ATOM 1817 N N . GLU A 1 237 ? 3.423 -14.206 4.398 1.00 90.75 237 GLU A N 1
ATOM 1818 C CA . GLU A 1 237 ? 4.131 -15.222 5.198 1.00 90.75 237 GLU A CA 1
ATOM 1819 C C . GLU A 1 237 ? 3.845 -15.131 6.708 1.00 90.75 237 GLU A C 1
ATOM 1821 O O . GLU A 1 237 ? 3.790 -16.146 7.402 1.00 90.75 237 GLU A O 1
ATOM 1826 N N . GLU A 1 238 ? 3.626 -13.923 7.234 1.00 88.94 238 GLU A N 1
ATOM 1827 C CA . GLU A 1 238 ? 3.306 -13.693 8.648 1.00 88.94 238 GLU A CA 1
ATOM 1828 C C . GLU A 1 238 ? 1.790 -13.722 8.926 1.00 88.94 238 GLU A C 1
ATOM 1830 O O . GLU A 1 238 ? 1.328 -13.317 9.999 1.00 88.94 238 GLU A O 1
ATOM 1835 N N . VAL A 1 239 ? 0.999 -14.199 7.963 1.00 91.81 239 VAL A N 1
ATOM 1836 C CA . VAL A 1 239 ? -0.468 -14.257 8.002 1.00 91.81 239 VAL A CA 1
ATOM 1837 C C . VAL A 1 239 ? -1.111 -12.861 8.119 1.00 91.81 239 VAL A C 1
ATOM 1839 O O . VAL A 1 239 ? -2.263 -12.698 8.521 1.00 91.81 239 VAL A O 1
ATOM 1842 N N . LYS A 1 240 ? -0.393 -11.798 7.748 1.00 91.44 240 LYS A N 1
ATOM 1843 C CA . LYS A 1 240 ? -0.922 -10.434 7.775 1.00 91.44 240 LYS A CA 1
ATOM 1844 C C . LYS A 1 240 ? -1.723 -10.160 6.514 1.00 91.44 240 LYS A C 1
ATOM 1846 O O . LYS A 1 240 ? -1.244 -10.257 5.385 1.00 91.44 240 LYS A O 1
ATOM 1851 N N . THR A 1 241 ? -2.954 -9.718 6.725 1.00 94.06 241 THR A N 1
ATOM 1852 C CA . THR A 1 241 ? -3.815 -9.217 5.648 1.00 94.06 241 THR A CA 1
ATOM 1853 C C . THR A 1 241 ? -3.428 -7.788 5.227 1.00 94.06 241 THR A C 1
ATOM 1855 O O . THR A 1 241 ? -2.842 -7.047 6.028 1.00 94.06 241 THR A O 1
ATOM 1858 N N . PRO A 1 242 ? -3.819 -7.321 4.023 1.00 94.31 242 PRO A N 1
ATOM 1859 C CA . PRO A 1 242 ? -3.684 -5.920 3.616 1.00 94.31 242 PRO A CA 1
ATOM 1860 C C . PRO A 1 242 ? -4.234 -4.938 4.658 1.00 94.31 242 PRO A C 1
ATOM 1862 O O . PRO A 1 242 ? -3.664 -3.865 4.875 1.00 94.31 242 PRO A O 1
ATOM 1865 N N . LEU A 1 243 ? -5.295 -5.333 5.375 1.00 95.19 243 LEU A N 1
ATOM 1866 C CA . LEU A 1 243 ? -5.879 -4.538 6.452 1.00 95.19 243 LEU A CA 1
ATOM 1867 C C . LEU A 1 243 ? -4.920 -4.352 7.638 1.00 95.19 243 LEU A C 1
ATOM 1869 O O . LEU A 1 243 ? -4.873 -3.255 8.196 1.00 95.19 243 LEU A O 1
ATOM 1873 N N . HIS A 1 244 ? -4.119 -5.361 8.002 1.00 94.12 244 HIS A N 1
ATOM 1874 C CA . HIS A 1 244 ? -3.085 -5.228 9.039 1.00 94.12 244 HIS A CA 1
ATOM 1875 C C . HIS A 1 244 ? -2.029 -4.192 8.639 1.00 94.12 244 HIS A C 1
ATOM 1877 O O . HIS A 1 244 ? -1.668 -3.327 9.443 1.00 94.12 244 HIS A O 1
ATOM 1883 N N . LYS A 1 245 ? -1.568 -4.235 7.383 1.00 92.31 245 LYS A N 1
ATOM 1884 C CA . LYS A 1 245 ? -0.565 -3.299 6.848 1.00 92.31 245 LYS A CA 1
ATOM 1885 C C . LYS A 1 245 ? -1.097 -1.868 6.783 1.00 92.31 245 LYS A C 1
ATOM 1887 O O . LYS A 1 245 ? -0.462 -0.957 7.315 1.00 92.31 245 LYS A O 1
ATOM 1892 N N . ALA A 1 246 ? -2.307 -1.686 6.251 1.00 93.00 246 ALA A N 1
ATOM 1893 C CA . ALA A 1 246 ? -2.982 -0.389 6.227 1.00 93.00 246 ALA A CA 1
ATOM 1894 C C . ALA A 1 246 ? -3.209 0.170 7.646 1.00 93.00 246 ALA A C 1
ATOM 1896 O O . ALA A 1 246 ? -2.985 1.359 7.891 1.00 93.00 246 ALA A O 1
ATOM 1897 N N . SER A 1 247 ? -3.577 -0.692 8.604 1.00 92.50 247 SER A N 1
ATOM 1898 C CA . SER A 1 247 ? -3.786 -0.316 10.010 1.00 92.50 247 SER A CA 1
ATOM 1899 C C . SER A 1 247 ? -2.483 0.096 10.699 1.00 92.50 247 SER A C 1
ATOM 1901 O O . SER A 1 247 ? -2.444 1.123 11.375 1.00 92.50 247 SER A O 1
ATOM 1903 N N . ARG A 1 248 ? -1.376 -0.624 10.470 1.00 91.00 248 ARG A N 1
ATOM 1904 C CA . ARG A 1 248 ? -0.037 -0.250 10.971 1.00 91.00 248 ARG A CA 1
ATOM 1905 C C . ARG A 1 248 ? 0.446 1.099 10.418 1.00 91.00 248 ARG A C 1
ATOM 1907 O O . ARG A 1 248 ? 1.275 1.778 11.032 1.00 91.00 248 ARG A O 1
ATOM 1914 N N . ASN A 1 249 ? -0.058 1.498 9.254 1.00 89.12 249 ASN A N 1
ATOM 1915 C CA . ASN A 1 249 ? 0.204 2.801 8.652 1.00 89.12 249 ASN A CA 1
ATOM 1916 C C . ASN A 1 249 ? -0.773 3.903 9.075 1.00 89.12 249 ASN A C 1
ATOM 1918 O O . ASN A 1 249 ? -0.547 5.052 8.711 1.00 89.12 249 ASN A O 1
ATOM 1922 N N . ALA A 1 250 ? -1.788 3.586 9.889 1.00 89.38 250 ALA A N 1
ATOM 1923 C CA . ALA A 1 250 ? -2.838 4.517 10.306 1.00 89.38 250 ALA A CA 1
ATOM 1924 C C . ALA A 1 250 ? -3.518 5.222 9.114 1.00 89.38 250 ALA A C 1
ATOM 1926 O O . ALA A 1 250 ? -3.971 6.358 9.210 1.00 89.38 250 ALA A O 1
ATOM 1927 N N . HIS A 1 251 ? -3.603 4.541 7.966 1.00 90.19 251 HIS A N 1
ATOM 1928 C CA . HIS A 1 251 ? -4.143 5.134 6.752 1.00 90.19 251 HIS A CA 1
ATOM 1929 C C . HIS A 1 251 ? -5.666 4.971 6.693 1.00 90.19 251 HIS A C 1
ATOM 1931 O O . HIS A 1 251 ? -6.188 4.001 6.142 1.00 90.19 251 HIS A O 1
ATOM 1937 N N . HIS A 1 252 ? -6.391 5.968 7.200 1.00 91.88 252 HIS A N 1
ATOM 1938 C CA . HIS A 1 252 ? -7.857 5.954 7.282 1.00 91.88 252 HIS A CA 1
ATOM 1939 C C . HIS A 1 252 ? -8.557 5.650 5.950 1.00 91.88 252 HIS A C 1
ATOM 1941 O O . HIS A 1 252 ? -9.378 4.737 5.896 1.00 91.88 252 HIS A O 1
ATOM 1947 N N . GLY A 1 253 ? -8.188 6.342 4.865 1.00 92.19 253 GLY A N 1
ATOM 1948 C CA . GLY A 1 253 ? -8.827 6.137 3.559 1.00 92.19 253 GLY A CA 1
ATOM 1949 C C . GLY A 1 253 ? -8.669 4.714 3.000 1.00 92.19 253 GLY A C 1
ATOM 1950 O O . GLY A 1 253 ? -9.635 4.139 2.508 1.00 92.19 253 GLY A O 1
ATOM 1951 N N . LEU A 1 254 ? -7.479 4.112 3.129 1.00 93.62 254 LEU A N 1
ATOM 1952 C CA . LEU A 1 254 ? -7.224 2.726 2.730 1.00 93.62 254 LEU A CA 1
ATOM 1953 C C . LEU A 1 254 ? -7.997 1.735 3.597 1.00 93.62 254 LEU A C 1
ATOM 1955 O O . LEU A 1 254 ? -8.601 0.817 3.057 1.00 93.62 254 LEU A O 1
ATOM 1959 N N . VAL A 1 255 ? -8.023 1.927 4.919 1.00 94.62 255 VAL A N 1
ATOM 1960 C CA . VAL A 1 255 ? -8.802 1.069 5.826 1.00 94.62 255 VAL A CA 1
ATOM 1961 C C . VAL A 1 255 ? -10.287 1.120 5.466 1.00 94.62 255 VAL A C 1
ATOM 1963 O O . VAL A 1 255 ? -10.910 0.075 5.308 1.00 94.62 255 VAL A O 1
ATOM 1966 N N . GLN A 1 256 ? -10.848 2.313 5.259 1.00 93.81 256 GLN A N 1
ATOM 1967 C CA . GLN A 1 256 ? -12.248 2.467 4.865 1.00 93.81 256 GLN A CA 1
ATOM 1968 C C . GLN A 1 256 ? -12.542 1.790 3.520 1.00 93.81 256 GLN A C 1
ATOM 1970 O O . GLN A 1 256 ? -13.555 1.107 3.388 1.00 93.81 256 GLN A O 1
ATOM 1975 N N . LEU A 1 257 ? -11.650 1.946 2.541 1.00 94.81 257 LEU A N 1
ATOM 1976 C CA . LEU A 1 257 ? -11.761 1.298 1.240 1.00 94.81 257 LEU A CA 1
ATOM 1977 C C . LEU A 1 257 ? -11.719 -0.231 1.384 1.00 94.81 257 LEU A C 1
ATOM 1979 O O . LEU A 1 257 ? -12.648 -0.897 0.949 1.00 94.81 257 LEU A O 1
ATOM 1983 N N . LEU A 1 258 ? -10.730 -0.804 2.069 1.00 95.00 258 LEU A N 1
ATOM 1984 C CA . LEU A 1 258 ? -10.649 -2.256 2.287 1.00 95.00 258 LEU A CA 1
ATOM 1985 C C . LEU A 1 258 ? -11.908 -2.807 2.985 1.00 95.00 258 LEU A C 1
ATOM 1987 O O . LEU A 1 258 ? -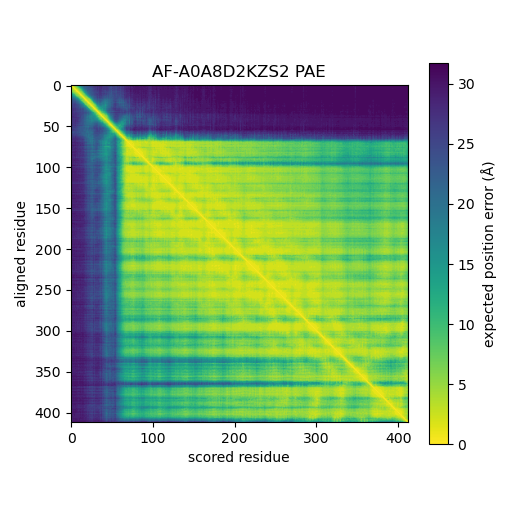12.452 -3.830 2.574 1.00 95.00 258 LEU A O 1
ATOM 1991 N N . LEU A 1 259 ? -12.428 -2.098 3.990 1.00 93.31 259 LEU A N 1
ATOM 1992 C CA . LEU A 1 259 ? -13.655 -2.481 4.696 1.00 93.31 259 LEU A CA 1
ATOM 1993 C C . LEU A 1 259 ? -14.903 -2.426 3.798 1.00 93.31 259 LEU A C 1
ATOM 1995 O O . LEU A 1 259 ? -15.771 -3.293 3.910 1.00 93.31 259 LEU A O 1
ATOM 1999 N N . GLN A 1 260 ? -14.994 -1.460 2.876 1.00 92.62 260 GLN A N 1
ATOM 2000 C CA . GLN A 1 260 ? -16.069 -1.412 1.871 1.00 92.62 260 GLN A CA 1
ATOM 2001 C C . GLN A 1 260 ? -16.052 -2.641 0.955 1.00 92.62 260 GLN A C 1
ATOM 2003 O O . GLN A 1 260 ? -17.111 -3.146 0.584 1.00 92.62 260 GLN A O 1
ATOM 2008 N N . TRP A 1 261 ? -14.863 -3.161 0.648 1.00 93.69 261 TRP A N 1
ATOM 2009 C CA . TRP A 1 261 ? -14.673 -4.384 -0.134 1.00 93.69 261 TRP A CA 1
ATOM 2010 C C . TRP A 1 261 ? -14.672 -5.664 0.727 1.00 93.69 261 TRP A C 1
ATOM 2012 O O . TRP A 1 261 ? -14.175 -6.700 0.297 1.00 93.69 261 TRP A O 1
ATOM 2022 N N . LYS A 1 262 ? -15.287 -5.618 1.922 1.00 91.25 262 LYS A N 1
ATOM 2023 C CA . LYS A 1 262 ? -15.472 -6.758 2.842 1.00 91.25 262 LYS A CA 1
ATOM 2024 C C . LYS A 1 262 ? -14.163 -7.389 3.343 1.00 91.25 262 LYS A C 1
ATOM 2026 O O . LYS A 1 262 ? -14.088 -8.608 3.512 1.00 91.25 262 LYS A O 1
ATOM 2031 N N . ALA A 1 263 ? -13.148 -6.568 3.614 1.00 93.44 263 ALA A N 1
ATOM 2032 C CA . ALA A 1 263 ? -11.983 -7.021 4.368 1.00 93.44 263 ALA A CA 1
ATOM 2033 C C . ALA A 1 263 ? -12.398 -7.590 5.735 1.00 93.44 263 ALA A C 1
ATOM 2035 O O . ALA A 1 263 ? -13.235 -7.002 6.427 1.00 93.44 263 ALA A O 1
ATOM 2036 N N . ASP A 1 264 ? -11.790 -8.704 6.139 1.00 92.38 264 ASP A N 1
ATOM 2037 C CA . ASP A 1 264 ? -12.012 -9.281 7.460 1.00 92.38 264 ASP A CA 1
ATOM 2038 C C . ASP A 1 264 ? -11.340 -8.417 8.535 1.00 92.38 264 ASP A C 1
ATOM 2040 O O . ASP A 1 264 ? -10.116 -8.288 8.610 1.00 92.38 264 ASP A O 1
ATOM 2044 N N . VAL A 1 265 ? -12.175 -7.814 9.379 1.00 92.19 265 VAL A N 1
ATOM 2045 C CA . VAL A 1 265 ? -11.769 -6.908 10.461 1.00 92.19 265 VAL A CA 1
ATOM 2046 C C . VAL A 1 265 ? -11.110 -7.657 11.619 1.00 92.19 265 VAL A C 1
ATOM 2048 O O . VAL A 1 265 ? -10.363 -7.058 12.395 1.00 92.19 265 VAL A O 1
ATOM 2051 N N . ASN A 1 266 ? -11.411 -8.949 11.755 1.00 91.81 266 ASN A N 1
ATOM 2052 C CA . ASN A 1 266 ? -11.007 -9.783 12.883 1.00 91.81 266 ASN A CA 1
ATOM 2053 C C . ASN A 1 266 ? -10.012 -10.877 12.485 1.00 91.81 266 ASN A C 1
ATOM 2055 O O . ASN A 1 266 ? -9.777 -11.790 13.277 1.00 91.81 266 ASN A O 1
ATOM 2059 N N . ALA A 1 267 ? -9.404 -10.762 11.301 1.00 92.56 267 ALA A N 1
ATOM 2060 C CA . ALA A 1 267 ? -8.292 -11.611 10.904 1.00 92.56 267 ALA A CA 1
ATOM 2061 C C . ALA A 1 267 ? -7.180 -11.556 11.963 1.00 92.56 267 ALA A C 1
ATOM 2063 O O . ALA A 1 267 ? -6.903 -10.496 12.524 1.00 92.56 267 ALA A O 1
ATOM 2064 N N . ILE A 1 268 ? -6.552 -12.694 12.236 1.00 91.75 268 ILE A N 1
ATOM 2065 C CA . ILE A 1 268 ? -5.438 -12.800 13.180 1.00 91.75 268 ILE A CA 1
ATOM 2066 C C . ILE A 1 268 ? -4.144 -13.008 12.401 1.00 91.75 268 ILE A C 1
ATOM 2068 O O . ILE A 1 268 ? -4.107 -13.825 11.483 1.00 91.75 268 ILE A O 1
ATOM 2072 N N . ASP A 1 269 ? -3.102 -12.262 12.759 1.00 90.69 269 ASP A N 1
ATOM 2073 C CA . ASP A 1 269 ? -1.753 -12.522 12.260 1.00 90.69 269 ASP A CA 1
ATOM 2074 C C . ASP A 1 269 ? -1.106 -13.717 12.992 1.00 90.69 269 ASP A C 1
ATOM 2076 O O . ASP A 1 269 ? -1.661 -14.269 13.951 1.00 90.69 269 ASP A O 1
ATOM 2080 N N . TYR A 1 270 ? 0.098 -14.110 12.569 1.00 88.56 270 TYR A N 1
ATOM 2081 C CA . TYR A 1 270 ? 0.861 -15.188 13.209 1.00 88.56 270 TYR A CA 1
ATOM 2082 C C . TYR A 1 270 ? 1.130 -14.943 14.709 1.00 88.56 270 TYR A C 1
ATOM 2084 O O . TYR A 1 270 ? 1.223 -15.883 15.498 1.00 88.56 270 TYR A O 1
ATOM 2092 N N . ASN A 1 271 ? 1.203 -13.678 15.133 1.00 87.06 271 ASN A N 1
ATOM 2093 C CA . ASN A 1 271 ? 1.426 -13.292 16.527 1.00 87.06 271 ASN A CA 1
ATOM 2094 C C . ASN A 1 271 ? 0.125 -13.261 17.356 1.00 87.06 271 ASN A C 1
ATOM 2096 O O . ASN A 1 271 ? 0.156 -12.889 18.533 1.00 87.06 271 ASN A O 1
ATOM 2100 N N . GLY A 1 272 ? -1.021 -13.621 16.765 1.00 87.25 272 GLY A N 1
ATOM 2101 C CA . GLY A 1 272 ? -2.340 -13.533 17.395 1.00 87.25 272 GLY A CA 1
ATOM 2102 C C 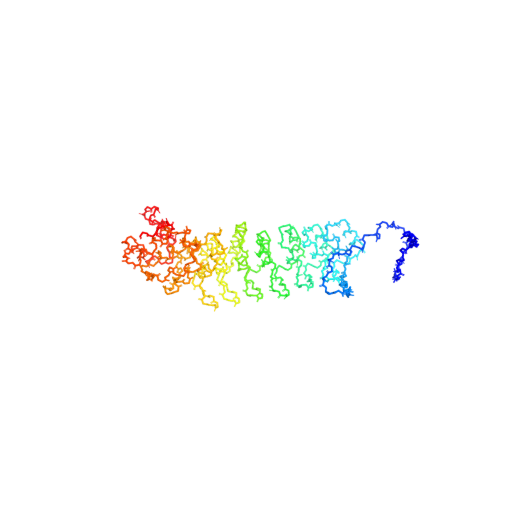. GLY A 1 272 ? -2.834 -12.094 17.576 1.00 87.25 272 GLY A C 1
ATOM 2103 O O . GLY A 1 272 ? -3.705 -11.829 18.411 1.00 87.25 272 GLY A O 1
ATOM 2104 N N . ALA A 1 273 ? -2.258 -11.150 16.837 1.00 88.00 273 ALA A N 1
ATOM 2105 C CA . ALA A 1 273 ? -2.636 -9.753 16.815 1.00 88.00 273 ALA A CA 1
ATOM 2106 C C . ALA A 1 273 ? -3.719 -9.506 15.753 1.00 88.00 273 ALA A C 1
ATOM 2108 O O . ALA A 1 273 ? -3.642 -9.981 14.626 1.00 88.00 273 ALA A O 1
ATOM 2109 N N . TYR A 1 274 ? -4.735 -8.732 16.134 1.00 91.06 274 TYR A N 1
ATOM 2110 C CA . TYR A 1 274 ? -5.778 -8.225 15.235 1.00 91.06 274 TYR A CA 1
ATOM 2111 C C . TYR A 1 274 ? -5.301 -6.939 14.530 1.00 91.06 274 TYR A C 1
ATOM 2113 O O . TYR A 1 274 ? -4.452 -6.237 15.099 1.00 91.06 274 TYR A O 1
ATOM 2121 N N . PRO A 1 275 ? -5.923 -6.491 13.419 1.00 90.81 275 PRO A N 1
ATOM 2122 C CA . PRO A 1 275 ? -5.570 -5.235 12.747 1.00 90.81 275 PRO A CA 1
ATOM 2123 C C . PRO A 1 275 ? -5.627 -4.022 13.684 1.00 90.81 275 PRO A C 1
ATOM 2125 O O . PRO A 1 275 ? -4.767 -3.139 13.642 1.00 90.81 275 PRO A O 1
ATOM 2128 N N . MET A 1 276 ? -6.597 -4.020 14.609 1.00 91.31 276 MET A N 1
ATOM 2129 C CA . MET A 1 276 ? -6.709 -3.006 15.660 1.00 91.31 276 MET A CA 1
ATOM 2130 C C . MET A 1 276 ? -5.471 -2.964 16.563 1.00 91.31 276 MET A C 1
ATOM 2132 O O . MET A 1 276 ? -5.021 -1.897 16.964 1.00 91.31 276 MET A O 1
ATOM 2136 N N . SER A 1 277 ? -4.884 -4.109 16.896 1.00 90.06 277 SER A N 1
ATOM 2137 C CA . SER A 1 277 ? -3.689 -4.131 17.739 1.00 90.06 277 SER A CA 1
ATOM 2138 C C . SER A 1 277 ? -2.464 -3.571 17.007 1.00 90.06 277 SER A C 1
ATOM 2140 O O . SER A 1 277 ? -1.676 -2.847 17.617 1.00 90.06 277 SER A O 1
ATOM 2142 N N . SER A 1 278 ? -2.353 -3.801 15.692 1.00 89.00 278 SER A N 1
ATOM 2143 C CA . SER A 1 278 ? -1.274 -3.251 14.864 1.00 89.00 278 SER A CA 1
ATOM 2144 C C . SER A 1 278 ? -1.303 -1.724 14.823 1.00 89.00 278 SER A C 1
ATOM 2146 O O . SER A 1 278 ? -0.247 -1.091 14.872 1.00 89.00 278 SER A O 1
ATOM 2148 N N . ILE A 1 279 ? -2.495 -1.114 14.781 1.00 91.06 279 ILE A N 1
ATOM 2149 C CA . ILE A 1 279 ? -2.593 0.345 14.841 1.00 91.06 279 ILE A CA 1
ATOM 2150 C C . ILE A 1 279 ? -2.268 0.898 16.227 1.00 91.06 279 ILE A C 1
ATOM 2152 O O . ILE A 1 279 ? -1.562 1.896 16.324 1.00 91.06 279 ILE A O 1
ATOM 2156 N N . LEU A 1 280 ? -2.714 0.253 17.305 1.00 88.88 280 LEU A N 1
ATOM 2157 C CA . LEU A 1 280 ? -2.444 0.736 18.665 1.00 88.88 280 LEU A CA 1
ATOM 2158 C C . LEU A 1 280 ? -0.949 0.721 18.999 1.00 88.88 280 LEU A C 1
ATOM 2160 O O . LEU A 1 280 ? -0.464 1.612 19.692 1.00 88.88 280 LEU A O 1
ATOM 2164 N N . GLN A 1 281 ? -0.207 -0.248 18.458 1.00 87.31 281 GLN A N 1
ATOM 2165 C CA . GLN A 1 281 ? 1.253 -0.285 18.563 1.00 87.31 281 GLN A CA 1
ATOM 2166 C C . GLN A 1 281 ? 1.932 0.835 17.756 1.00 87.31 281 GLN A C 1
ATOM 2168 O O . GLN A 1 281 ? 2.961 1.356 18.178 1.00 87.31 281 GLN A O 1
ATOM 2173 N N . ALA A 1 282 ? 1.368 1.217 16.606 1.00 86.56 282 ALA A N 1
ATOM 2174 C CA . ALA A 1 282 ? 1.924 2.250 15.730 1.00 86.56 282 ALA A CA 1
ATOM 2175 C C . ALA A 1 282 ? 1.467 3.681 16.078 1.00 86.56 282 ALA A C 1
ATOM 2177 O O . ALA A 1 282 ? 2.109 4.644 15.654 1.00 86.56 282 ALA A O 1
ATOM 2178 N N . ALA A 1 283 ? 0.383 3.830 16.847 1.00 85.75 283 ALA A N 1
ATOM 2179 C CA . ALA A 1 283 ? -0.275 5.106 17.119 1.00 85.75 283 ALA A CA 1
ATOM 2180 C C . ALA A 1 283 ? 0.656 6.145 17.762 1.00 85.75 283 ALA A C 1
ATOM 2182 O O . ALA A 1 283 ? 0.585 7.318 17.403 1.00 85.75 283 ALA A O 1
ATOM 2183 N N . ALA A 1 284 ? 1.565 5.711 18.644 1.00 81.50 284 ALA A N 1
ATOM 2184 C CA . ALA A 1 284 ? 2.524 6.590 19.316 1.00 81.50 284 ALA A CA 1
ATOM 2185 C C . ALA A 1 284 ? 3.448 7.332 18.341 1.00 81.50 284 ALA A C 1
ATOM 2187 O O . ALA A 1 284 ? 3.786 8.489 18.564 1.00 81.50 284 ALA A O 1
ATOM 2188 N N . PHE A 1 285 ? 3.864 6.652 17.269 1.00 82.81 285 PHE A N 1
ATOM 2189 C CA . PHE A 1 285 ? 4.873 7.149 16.332 1.00 82.81 285 PHE A CA 1
ATOM 2190 C C . PHE A 1 285 ? 4.266 7.933 15.165 1.00 82.81 285 PHE A C 1
ATOM 2192 O O . PHE A 1 285 ? 4.984 8.643 14.471 1.00 82.81 285 PHE A O 1
ATOM 2199 N N . LYS A 1 286 ? 2.959 7.783 14.914 1.00 80.06 286 LYS A N 1
ATOM 2200 C CA . LYS A 1 286 ? 2.274 8.300 13.717 1.00 80.06 286 LYS A CA 1
ATOM 2201 C C . LYS A 1 286 ? 1.106 9.219 14.073 1.00 80.06 286 LYS A C 1
ATOM 2203 O O . LYS A 1 286 ? 0.021 9.086 13.513 1.00 80.06 286 LYS A O 1
ATOM 2208 N N . GLN A 1 287 ? 1.319 10.154 14.997 1.00 78.69 287 GLN A N 1
ATOM 2209 C CA . GLN A 1 287 ? 0.291 11.119 15.413 1.00 78.69 287 GLN A CA 1
ATOM 2210 C C . GLN A 1 287 ? -0.233 11.961 14.239 1.00 78.69 287 GLN A C 1
ATOM 2212 O O . GLN A 1 287 ? -1.436 12.202 14.139 1.00 78.69 287 GLN A O 1
ATOM 2217 N N . GLU A 1 288 ? 0.650 12.322 13.303 1.00 81.50 288 GLU A N 1
ATOM 2218 C CA . GLU A 1 288 ? 0.314 13.074 12.085 1.00 81.50 288 GLU A CA 1
ATOM 2219 C C . GLU A 1 288 ? -0.765 12.383 11.236 1.00 81.50 288 GLU A C 1
ATOM 2221 O O . GLU A 1 288 ? -1.593 13.045 10.614 1.00 81.50 288 GLU A O 1
ATOM 2226 N N . MET A 1 289 ? -0.809 11.046 11.264 1.00 80.25 289 MET A N 1
ATOM 2227 C CA . MET A 1 289 ? -1.729 10.229 10.466 1.00 80.25 289 MET A CA 1
ATOM 2228 C C . MET A 1 289 ? -3.127 10.106 11.091 1.00 80.25 289 MET A C 1
ATOM 2230 O O . MET A 1 289 ? -3.973 9.397 10.552 1.00 80.25 289 MET A O 1
ATOM 2234 N N . ARG A 1 290 ? -3.392 10.780 12.221 1.00 85.62 290 ARG A N 1
ATOM 2235 C CA . ARG A 1 290 ? -4.682 10.752 12.942 1.00 85.62 290 ARG A CA 1
ATOM 2236 C C . ARG A 1 290 ? -5.196 9.322 13.201 1.00 85.62 290 ARG A C 1
ATOM 2238 O O . ARG A 1 290 ? -6.303 8.966 12.783 1.00 85.62 290 ARG A O 1
ATOM 2245 N N . PRO A 1 291 ? -4.434 8.498 13.946 1.00 88.50 291 PRO A N 1
ATOM 2246 C CA . PRO A 1 291 ? -4.730 7.076 14.151 1.00 88.50 291 PRO A CA 1
ATOM 2247 C C . PRO A 1 291 ? -6.075 6.802 14.849 1.00 88.50 291 PRO A C 1
ATOM 2249 O O . PRO A 1 291 ? -6.621 5.701 14.733 1.00 88.50 291 PRO A O 1
ATOM 2252 N N . TYR A 1 292 ? -6.649 7.792 15.537 1.00 89.50 292 TYR A N 1
ATOM 2253 C CA . TYR A 1 292 ? -7.960 7.682 16.175 1.00 89.50 292 TYR A CA 1
ATOM 2254 C C . TYR A 1 292 ? -9.097 7.414 15.171 1.00 89.50 292 TYR A C 1
ATOM 2256 O O . TYR A 1 292 ? -9.950 6.572 15.450 1.00 89.50 292 TYR A O 1
ATOM 2264 N N . LEU A 1 293 ? -9.069 8.011 13.970 1.00 91.50 293 LEU A N 1
ATOM 2265 C CA . LEU A 1 293 ? -10.092 7.801 12.927 1.00 91.50 293 LEU A CA 1
ATOM 2266 C C . LEU A 1 293 ? -10.104 6.356 12.412 1.00 91.50 293 LEU A C 1
ATOM 2268 O O . LEU A 1 293 ? -11.145 5.748 12.150 1.00 91.50 293 LEU A O 1
ATOM 2272 N N . THR A 1 294 ? -8.924 5.768 12.263 1.00 91.94 294 THR A N 1
ATOM 2273 C CA . THR A 1 294 ? -8.747 4.359 11.895 1.00 91.94 294 THR A CA 1
ATOM 2274 C C . THR A 1 294 ? -9.230 3.407 12.991 1.00 91.94 294 THR A C 1
ATOM 2276 O O . THR A 1 294 ? -9.917 2.436 12.691 1.00 91.94 294 THR A O 1
ATOM 2279 N N . VAL A 1 295 ? -8.959 3.690 14.270 1.00 92.44 295 VAL A N 1
ATOM 2280 C CA . VAL A 1 295 ? -9.495 2.878 15.383 1.00 92.44 295 VAL A CA 1
ATOM 2281 C C . VAL A 1 295 ? -11.023 2.972 15.436 1.00 92.44 295 VAL A C 1
ATOM 2283 O O . VAL A 1 295 ? -11.709 1.958 15.578 1.00 92.44 295 VAL A O 1
ATOM 2286 N N . GLN A 1 296 ? -11.563 4.179 15.266 1.00 92.31 296 GLN A N 1
ATOM 2287 C CA . GLN A 1 296 ? -12.999 4.437 15.229 1.00 92.31 296 GLN A CA 1
ATOM 2288 C C . GLN A 1 296 ? -13.694 3.643 14.115 1.00 92.31 296 GLN A C 1
ATOM 2290 O O . GLN A 1 296 ? -14.688 2.956 14.360 1.00 92.31 296 GLN A O 1
ATOM 2295 N N . THR A 1 297 ? -13.159 3.702 12.893 1.00 92.00 297 THR A N 1
ATOM 2296 C CA . THR A 1 297 ? -13.707 2.959 11.747 1.00 92.00 297 THR A CA 1
ATOM 2297 C C . THR A 1 297 ? -13.675 1.454 11.975 1.00 92.00 297 THR A C 1
ATOM 2299 O O . THR A 1 297 ? -14.708 0.808 11.805 1.00 92.00 297 THR A O 1
ATOM 2302 N N . LEU A 1 298 ? -12.562 0.896 12.456 1.00 92.62 298 LEU A N 1
ATOM 2303 C CA . LEU A 1 298 ? -12.472 -0.533 12.776 1.00 92.62 298 LEU A CA 1
ATOM 2304 C C . LEU A 1 298 ? -13.529 -0.960 13.812 1.00 92.62 298 LEU A C 1
ATOM 2306 O O . LEU A 1 298 ? -14.223 -1.959 13.615 1.00 92.62 298 LEU A O 1
ATOM 2310 N N . LEU A 1 299 ? -13.733 -0.186 14.885 1.00 91.00 299 LEU A N 1
ATOM 2311 C CA . LEU A 1 299 ? -14.779 -0.471 15.881 1.00 91.00 299 LEU A CA 1
ATOM 2312 C C . LEU A 1 299 ? -16.196 -0.368 15.310 1.00 91.00 299 LEU A C 1
ATOM 2314 O O . LEU A 1 299 ? -17.087 -1.106 15.732 1.00 91.00 299 LEU A O 1
ATOM 2318 N N . ASN A 1 300 ? -16.430 0.559 14.382 1.00 90.31 300 ASN A N 1
ATOM 2319 C CA . ASN A 1 300 ? -17.727 0.742 13.727 1.00 90.31 300 ASN A CA 1
ATOM 2320 C C . ASN A 1 300 ? -18.048 -0.359 12.706 1.00 90.31 300 ASN A C 1
ATOM 2322 O O . ASN A 1 300 ? -19.223 -0.579 12.408 1.00 90.31 300 ASN A O 1
ATOM 2326 N N . HIS A 1 301 ? -17.031 -1.063 12.215 1.00 88.62 301 HIS A N 1
ATOM 2327 C CA . HIS A 1 301 ? -17.165 -2.254 11.378 1.00 88.62 301 HIS A CA 1
ATOM 2328 C C . HIS A 1 301 ? -17.151 -3.570 12.178 1.00 88.62 301 HIS A C 1
ATOM 2330 O O . HIS A 1 301 ? -17.183 -4.644 11.589 1.00 88.62 301 HIS A O 1
ATOM 2336 N N . GLY A 1 302 ? -17.163 -3.512 13.517 1.00 87.25 302 GLY A N 1
ATOM 2337 C CA . GLY A 1 302 ? -17.309 -4.700 14.366 1.00 87.25 302 GLY A CA 1
ATOM 2338 C C . GLY A 1 302 ? -15.999 -5.371 14.774 1.00 87.25 302 GLY A C 1
ATOM 2339 O O . GLY A 1 302 ? -16.002 -6.560 15.094 1.00 87.25 302 GLY A O 1
ATOM 2340 N N . SER A 1 303 ? -14.886 -4.632 14.789 1.00 89.38 303 SER A N 1
ATOM 2341 C CA . SER A 1 303 ? -13.624 -5.163 15.305 1.00 89.38 303 SER A CA 1
ATOM 2342 C C . SER A 1 303 ? -13.741 -5.605 16.770 1.00 89.38 303 SER A C 1
ATOM 2344 O O . SER A 1 303 ? -14.403 -4.954 17.591 1.00 89.38 303 SER A O 1
ATOM 2346 N N . GLN A 1 304 ? -13.082 -6.715 17.095 1.00 85.38 304 GLN A N 1
ATOM 2347 C CA . GLN A 1 304 ? -13.077 -7.300 18.424 1.00 85.38 304 GLN A CA 1
ATOM 2348 C C . GLN A 1 304 ? -12.471 -6.331 19.444 1.00 85.38 304 GLN A C 1
ATOM 2350 O O . GLN A 1 304 ? -11.398 -5.758 19.258 1.00 85.38 304 GLN A O 1
ATOM 2355 N N . LYS A 1 305 ? -13.171 -6.164 20.567 1.00 84.19 305 LYS A N 1
ATOM 2356 C CA . LYS A 1 305 ? -12.704 -5.313 21.663 1.00 84.19 305 LYS A CA 1
ATOM 2357 C C . LYS A 1 305 ? -11.514 -5.958 22.360 1.00 84.19 305 LYS A C 1
ATOM 2359 O O . LYS A 1 305 ? -11.462 -7.172 22.545 1.00 84.19 305 LYS A O 1
ATOM 2364 N N . ILE A 1 306 ? -10.607 -5.115 22.830 1.00 83.75 306 ILE A N 1
ATOM 2365 C CA . ILE A 1 306 ? -9.439 -5.530 23.605 1.00 83.75 306 ILE A CA 1
ATOM 2366 C C . ILE A 1 306 ? -9.915 -6.105 24.944 1.00 83.75 306 ILE A C 1
ATOM 2368 O O . ILE A 1 306 ? -10.899 -5.644 25.531 1.00 83.75 306 ILE A O 1
ATOM 2372 N N . TRP A 1 307 ? -9.226 -7.115 25.460 1.00 78.75 307 TRP A N 1
ATOM 2373 C CA . TRP A 1 307 ? -9.525 -7.624 26.794 1.00 78.75 307 TRP A CA 1
ATOM 2374 C C . TRP A 1 307 ? -9.276 -6.532 27.849 1.00 78.75 307 TRP A C 1
ATOM 2376 O O . TRP A 1 307 ? -8.219 -5.899 27.808 1.00 78.75 307 TRP A O 1
ATOM 2386 N N . PRO A 1 308 ? -10.188 -6.310 28.819 1.00 79.12 308 PRO A N 1
ATOM 2387 C CA . PRO A 1 308 ? -10.042 -5.237 29.809 1.00 79.12 308 PRO A CA 1
ATOM 2388 C C . PRO A 1 308 ? -8.714 -5.265 30.580 1.00 79.12 308 PRO A C 1
ATOM 2390 O O . PRO A 1 308 ? -8.167 -4.222 30.918 1.00 79.12 308 PRO A O 1
ATOM 2393 N N . THR A 1 309 ? -8.149 -6.451 30.808 1.00 78.50 309 THR A N 1
ATOM 2394 C CA . THR A 1 309 ? -6.847 -6.638 31.471 1.00 78.50 309 THR A CA 1
ATOM 2395 C C . THR A 1 309 ? -5.664 -6.194 30.609 1.00 78.50 309 THR A C 1
ATOM 2397 O O . THR A 1 309 ? -4.654 -5.725 31.130 1.00 78.50 309 THR A O 1
ATOM 2400 N N . ALA A 1 310 ? -5.785 -6.295 29.284 1.00 82.69 310 ALA A N 1
ATOM 2401 C CA . ALA A 1 310 ? -4.776 -5.846 28.331 1.00 82.69 310 ALA A CA 1
ATOM 2402 C C . ALA A 1 310 ? -4.849 -4.333 28.058 1.00 82.69 310 ALA A C 1
ATOM 2404 O O . ALA A 1 310 ? -3.925 -3.781 27.460 1.00 82.69 310 ALA A O 1
ATOM 2405 N N . PHE A 1 311 ? -5.894 -3.646 28.536 1.00 84.75 311 PHE A N 1
ATOM 2406 C CA . PHE A 1 311 ? -6.082 -2.204 28.356 1.00 84.75 311 PHE A CA 1
ATOM 2407 C C . PHE A 1 311 ? -4.924 -1.376 28.936 1.00 84.75 311 PHE A C 1
ATOM 2409 O O . PHE A 1 311 ? -4.558 -0.346 28.382 1.00 84.75 311 PHE A O 1
ATOM 2416 N N . VAL A 1 312 ? -4.259 -1.873 29.984 1.00 83.69 312 VAL A N 1
ATOM 2417 C CA . VAL A 1 312 ? -3.063 -1.242 30.568 1.00 83.69 312 VAL A CA 1
ATOM 2418 C C . VAL A 1 312 ? -1.938 -1.077 29.541 1.00 83.69 312 VAL A C 1
ATOM 2420 O O . VAL A 1 312 ? -1.248 -0.060 29.526 1.00 83.69 312 VAL A O 1
ATOM 2423 N N . LYS A 1 313 ? -1.765 -2.053 28.639 1.00 85.06 313 LYS A N 1
ATOM 2424 C CA . LYS A 1 313 ? -0.761 -1.966 27.568 1.00 85.06 313 LYS A CA 1
ATOM 2425 C C . LYS A 1 313 ? -1.114 -0.869 26.567 1.00 85.06 313 LYS A C 1
ATOM 2427 O O . LYS A 1 313 ? -0.221 -0.160 26.121 1.00 85.06 313 LYS A O 1
ATOM 2432 N N . VAL A 1 314 ? -2.405 -0.717 26.270 1.00 84.94 314 VAL A N 1
ATOM 2433 C CA . VAL A 1 314 ? -2.924 0.322 25.373 1.00 84.94 314 VAL A CA 1
ATOM 2434 C C . VAL A 1 314 ? -2.737 1.705 25.979 1.00 84.94 314 VAL A C 1
ATOM 2436 O O . VAL A 1 314 ? -2.309 2.613 25.281 1.00 84.94 314 VAL A O 1
ATOM 2439 N N . LEU A 1 315 ? -2.981 1.863 27.283 1.00 84.44 315 LEU A N 1
ATOM 2440 C CA . LEU A 1 315 ? -2.697 3.117 27.984 1.00 84.44 315 LEU A CA 1
ATOM 2441 C C . LEU A 1 315 ? -1.220 3.489 27.892 1.00 84.44 315 LEU A C 1
ATOM 2443 O O . LEU A 1 315 ? -0.903 4.644 27.643 1.00 84.44 315 LEU A O 1
ATOM 2447 N N . LYS A 1 316 ? -0.317 2.511 28.024 1.00 85.12 316 LYS A N 1
ATOM 2448 C CA . LYS A 1 316 ? 1.121 2.750 27.874 1.00 85.12 316 LYS A CA 1
ATOM 2449 C C . LYS A 1 316 ? 1.501 3.155 26.446 1.00 85.12 316 LYS A C 1
ATOM 2451 O O . LYS A 1 316 ? 2.304 4.065 26.274 1.00 85.12 316 LYS A O 1
ATOM 2456 N N . SER A 1 317 ? 0.971 2.467 25.432 1.00 83.62 317 SER A N 1
ATOM 2457 C CA . SER A 1 317 ? 1.344 2.696 24.029 1.00 83.62 317 SER A CA 1
ATOM 2458 C C . SER A 1 317 ? 0.656 3.909 23.409 1.00 83.62 317 SER A C 1
ATOM 2460 O O . SER A 1 317 ? 1.243 4.569 22.566 1.00 83.62 317 SER A O 1
ATOM 2462 N N . CYS A 1 318 ? -0.576 4.216 23.807 1.00 83.62 318 CYS A N 1
ATOM 2463 C CA . CYS A 1 318 ? -1.396 5.279 23.226 1.00 83.62 318 CYS A CA 1
ATOM 2464 C C . CYS A 1 318 ? -1.539 6.495 24.152 1.00 83.62 318 CYS A C 1
ATOM 2466 O O . CYS A 1 318 ? -2.402 7.332 23.907 1.00 83.62 318 CYS A O 1
ATOM 2468 N N . ALA A 1 319 ? -0.701 6.619 25.190 1.00 83.25 319 ALA A N 1
ATOM 2469 C CA . ALA A 1 319 ? -0.738 7.742 26.134 1.00 83.25 319 ALA A CA 1
ATOM 2470 C C . ALA A 1 319 ? -0.671 9.118 25.452 1.00 83.25 319 ALA A C 1
ATOM 2472 O O . ALA A 1 319 ? -1.220 10.090 25.966 1.00 83.25 319 ALA A O 1
ATOM 2473 N N . SER A 1 320 ? 0.002 9.179 24.303 1.00 84.56 320 SER A N 1
ATOM 2474 C CA . SER A 1 320 ? 0.225 10.397 23.532 1.00 84.56 320 SER A CA 1
ATOM 2475 C C . SER A 1 320 ? -0.928 10.766 22.586 1.00 84.56 320 SER A C 1
ATOM 2477 O O . SER A 1 320 ? -0.844 11.777 21.897 1.00 84.56 320 SER A O 1
ATOM 2479 N N . VAL A 1 321 ? -1.982 9.942 22.508 1.00 85.50 321 VAL A N 1
ATOM 2480 C CA . VAL A 1 321 ? -3.183 10.177 21.686 1.00 85.50 321 VAL A CA 1
ATOM 2481 C C . VAL A 1 321 ? -4.426 9.842 22.530 1.00 85.50 321 VAL A C 1
ATOM 2483 O O . VAL A 1 321 ? -4.947 8.719 22.451 1.00 85.50 321 VAL A O 1
ATOM 2486 N N . PRO A 1 322 ? -4.894 10.770 23.389 1.00 86.81 322 PRO A N 1
ATOM 2487 C CA . PRO A 1 322 ? -6.003 10.521 24.315 1.00 86.81 322 PRO A CA 1
ATOM 2488 C C . PRO A 1 322 ? -7.320 10.178 23.609 1.00 86.81 322 PRO A C 1
ATOM 2490 O O . PRO A 1 322 ? -8.130 9.431 24.155 1.00 86.81 322 PRO A O 1
ATOM 2493 N N . GLU A 1 323 ? -7.515 10.627 22.369 1.00 89.56 323 GLU A N 1
ATOM 2494 C CA . GLU A 1 323 ? -8.707 10.352 21.564 1.00 89.56 323 GLU A CA 1
ATOM 2495 C C . GLU A 1 323 ? -8.903 8.845 21.348 1.00 89.56 323 GLU A C 1
ATOM 2497 O O . GLU A 1 323 ? -10.024 8.343 21.395 1.00 89.56 323 GLU A O 1
ATOM 2502 N N . ILE A 1 324 ? -7.815 8.084 21.175 1.00 89.31 324 ILE A N 1
ATOM 2503 C CA . ILE A 1 324 ? -7.882 6.619 21.048 1.00 89.31 324 ILE A CA 1
ATOM 2504 C C . ILE A 1 324 ? -8.383 5.991 22.350 1.00 89.31 324 ILE A C 1
ATOM 2506 O O . ILE A 1 324 ? -9.222 5.086 22.324 1.00 89.31 324 ILE A O 1
ATOM 2510 N N . ILE A 1 325 ? -7.876 6.465 23.490 1.00 87.75 325 ILE A N 1
ATOM 2511 C CA . ILE A 1 325 ? -8.270 5.980 24.818 1.00 87.75 325 ILE A CA 1
ATOM 2512 C C . ILE A 1 325 ? -9.750 6.291 25.053 1.00 87.75 325 ILE A C 1
ATOM 2514 O O . ILE A 1 325 ? -10.493 5.427 25.526 1.00 87.75 325 ILE A O 1
ATOM 2518 N N . GLU A 1 326 ? -10.193 7.487 24.660 1.00 89.06 326 GLU A N 1
ATOM 2519 C CA . GLU A 1 326 ? -11.588 7.901 24.726 1.00 89.06 326 GLU A CA 1
ATOM 2520 C C . GLU A 1 326 ? -12.480 6.944 23.931 1.00 89.06 326 GLU A C 1
ATOM 2522 O O . GLU A 1 326 ? -13.361 6.309 24.514 1.00 89.06 326 GLU A O 1
ATOM 2527 N N . ILE A 1 327 ? -12.196 6.774 22.635 1.00 88.81 327 ILE A N 1
ATOM 2528 C CA . ILE A 1 327 ? -12.936 5.914 21.701 1.00 88.81 327 ILE A CA 1
ATOM 2529 C C . ILE A 1 327 ? -13.029 4.481 22.229 1.00 88.81 327 ILE A C 1
ATOM 2531 O O . ILE A 1 327 ? -14.110 3.880 22.245 1.00 88.81 327 ILE A O 1
ATOM 2535 N N . LEU A 1 328 ? -11.908 3.929 22.699 1.00 87.94 328 LEU A N 1
ATOM 2536 C CA . LEU A 1 328 ? -11.874 2.575 23.233 1.00 87.94 328 LEU A CA 1
ATOM 2537 C C . LEU A 1 328 ? -12.693 2.470 24.514 1.00 87.94 328 LEU A C 1
ATOM 2539 O O . LEU A 1 328 ? -13.548 1.591 24.591 1.00 87.94 328 LEU A O 1
ATOM 2543 N N . SER A 1 329 ? -12.500 3.368 25.486 1.00 86.81 329 SER A N 1
ATOM 2544 C CA . SER A 1 329 ? -13.263 3.369 26.745 1.00 86.81 329 SER A CA 1
ATOM 2545 C C . SER A 1 329 ? -14.770 3.468 26.488 1.00 86.81 329 SER A C 1
ATOM 2547 O O . SER A 1 329 ? -15.573 2.758 27.092 1.00 86.81 329 SER A O 1
ATOM 2549 N N . ASN A 1 330 ? -15.138 4.275 25.494 1.00 86.88 330 ASN A N 1
ATOM 2550 C CA . ASN A 1 330 ? -16.492 4.519 25.042 1.00 86.88 330 ASN A CA 1
ATOM 2551 C C . ASN A 1 330 ? -17.153 3.293 24.395 1.00 86.88 330 ASN A C 1
ATOM 2553 O O . ASN A 1 330 ? -18.382 3.189 24.353 1.00 86.88 330 ASN A O 1
ATOM 2557 N N . SER A 1 331 ? -16.356 2.323 23.947 1.00 85.69 331 SER A N 1
ATOM 2558 C CA . SER A 1 331 ? -16.852 1.049 23.433 1.00 85.69 331 SER A CA 1
ATOM 2559 C C . SER A 1 331 ? -17.250 0.050 24.536 1.00 85.69 331 SER A C 1
ATOM 2561 O O . SER A 1 331 ? -17.984 -0.908 24.250 1.00 85.69 331 SER A O 1
A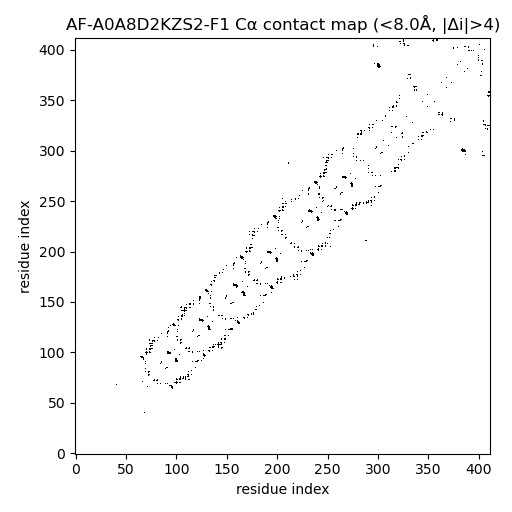TOM 2563 N N . TYR A 1 332 ? -16.805 0.241 25.787 1.00 84.88 332 TYR A N 1
ATOM 2564 C CA . TYR A 1 332 ? -17.101 -0.651 26.915 1.00 84.88 332 TYR A CA 1
ATOM 2565 C C . TYR A 1 332 ? -18.295 -0.158 27.731 1.00 84.88 332 TYR A C 1
ATOM 2567 O O . TYR A 1 332 ? -18.413 1.020 28.048 1.00 84.88 332 TYR A O 1
ATOM 2575 N N . SER A 1 333 ? -19.163 -1.084 28.148 1.00 80.69 333 SER A N 1
ATOM 2576 C CA . SER A 1 333 ? -20.236 -0.767 29.101 1.00 80.69 333 SER A CA 1
ATOM 2577 C C . SER A 1 333 ? -19.702 -0.538 30.512 1.00 80.69 333 SER A C 1
ATOM 2579 O O . SER A 1 333 ? -20.206 0.322 31.222 1.00 80.69 333 SER A O 1
ATOM 2581 N N . HIS A 1 334 ? -18.687 -1.309 30.902 1.00 79.25 334 HIS A N 1
ATOM 2582 C CA . HIS A 1 334 ? -18.003 -1.194 32.181 1.00 79.25 334 HIS A CA 1
ATOM 2583 C C . HIS A 1 334 ? -16.530 -1.550 31.975 1.00 79.25 334 HIS A C 1
ATOM 2585 O O . HIS A 1 334 ? -16.226 -2.640 31.483 1.00 79.25 334 HIS A O 1
ATOM 2591 N N . LEU A 1 335 ? -15.630 -0.637 32.334 1.00 79.81 335 LEU A N 1
ATOM 2592 C CA . LEU A 1 335 ? -14.186 -0.850 32.315 1.00 79.81 335 LEU A CA 1
ATOM 2593 C C . LEU A 1 335 ? -13.691 -0.778 33.769 1.00 79.81 335 LEU A C 1
ATOM 2595 O O . LEU A 1 335 ? -13.957 0.227 34.423 1.00 79.81 335 LEU A O 1
ATOM 2599 N N . PRO A 1 336 ? -13.013 -1.810 34.300 1.00 76.62 336 PRO A N 1
ATOM 2600 C CA . PRO A 1 336 ? -12.486 -1.783 35.660 1.00 76.62 336 PRO A CA 1
ATOM 2601 C C . PRO A 1 336 ? -11.229 -0.903 35.710 1.00 76.62 336 PRO A C 1
ATOM 2603 O O . PRO A 1 336 ? -10.106 -1.401 35.642 1.00 76.62 336 PRO A O 1
ATOM 2606 N N . ILE A 1 337 ? -11.423 0.415 35.768 1.00 78.50 337 ILE A N 1
ATOM 2607 C CA . ILE A 1 337 ? -10.329 1.382 35.874 1.00 78.50 337 ILE A CA 1
ATOM 2608 C C . ILE A 1 337 ? -9.739 1.269 37.284 1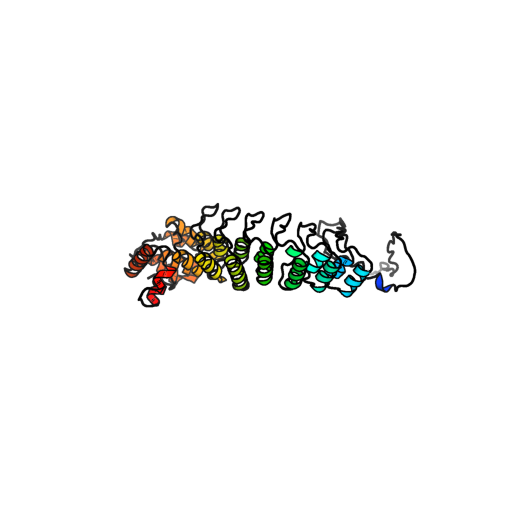.00 78.50 337 ILE A C 1
ATOM 2610 O O . ILE A 1 337 ? -10.464 1.304 38.275 1.00 78.50 337 ILE A O 1
ATOM 2614 N N . SER A 1 338 ? -8.419 1.116 37.375 1.00 78.94 338 SER A N 1
ATOM 2615 C CA . SER A 1 338 ? -7.690 1.060 38.646 1.00 78.94 338 SER A CA 1
ATOM 2616 C C . SER A 1 338 ? -6.799 2.288 38.796 1.00 78.94 338 SER A C 1
ATOM 2618 O O . SER A 1 338 ? -6.195 2.731 37.822 1.00 78.94 338 SER A O 1
ATOM 2620 N N . GLU A 1 339 ? -6.645 2.790 40.023 1.00 74.56 339 GLU A N 1
ATOM 2621 C CA . GLU A 1 339 ? -5.725 3.897 40.338 1.00 74.56 339 GLU A CA 1
ATOM 2622 C C . GLU A 1 339 ? -4.273 3.585 39.946 1.00 74.56 339 GLU A C 1
ATOM 2624 O O . GLU A 1 339 ? -3.528 4.471 39.537 1.00 74.56 339 GLU A O 1
ATOM 2629 N N . LYS A 1 340 ? -3.893 2.300 39.946 1.00 78.69 340 LYS A N 1
ATOM 2630 C CA . LYS A 1 340 ? -2.562 1.834 39.521 1.00 78.69 340 LYS A CA 1
ATOM 2631 C C . LYS A 1 340 ? -2.245 2.150 38.057 1.00 78.69 340 LYS A C 1
ATOM 2633 O O . LYS A 1 340 ? -1.091 2.096 37.652 1.00 78.69 340 LYS A O 1
ATOM 2638 N N . TRP A 1 341 ? -3.251 2.453 37.236 1.00 82.75 341 TRP A N 1
ATOM 2639 C CA . TRP A 1 341 ? -3.039 2.783 35.827 1.00 82.75 341 TRP A CA 1
ATOM 2640 C C . TRP A 1 341 ? -2.401 4.162 35.641 1.00 82.75 341 TRP A C 1
ATOM 2642 O O . TRP A 1 341 ? -1.764 4.383 34.615 1.00 82.75 341 TRP A O 1
ATOM 2652 N N . VAL A 1 342 ? -2.502 5.053 36.636 1.00 80.38 342 VAL A N 1
ATOM 2653 C CA . VAL A 1 342 ? -1.832 6.364 36.623 1.00 80.38 342 VAL A CA 1
ATOM 2654 C C . VAL A 1 342 ? -0.312 6.195 36.545 1.00 80.38 342 VAL A C 1
ATOM 2656 O O . VAL A 1 342 ? 0.350 6.910 35.801 1.00 80.38 342 VAL A O 1
ATOM 2659 N N . GLU A 1 343 ? 0.243 5.203 37.248 1.00 82.25 343 GLU A N 1
ATOM 2660 C CA . GLU A 1 343 ? 1.690 4.939 37.291 1.00 82.25 343 GLU A CA 1
ATOM 2661 C C . GLU A 1 343 ? 2.261 4.465 35.946 1.00 82.25 343 GLU A C 1
ATOM 2663 O O . GLU A 1 343 ? 3.461 4.573 35.700 1.00 82.25 343 GLU A O 1
ATOM 2668 N N . VAL A 1 344 ? 1.410 3.930 35.068 1.00 84.81 344 VAL A N 1
ATOM 2669 C CA . VAL A 1 344 ? 1.811 3.381 33.764 1.00 84.81 344 VAL A CA 1
ATOM 2670 C C . VAL A 1 344 ? 1.933 4.476 32.700 1.00 84.81 344 VAL A C 1
ATOM 2672 O O . VAL A 1 344 ? 2.627 4.287 31.697 1.00 84.81 344 VAL A O 1
ATOM 2675 N N . ILE A 1 345 ? 1.275 5.616 32.910 1.00 83.69 345 ILE A N 1
ATOM 2676 C CA . ILE A 1 345 ? 1.239 6.722 31.956 1.00 83.69 345 ILE A CA 1
ATOM 2677 C C . ILE A 1 345 ? 2.508 7.573 32.133 1.00 83.69 345 ILE A C 1
ATOM 2679 O O . ILE A 1 345 ? 2.820 7.987 33.254 1.00 83.69 345 ILE A O 1
ATOM 2683 N N . PRO A 1 346 ? 3.254 7.875 31.053 1.00 85.12 346 PRO A N 1
ATOM 2684 C CA . PRO A 1 346 ? 4.376 8.803 31.122 1.00 85.12 346 PRO A CA 1
ATOM 2685 C C . PRO A 1 346 ? 3.939 10.159 31.693 1.00 85.12 346 PRO A C 1
ATOM 2687 O O . PRO A 1 346 ? 2.969 10.752 31.222 1.00 85.12 346 PRO A O 1
ATOM 2690 N N . LYS A 1 347 ? 4.672 10.673 32.690 1.00 84.12 347 LYS A N 1
ATOM 2691 C CA . LYS A 1 347 ? 4.315 11.920 33.397 1.00 84.12 347 LYS A CA 1
ATOM 2692 C C . LYS A 1 347 ? 4.169 13.121 32.458 1.00 84.12 347 LYS A C 1
ATOM 2694 O O . LYS A 1 347 ? 3.314 13.968 32.687 1.00 84.12 347 LYS A O 1
ATOM 2699 N N . GLU A 1 348 ? 4.982 13.171 31.405 1.00 84.31 348 GLU A N 1
ATOM 2700 C CA . GLU A 1 348 ? 4.945 14.228 30.390 1.00 84.31 348 GLU A CA 1
ATOM 2701 C C . GLU A 1 348 ? 3.610 14.244 29.633 1.00 84.31 348 GLU A C 1
ATOM 2703 O O . GLU A 1 348 ? 2.979 15.290 29.516 1.00 84.31 348 GLU A O 1
ATOM 2708 N N . GLU A 1 349 ? 3.136 13.081 29.179 1.00 83.50 349 GLU A N 1
ATOM 2709 C CA . GLU A 1 349 ? 1.860 12.960 28.462 1.00 83.50 349 GLU A CA 1
ATOM 2710 C C . GLU A 1 349 ? 0.659 13.175 29.389 1.00 83.50 349 GLU A C 1
ATOM 2712 O O . GLU A 1 349 ? -0.329 13.802 29.004 1.00 83.50 349 GLU A O 1
ATOM 2717 N N . PHE A 1 350 ? 0.771 12.735 30.646 1.00 83.12 350 PHE A N 1
ATOM 2718 C CA . PHE A 1 350 ? -0.245 12.998 31.662 1.00 83.12 350 PHE A CA 1
ATOM 2719 C C . PHE A 1 350 ? -0.441 14.502 31.899 1.00 83.12 350 PHE A C 1
ATOM 2721 O O . PHE A 1 350 ? -1.573 14.966 31.996 1.00 83.12 350 PHE A O 1
ATOM 2728 N N . GLN A 1 351 ? 0.647 15.279 31.961 1.00 85.31 351 GLN A N 1
ATOM 2729 C CA . GLN A 1 351 ? 0.574 16.733 32.142 1.00 85.31 351 GLN A CA 1
ATOM 2730 C C . GLN A 1 351 ? 0.026 17.453 30.906 1.00 85.31 351 GLN A C 1
ATOM 2732 O O . GLN A 1 351 ? -0.769 18.380 31.051 1.00 85.31 351 GLN A O 1
ATOM 2737 N N . LYS A 1 352 ? 0.406 17.022 29.696 1.00 86.19 352 LYS A N 1
ATOM 2738 C CA . LYS A 1 352 ? -0.106 17.610 28.445 1.00 86.19 352 LYS A CA 1
ATOM 2739 C C . LYS A 1 352 ? -1.619 17.438 28.298 1.00 86.19 352 LYS A C 1
ATOM 2741 O O . LYS A 1 352 ? -2.302 18.370 27.886 1.00 86.19 352 LYS A O 1
ATOM 2746 N N . HIS A 1 353 ? -2.143 16.269 28.663 1.00 84.25 353 HIS A N 1
ATOM 2747 C CA . HIS A 1 353 ? -3.560 15.917 28.508 1.00 84.25 353 HIS A CA 1
ATOM 2748 C C . HIS A 1 353 ? -4.295 15.788 29.848 1.00 84.25 353 HIS A C 1
ATOM 2750 O O . HIS A 1 353 ? -5.250 15.022 29.988 1.00 84.25 353 HIS A O 1
ATOM 2756 N N . LEU A 1 354 ? -3.872 16.579 30.833 1.00 84.12 354 LEU A N 1
ATOM 2757 C CA . LEU A 1 354 ? -4.391 16.577 32.197 1.00 84.12 354 LEU A CA 1
ATOM 2758 C C . LEU A 1 354 ? -5.932 16.640 32.303 1.00 84.12 354 LEU A C 1
ATOM 2760 O O . LEU A 1 354 ? -6.483 15.804 33.021 1.00 84.12 354 LEU A O 1
ATOM 2764 N N . PRO A 1 355 ? -6.667 17.512 31.573 1.00 84.06 355 PRO A N 1
ATOM 2765 C CA . PRO A 1 355 ? -8.130 17.562 31.696 1.00 84.06 355 PRO A CA 1
ATOM 2766 C C . PRO A 1 355 ? -8.816 16.259 31.260 1.00 84.06 355 PRO A C 1
ATOM 2768 O O . PRO A 1 355 ? -9.802 15.843 31.871 1.00 84.06 355 PRO A O 1
ATOM 2771 N N . PHE A 1 356 ? -8.275 15.586 30.240 1.00 87.25 356 PHE A N 1
ATOM 2772 C CA . PHE A 1 356 ? -8.795 14.304 29.777 1.00 87.25 356 PHE A CA 1
ATOM 2773 C C . PHE A 1 356 ? -8.540 13.205 30.810 1.00 87.25 356 PHE A C 1
ATOM 2775 O O . PHE A 1 356 ? -9.463 12.481 31.184 1.00 87.25 356 PHE A O 1
ATOM 2782 N N . TYR A 1 357 ? -7.306 13.093 31.310 1.00 85.25 357 TYR A N 1
ATOM 2783 C CA . TYR A 1 357 ? -6.959 12.046 32.268 1.00 85.25 357 TYR A CA 1
ATOM 2784 C C . TYR A 1 357 ? -7.683 12.217 33.604 1.00 85.25 357 TYR A C 1
ATOM 2786 O O . TYR A 1 357 ? -8.148 11.226 34.165 1.00 85.25 357 TYR A O 1
ATOM 2794 N N . GLU A 1 358 ? -7.868 13.445 34.092 1.00 84.44 358 GLU A N 1
ATOM 2795 C CA . GLU A 1 358 ? -8.702 13.683 35.273 1.00 84.44 358 GLU A CA 1
ATOM 2796 C C . GLU A 1 358 ? -10.144 13.211 35.064 1.00 84.44 358 GLU A C 1
ATOM 2798 O O . GLU A 1 358 ? -10.703 12.536 35.930 1.00 84.44 358 GLU A O 1
ATOM 2803 N N . SER A 1 359 ? -10.746 13.531 33.915 1.00 84.94 359 SER A N 1
ATOM 2804 C CA . SER A 1 359 ? -12.087 13.057 33.561 1.00 84.94 359 SER A CA 1
ATOM 2805 C C . SER A 1 359 ? -12.138 11.528 33.471 1.00 84.94 359 SER A C 1
ATOM 2807 O O . SER A 1 359 ? -13.038 10.920 34.046 1.00 84.94 359 SER A O 1
ATOM 2809 N N . PHE A 1 360 ? -11.143 10.897 32.844 1.00 83.88 360 PHE A N 1
ATOM 2810 C CA . PHE A 1 360 ? -11.035 9.442 32.728 1.00 83.88 360 PHE A CA 1
ATOM 2811 C C . PHE A 1 360 ? -10.949 8.756 34.099 1.00 83.88 360 PHE A C 1
ATOM 2813 O O . PHE A 1 360 ? -11.680 7.802 34.362 1.00 83.88 360 PHE A O 1
ATOM 2820 N N . PHE A 1 361 ? -10.103 9.252 35.007 1.00 83.88 361 PHE A N 1
ATOM 2821 C CA . PHE A 1 361 ? -9.930 8.647 36.330 1.00 83.88 361 PHE A CA 1
ATOM 2822 C C . PHE A 1 361 ? -11.076 8.946 37.299 1.00 83.88 361 PHE A C 1
ATOM 2824 O O . PHE A 1 361 ? -11.306 8.142 38.193 1.00 83.88 361 PHE A O 1
ATOM 2831 N N . ARG A 1 362 ? -11.876 10.004 37.106 1.00 82.12 362 ARG A N 1
ATOM 2832 C CA . ARG A 1 362 ? -13.124 10.197 37.880 1.00 82.12 362 ARG A CA 1
ATOM 2833 C C . ARG A 1 362 ? -14.147 9.073 37.659 1.00 82.12 362 ARG A C 1
ATOM 2835 O O . ARG A 1 362 ? -15.052 8.887 38.475 1.00 82.12 362 ARG A O 1
ATOM 2842 N N . GLN A 1 363 ? -14.002 8.299 36.584 1.00 74.75 363 GLN A N 1
ATOM 2843 C CA . GLN A 1 363 ? -14.893 7.185 36.260 1.00 74.75 363 GLN A CA 1
ATOM 2844 C C . GLN A 1 363 ? -14.583 5.885 37.013 1.00 74.75 363 GLN A C 1
ATOM 2846 O O . GLN A 1 363 ? -15.340 4.927 36.887 1.00 74.75 363 GLN A O 1
ATOM 2851 N N . THR A 1 364 ? -13.514 5.826 37.813 1.00 67.62 364 THR A N 1
ATOM 2852 C CA . THR A 1 364 ? -13.178 4.650 38.643 1.00 67.62 364 THR A CA 1
ATOM 2853 C C . THR A 1 364 ? -14.275 4.297 39.648 1.00 67.62 364 THR A C 1
ATOM 2855 O O . THR A 1 364 ? -14.501 3.120 39.922 1.00 67.62 364 THR A O 1
ATOM 2858 N N . TYR A 1 365 ? -14.966 5.307 40.180 1.00 63.94 365 TYR A N 1
ATOM 2859 C CA . TYR A 1 365 ? -15.913 5.157 41.289 1.00 63.94 365 TYR A CA 1
ATOM 2860 C C . TYR A 1 365 ? -17.363 5.486 40.919 1.00 63.94 365 TYR A C 1
ATOM 2862 O O . TYR A 1 365 ? -18.241 5.441 41.780 1.00 63.94 365 TYR A O 1
ATOM 2870 N N . THR A 1 366 ? -17.638 5.827 39.657 1.00 69.00 366 THR A N 1
ATOM 2871 C CA . THR A 1 366 ? -18.955 6.311 39.221 1.00 69.00 366 THR A CA 1
ATOM 2872 C C . THR A 1 366 ? -19.576 5.406 38.160 1.00 69.00 366 THR A C 1
ATOM 2874 O O . THR A 1 366 ? -18.909 4.875 37.273 1.00 69.00 366 THR A O 1
ATOM 2877 N N . VAL A 1 367 ? -20.894 5.208 38.251 1.00 72.44 367 VAL A N 1
ATOM 2878 C CA . VAL A 1 367 ? -21.660 4.515 37.209 1.00 72.44 367 VAL A CA 1
ATOM 2879 C C . VAL A 1 367 ? -21.817 5.474 36.031 1.00 72.44 367 VAL A C 1
ATOM 2881 O O . VAL A 1 367 ? -22.302 6.591 36.206 1.00 72.44 367 VAL A O 1
ATOM 2884 N N . ARG A 1 368 ? -21.419 5.043 34.829 1.00 80.50 368 ARG A N 1
ATOM 2885 C CA . ARG A 1 368 ? -21.579 5.828 33.593 1.00 80.50 368 ARG A CA 1
ATOM 2886 C C . ARG A 1 368 ? -23.051 6.213 33.374 1.00 80.50 368 ARG A C 1
ATOM 2888 O O . ARG A 1 368 ? -23.956 5.435 33.681 1.00 80.50 368 ARG A O 1
ATOM 2895 N N . HIS A 1 369 ? -23.285 7.385 32.784 1.00 84.88 369 HIS A N 1
ATOM 2896 C CA . HIS A 1 369 ? -24.630 7.897 32.510 1.00 84.88 369 HIS A CA 1
ATOM 2897 C C . HIS A 1 369 ? -25.502 6.936 31.681 1.00 84.88 369 HIS A C 1
ATOM 2899 O O . HIS A 1 369 ? -25.010 6.170 30.848 1.00 84.88 369 HIS A O 1
ATOM 2905 N N . LEU A 1 370 ? -26.830 7.036 31.840 1.00 87.94 370 LEU A N 1
ATOM 2906 C CA . LEU A 1 370 ? -27.804 6.235 31.084 1.00 87.94 370 LEU A CA 1
ATOM 2907 C C . LEU A 1 370 ? -27.581 6.338 29.566 1.00 87.94 370 LEU A C 1
ATOM 2909 O O . LEU A 1 370 ? -27.654 5.331 28.868 1.00 87.94 370 LEU A O 1
ATOM 2913 N N . GLN A 1 371 ? -27.226 7.525 29.065 1.00 88.88 371 GLN A N 1
ATOM 2914 C CA . GLN A 1 371 ? -26.907 7.754 27.654 1.00 88.88 371 GLN A CA 1
ATOM 2915 C C . GLN A 1 371 ? -25.760 6.858 27.151 1.00 88.88 371 GLN A C 1
ATOM 2917 O O . GLN A 1 371 ? -25.852 6.291 26.059 1.00 88.88 371 GLN A O 1
ATOM 2922 N N . HIS A 1 372 ? -24.717 6.654 27.963 1.00 88.06 372 HIS A N 1
ATOM 2923 C CA . HIS A 1 372 ? -23.601 5.759 27.639 1.00 88.06 372 HIS A CA 1
ATOM 2924 C C . HIS A 1 372 ? -24.041 4.295 27.578 1.00 88.06 372 HIS A C 1
ATOM 2926 O O . HIS A 1 372 ? -23.679 3.562 26.651 1.00 88.06 372 HIS A O 1
ATOM 2932 N N . LEU A 1 373 ? -24.868 3.869 28.535 1.00 88.38 373 LEU A N 1
ATOM 2933 C CA . LEU A 1 373 ? -25.436 2.520 28.549 1.00 88.38 373 LEU A CA 1
ATOM 2934 C C . LEU A 1 373 ? -26.344 2.287 27.334 1.00 88.38 373 LEU A C 1
ATOM 2936 O O . LEU A 1 373 ? -26.250 1.234 26.699 1.00 88.38 373 LEU A O 1
ATOM 2940 N N . CYS A 1 374 ? -27.151 3.283 26.953 1.00 89.62 374 CYS A N 1
ATOM 2941 C CA . CYS A 1 374 ? -27.957 3.264 25.734 1.00 89.62 374 CYS A CA 1
ATOM 2942 C C . CYS A 1 374 ? -27.083 3.133 24.484 1.00 89.62 374 CYS A C 1
ATOM 2944 O O . CYS A 1 374 ? -27.356 2.270 23.650 1.00 89.62 374 CYS A O 1
ATOM 2946 N N . ARG A 1 375 ? -25.992 3.904 24.367 1.00 90.06 375 ARG A N 1
ATOM 2947 C CA . ARG A 1 375 ? -25.031 3.751 23.261 1.00 90.06 375 ARG A CA 1
ATOM 2948 C C . ARG A 1 375 ? -24.473 2.335 23.197 1.00 90.06 375 ARG A C 1
ATOM 2950 O O . ARG A 1 375 ? -24.480 1.727 22.128 1.00 90.06 375 ARG A O 1
ATOM 2957 N N . CYS A 1 376 ? -24.018 1.792 24.325 1.00 87.81 376 CYS A N 1
ATOM 2958 C CA . CYS A 1 376 ? -23.483 0.433 24.380 1.00 87.81 376 CYS A CA 1
ATOM 2959 C C . CYS A 1 376 ? -24.528 -0.611 23.961 1.00 87.81 376 CYS A C 1
ATOM 2961 O O . CYS A 1 376 ? -24.199 -1.546 23.230 1.00 87.81 376 CYS A O 1
ATOM 2963 N N . ALA A 1 377 ? -25.781 -0.449 24.393 1.00 88.75 377 ALA A N 1
ATOM 2964 C CA . ALA A 1 377 ? -26.883 -1.332 24.028 1.00 88.75 377 ALA A CA 1
ATOM 2965 C C . ALA A 1 377 ? -27.222 -1.251 22.530 1.00 88.75 377 ALA A C 1
ATOM 2967 O O . ALA A 1 377 ? -27.349 -2.291 21.883 1.00 88.75 377 ALA A O 1
ATOM 2968 N N . ILE A 1 378 ? -27.302 -0.041 21.964 1.00 90.00 378 ILE A N 1
ATOM 2969 C CA . ILE A 1 378 ? -27.554 0.189 20.533 1.00 90.00 378 ILE A CA 1
ATOM 2970 C C . ILE A 1 378 ? -26.434 -0.434 19.698 1.00 90.00 378 ILE A C 1
ATOM 2972 O O . ILE A 1 378 ? -26.702 -1.250 18.820 1.00 90.00 378 ILE A O 1
ATOM 2976 N N . ARG A 1 379 ? -25.168 -0.140 20.014 1.00 91.00 379 ARG A N 1
ATOM 2977 C CA . ARG A 1 379 ? -24.017 -0.709 19.295 1.00 91.00 379 ARG A CA 1
ATOM 2978 C C . ARG A 1 379 ? -23.970 -2.232 19.392 1.00 91.00 379 ARG A C 1
ATOM 2980 O O . ARG A 1 379 ? -23.672 -2.896 18.407 1.00 91.00 379 ARG A O 1
ATOM 2987 N N . ARG A 1 380 ? -24.325 -2.808 20.546 1.00 87.62 380 ARG A N 1
ATOM 2988 C CA . ARG A 1 380 ? -24.422 -4.268 20.715 1.00 87.62 380 ARG A CA 1
ATOM 2989 C C . ARG A 1 380 ? -25.502 -4.887 19.821 1.00 87.62 380 ARG A C 1
ATOM 2991 O O . ARG A 1 380 ? -25.329 -6.014 19.378 1.00 87.62 380 ARG A O 1
ATOM 2998 N N . ARG A 1 381 ? -26.603 -4.175 19.560 1.00 89.19 381 ARG A N 1
ATOM 2999 C CA . ARG A 1 381 ? -27.673 -4.630 18.654 1.00 89.19 381 ARG A CA 1
ATOM 3000 C C . ARG A 1 381 ? -27.301 -4.490 17.179 1.00 89.19 381 ARG A C 1
ATOM 3002 O O . ARG A 1 381 ? -27.678 -5.346 16.388 1.00 89.19 381 ARG A O 1
ATOM 3009 N N . LEU A 1 382 ? -26.593 -3.421 16.818 1.00 86.81 382 LEU A N 1
ATOM 3010 C CA . LEU A 1 382 ? -26.200 -3.138 15.435 1.00 86.81 382 LEU A CA 1
ATOM 3011 C C . LEU A 1 382 ? -24.979 -3.955 14.982 1.00 86.81 382 LEU A C 1
ATOM 3013 O O . LEU A 1 382 ? -24.892 -4.292 13.803 1.00 86.81 382 LEU A O 1
ATOM 3017 N N . GLY A 1 383 ? -24.075 -4.302 15.904 1.00 84.94 383 GLY A N 1
ATOM 3018 C CA . GLY A 1 383 ? -22.915 -5.155 15.638 1.00 84.94 383 GLY A CA 1
ATOM 3019 C C . GLY A 1 383 ? -21.918 -4.523 14.662 1.00 84.94 383 GLY A C 1
ATOM 3020 O O . GLY A 1 383 ? -21.511 -3.375 14.823 1.00 84.94 383 GLY A O 1
ATOM 3021 N N . ASP A 1 384 ? -21.553 -5.283 13.638 1.00 83.06 384 ASP A N 1
ATOM 3022 C CA . ASP A 1 384 ? -20.695 -4.920 12.502 1.00 83.06 384 ASP A CA 1
ATOM 3023 C C . ASP A 1 384 ? -21.302 -3.850 11.574 1.00 83.06 384 ASP A C 1
ATOM 3025 O O . ASP A 1 384 ? -20.595 -3.146 10.849 1.00 83.06 384 ASP A O 1
ATOM 3029 N N . ARG A 1 385 ? -22.622 -3.659 11.633 1.00 85.00 385 ARG A N 1
ATOM 3030 C CA . ARG A 1 385 ? -23.367 -2.731 10.768 1.00 85.00 385 ARG A CA 1
ATOM 3031 C C . ARG A 1 385 ? -23.538 -1.332 11.361 1.00 85.00 385 ARG A C 1
ATOM 3033 O O . ARG A 1 385 ? -24.351 -0.556 10.857 1.00 85.00 385 ARG A O 1
ATOM 3040 N N . CYS A 1 386 ? -22.791 -0.983 12.412 1.00 85.25 386 CYS A N 1
ATOM 3041 C CA . CYS A 1 386 ? -22.873 0.344 13.034 1.00 85.25 386 CYS A CA 1
ATOM 3042 C C . CYS A 1 386 ? -22.596 1.466 12.019 1.00 85.25 386 CYS A C 1
ATOM 3044 O O . CYS A 1 386 ? -23.353 2.432 11.958 1.00 85.25 386 CYS A O 1
ATOM 3046 N N . HIS A 1 387 ? -21.568 1.308 11.183 1.00 84.75 387 HIS A N 1
ATOM 3047 C CA . HIS A 1 387 ? -21.194 2.290 10.160 1.00 84.75 387 HIS A CA 1
ATOM 3048 C C . HIS A 1 387 ? -22.316 2.588 9.143 1.00 84.75 387 HIS A C 1
ATOM 3050 O O . HIS A 1 387 ? -22.449 3.724 8.699 1.00 84.75 387 HIS A O 1
ATOM 3056 N N . PHE A 1 388 ? -23.135 1.591 8.792 1.00 86.25 388 PHE A N 1
ATOM 3057 C CA . PHE A 1 388 ? -24.198 1.722 7.791 1.00 86.25 388 PHE A CA 1
ATOM 3058 C C . PHE A 1 388 ? -25.540 2.144 8.404 1.00 86.25 388 PHE A C 1
ATOM 3060 O O . PHE A 1 388 ? -26.240 2.987 7.853 1.00 86.25 388 PHE A O 1
ATOM 3067 N N . LEU A 1 389 ? -25.906 1.581 9.560 1.00 87.69 389 LEU A N 1
ATOM 3068 C CA . LEU A 1 389 ? -27.243 1.756 10.135 1.00 87.69 389 LEU A CA 1
ATOM 3069 C C . LEU A 1 389 ? -27.392 3.037 10.963 1.00 87.69 389 LEU A C 1
ATOM 3071 O O . LEU A 1 389 ? -28.479 3.610 10.989 1.00 87.69 389 LEU A O 1
ATOM 3075 N N . ILE A 1 390 ? -26.331 3.510 11.630 1.00 87.44 390 ILE A N 1
ATOM 3076 C CA . ILE A 1 390 ? -26.402 4.718 12.472 1.00 87.44 390 ILE A CA 1
ATOM 3077 C C . ILE A 1 390 ? -26.738 5.978 11.651 1.00 87.44 390 ILE A C 1
ATOM 3079 O O . ILE A 1 390 ? -27.616 6.734 12.078 1.00 87.44 390 ILE A O 1
ATOM 3083 N N . PRO A 1 391 ? -26.136 6.213 10.465 1.00 88.69 391 PRO A N 1
ATOM 3084 C CA . PRO A 1 391 ? -26.510 7.343 9.613 1.00 88.69 391 PRO A CA 1
ATOM 3085 C C . PRO A 1 391 ? -27.992 7.361 9.215 1.00 88.69 391 PRO A C 1
ATOM 3087 O O . PRO A 1 391 ? -28.569 8.443 9.084 1.00 88.69 391 PRO A O 1
ATOM 3090 N N . CYS A 1 392 ? -28.622 6.190 9.084 1.00 90.06 392 CYS A N 1
ATOM 3091 C CA . CYS A 1 392 ? -30.031 6.039 8.712 1.00 90.06 392 CYS A CA 1
ATOM 3092 C C . CYS A 1 392 ? -31.015 6.307 9.862 1.00 90.06 392 CYS A C 1
ATOM 3094 O O . CYS A 1 392 ? -32.216 6.411 9.618 1.00 90.06 392 CYS A O 1
ATOM 3096 N N . LEU A 1 393 ? -30.547 6.413 11.111 1.00 89.31 393 LEU A N 1
ATOM 3097 C CA . LEU A 1 393 ? -31.431 6.651 12.250 1.00 89.31 393 LEU A CA 1
ATOM 3098 C C . LEU A 1 393 ? -32.029 8.073 12.202 1.00 89.31 393 LEU A C 1
ATOM 3100 O O . LEU A 1 393 ? -31.302 9.035 11.927 1.00 89.31 393 LEU A O 1
ATOM 3104 N N . PRO A 1 394 ? -33.324 8.245 12.528 1.00 91.44 394 PRO A N 1
ATOM 3105 C CA . PRO A 1 394 ? -33.979 9.550 12.601 1.00 91.44 394 PRO A CA 1
ATOM 3106 C C . PRO A 1 394 ? -33.640 10.260 13.924 1.00 91.44 394 PRO A C 1
ATOM 3108 O O . PRO A 1 394 ? -34.513 10.565 14.731 1.00 91.44 394 PRO A O 1
ATOM 3111 N N . VAL A 1 395 ? -32.351 10.480 14.181 1.00 91.56 395 VAL A N 1
ATOM 3112 C CA . VAL A 1 395 ? -31.836 11.168 15.375 1.00 91.56 395 VAL A CA 1
ATOM 3113 C C . VAL A 1 395 ? -30.959 12.362 14.974 1.00 91.56 395 VAL A C 1
ATOM 3115 O O . VAL A 1 395 ? -30.408 12.362 13.871 1.00 91.56 395 VAL A O 1
ATOM 3118 N N . PRO A 1 396 ? -30.811 13.386 15.835 1.00 92.88 396 PRO A N 1
ATOM 3119 C CA . PRO A 1 396 ? -29.904 14.509 15.600 1.00 92.88 396 PRO A CA 1
ATOM 3120 C C . PRO A 1 396 ? -28.468 14.076 15.288 1.00 92.88 396 PRO A C 1
ATOM 3122 O O . PRO A 1 396 ? -27.985 13.069 15.811 1.00 92.88 396 PRO A O 1
ATOM 3125 N N . GLN A 1 397 ? -27.759 14.875 14.486 1.00 88.31 397 GLN A N 1
ATOM 3126 C CA . GLN A 1 397 ? -26.390 14.567 14.056 1.00 88.31 397 GLN A CA 1
ATOM 3127 C C . GLN A 1 397 ? -25.414 14.420 15.233 1.00 88.31 397 GLN A C 1
ATOM 3129 O O . GLN A 1 397 ? -24.571 13.532 15.210 1.00 88.31 397 GLN A O 1
ATOM 3134 N N . SER A 1 398 ? -25.575 15.214 16.296 1.00 88.44 398 SER A N 1
ATOM 3135 C CA . SER A 1 398 ? -24.773 15.092 17.521 1.00 88.44 398 SER A CA 1
ATOM 3136 C C . SER A 1 398 ? -24.883 13.702 18.156 1.00 88.44 398 SER A C 1
ATOM 3138 O O . SER A 1 398 ? -23.878 13.105 18.528 1.00 88.44 398 SER A O 1
ATOM 3140 N N . LEU A 1 399 ? -26.091 13.131 18.207 1.00 87.62 399 LEU A N 1
ATOM 3141 C CA . LEU A 1 399 ? -26.300 11.775 18.714 1.00 87.62 399 LEU A CA 1
ATOM 3142 C C . LEU A 1 399 ? -25.767 10.709 17.751 1.00 87.62 399 LEU A C 1
ATOM 3144 O O . LEU A 1 399 ? -25.281 9.678 18.211 1.00 87.62 399 LEU A O 1
ATOM 3148 N N . LYS A 1 400 ? -25.810 10.940 16.432 1.00 89.50 400 LYS A N 1
ATOM 3149 C CA . LYS A 1 400 ? -25.181 10.031 15.455 1.00 89.50 400 LYS A CA 1
ATOM 3150 C C . LYS A 1 400 ? -23.672 9.958 15.667 1.00 89.50 400 LYS A C 1
ATOM 3152 O O . LYS A 1 400 ? -23.134 8.860 15.774 1.00 89.50 400 LYS A O 1
ATOM 3157 N N . ASN A 1 401 ? -23.032 11.113 15.797 1.00 87.06 401 ASN A N 1
ATOM 3158 C CA . ASN A 1 401 ? -21.604 11.262 16.067 1.00 87.06 401 ASN A CA 1
ATOM 3159 C C . ASN A 1 401 ? -21.212 10.567 17.385 1.00 87.06 401 ASN A C 1
ATOM 3161 O O . ASN A 1 401 ? -20.309 9.730 17.420 1.00 87.06 401 ASN A O 1
ATOM 3165 N N . TYR A 1 402 ? -22.002 10.778 18.443 1.00 87.62 402 TYR A N 1
ATOM 3166 C CA . TYR A 1 402 ? -21.830 10.096 19.729 1.00 87.62 402 TYR A CA 1
ATOM 3167 C C . TYR A 1 402 ? -21.928 8.560 19.621 1.00 87.62 402 TYR A C 1
ATOM 3169 O O . TYR A 1 402 ? -21.133 7.819 20.215 1.00 87.62 402 TYR A O 1
ATOM 3177 N N . LEU A 1 403 ? -22.896 8.049 18.846 1.00 86.94 403 LEU A N 1
ATOM 3178 C CA . LEU A 1 403 ? -23.057 6.613 18.587 1.00 86.94 403 LEU A CA 1
ATOM 3179 C C . LEU A 1 403 ? -21.915 6.039 17.730 1.00 86.94 403 LEU A C 1
ATOM 3181 O O . LEU A 1 403 ? -21.559 4.872 17.921 1.00 86.94 403 LEU A O 1
ATOM 3185 N N . LEU A 1 404 ? -21.336 6.840 16.829 1.00 87.62 404 LEU A N 1
ATOM 3186 C CA . LEU A 1 404 ? -20.187 6.501 15.980 1.00 87.62 404 LEU A CA 1
ATOM 3187 C C . LEU A 1 404 ? -18.831 6.634 16.686 1.00 87.62 404 LEU A C 1
ATOM 3189 O O . LEU A 1 404 ? -17.815 6.328 16.063 1.00 87.62 404 LEU A O 1
ATOM 3193 N N . LEU A 1 405 ? -18.818 6.978 17.980 1.00 86.94 405 LEU A N 1
ATOM 3194 C CA . LEU A 1 405 ? -17.615 7.144 18.803 1.00 86.94 405 LEU A CA 1
ATOM 3195 C C . LEU A 1 405 ? -16.729 8.319 18.357 1.00 86.94 405 LEU A C 1
ATOM 3197 O O . LEU A 1 405 ? -15.511 8.184 18.373 1.00 86.94 405 LEU A O 1
ATOM 3201 N N . ASP A 1 406 ? -17.311 9.448 17.953 1.00 84.81 406 ASP A N 1
ATOM 3202 C CA . ASP A 1 406 ? -16.515 10.671 17.781 1.00 84.81 406 ASP A CA 1
ATOM 3203 C C . ASP A 1 406 ? -15.957 11.130 19.146 1.00 84.81 406 ASP A C 1
ATOM 3205 O O . ASP A 1 406 ? -16.709 11.121 20.126 1.00 84.81 406 ASP A O 1
ATOM 3209 N N . PRO A 1 407 ? -14.658 11.482 19.244 1.00 83.81 407 PRO A N 1
ATOM 3210 C CA . PRO A 1 407 ? -14.061 11.940 20.494 1.00 83.81 407 PRO A CA 1
ATOM 3211 C C . PRO A 1 407 ? -14.521 13.366 20.831 1.00 83.81 407 PRO A C 1
ATOM 3213 O O . PRO A 1 407 ? -14.458 14.264 19.990 1.00 83.81 407 PRO A O 1
ATOM 3216 N N . GLU A 1 408 ? -14.963 13.578 22.068 1.00 78.00 408 GLU A N 1
ATOM 3217 C CA . GLU A 1 408 ? -15.391 14.880 22.601 1.00 78.00 408 GLU A CA 1
ATOM 3218 C C . GLU A 1 408 ? -14.296 15.530 23.471 1.00 78.00 408 GLU A C 1
ATOM 3220 O O . GLU A 1 408 ? -14.400 16.702 23.835 1.00 78.00 408 GLU A O 1
ATOM 3225 N N . GLY A 1 409 ? -13.229 14.789 23.800 1.00 71.88 409 GLY A N 1
ATOM 3226 C CA . GLY A 1 409 ? -12.112 15.233 24.641 1.00 71.88 409 GLY A CA 1
ATOM 3227 C C . GLY A 1 409 ? -12.392 15.151 26.144 1.00 71.88 409 GLY A C 1
ATOM 3228 O O . GLY A 1 409 ? -11.498 15.399 26.957 1.00 71.88 409 GLY A O 1
ATOM 3229 N N . VAL A 1 410 ? -13.615 14.781 26.530 1.00 70.75 410 VAL A N 1
ATOM 3230 C CA . VAL A 1 410 ? -14.048 14.593 27.916 1.00 70.75 410 VAL A CA 1
ATOM 3231 C C . VAL A 1 410 ? -14.949 13.370 27.978 1.00 70.75 410 VAL A C 1
ATOM 3233 O O . VAL A 1 410 ? -15.821 13.172 27.137 1.00 70.75 410 VAL A O 1
ATOM 3236 N N . LEU A 1 411 ? -14.759 12.545 29.002 1.00 67.56 411 LEU A N 1
ATOM 3237 C CA . LEU A 1 411 ? -15.614 11.398 29.247 1.00 67.56 411 LEU A CA 1
ATOM 3238 C C . LEU A 1 411 ? -16.698 11.783 30.255 1.00 67.56 411 LEU A C 1
ATOM 3240 O O . LEU A 1 411 ? -16.429 11.894 31.452 1.00 67.56 411 LEU A O 1
ATOM 3244 N N . LEU A 1 412 ? -17.912 11.988 29.737 1.00 58.34 412 LEU A N 1
ATOM 3245 C CA . LEU A 1 412 ? -19.128 12.219 30.523 1.00 58.34 412 LEU A CA 1
ATOM 3246 C C . LEU A 1 412 ? -19.551 10.960 31.291 1.00 58.34 412 LEU A C 1
ATOM 3248 O O . LEU A 1 412 ? -19.641 9.861 30.683 1.00 58.34 412 LEU A O 1
#

Secondary structure (DSSP, 8-state):
------PPPP-----------------------S-GGGGGGS-----PPPP--STT------------HHHHHHHTT-HHHHHHHHHTT--TT--TTS--HHHHHHHHT-HHHHHHHHHTT--TT---TTS--TTTT--SGGGHHHHHHHHHTT--TTPPPTTT---HHHHHHHTT-HHHHHHHHHTT--TT---TTS--HHHHHHHH--SSTTHHHHHHHHHHHHHTT--TT---TT---HHHHHHHTT-HHHHHHHHHTT--TT---TTS--HHHHHHHHTTT-GGG-HHHHHHHHHHTTPPPPPGGGHHHHHHHSTT-HHHHHHHHHH-S-----GGGGGGS-HHHHHHTHHHHHHHHHTTSSPPPHHHHHHHHHHHHHGGGHHHHTTTSSS-HHHHHHHTT---SS--

Mean predicted aligned error: 12.03 Å

InterPro domains:
  IPR001496 SOCS box domain [PF07525] (366-404)
  IPR001496 SOCS box domain [PS50225] (355-403)
  IPR001496 SOCS box domain [SM00969] (367-406)
  IPR002110 Ankyrin repeat [PF12796] (70-158)
  IPR002110 Ankyrin repeat [PF12796] (169-269)
  IPR002110 Ankyrin repeat [PR01415] (98-113)
  IPR002110 Ankyrin repeat [PR01415] (221-235)
  IPR002110 Ankyrin repeat [PS50088] (97-129)
  IPR002110 Ankyrin repeat [PS50088] (130-162)
  IPR002110 Ankyrin repeat [PS50088] (164-196)
  IPR002110 Ankyrin repeat [PS50088] (238-270)
  IPR002110 Ankyrin repeat [SM00248] (65-94)
  IPR002110 Ankyrin repeat [SM00248] (97-126)
  IPR002110 Ankyrin repeat [SM00248] (130-159)
  IPR002110 Ankyrin repeat [SM00248] (164-193)
  IPR002110 Ankyrin repeat [SM00248] (197-234)
  IPR002110 Ankyrin repeat [SM00248] (238-267)
  IPR036036 SOCS box-like domain superfamily [SSF158235] (365-407)
  IPR036770 Ankyrin repeat-containing domain superfamily [G3DSA:1.25.40.20] (41-329)
  IPR036770 Ankyrin repeat-containing domain superfamily [SSF48403] (56-277)

Sequence (412 aa):
NLEQRPKPPCEQPSSSLCRTLTVGLRLFCPDSSTSPSFYFILLLLFHQPPILSAPGLWSLEYKRTLTNPLCISASHGHTACLRHLLFRRADPNAAPGGRSALHEACTGGHTDCAELLLEHKANPNLLDEDGHAPLHLCTSQNTLGCAKALVRFGALVNLPSEESQDTPIHLAAKHGLYEHVHLYLRYGATVDKKNSLEETALSVACGEAKKVEDQERYLQVCKLLLTYGAEVNTVDEEVKTPLHKASRNAHHGLVQLLLQWKADVNAIDYNGAYPMSSILQAAAFKQEMRPYLTVQTLLNHGSQKIWPTAFVKVLKSCASVPEIIEILSNSYSHLPISEKWVEVIPKEEFQKHLPFYESFFRQTYTVRHLQHLCRCAIRRRLGDRCHFLIPCLPVPQSLKNYLLLDPEGVLL

Organism: Varanus komodoensis (NCBI:txid61221)

Foldseek 3Di:
DDDDDDDDDDDDDDDDDDDDDDDDDDDDDDDDDDDPVVPPPPDPDDDDPDDDDDPDDPPPPPPPQDDDPLLVCLLVLVLVSNLVCVVVVDDQQDDSRQDGSLLSNLLNLNLSSNLSSLVSVHDQQRAGPQQDGSLLSNQDPSSLSSNVSSVVSPHDQCQARPPWRDGSLLSCLLNLPLSSNVVSVVSPHDQCDATPQRDGSLLNNLQNLQDPVCLVSSLSSNVVSVVSPHDQCRATPQRDTSLLNNLLSLRLSSNVVSVVVPHDQARATNVRDGSLNSNLQNCQVPVVSVSLNVNL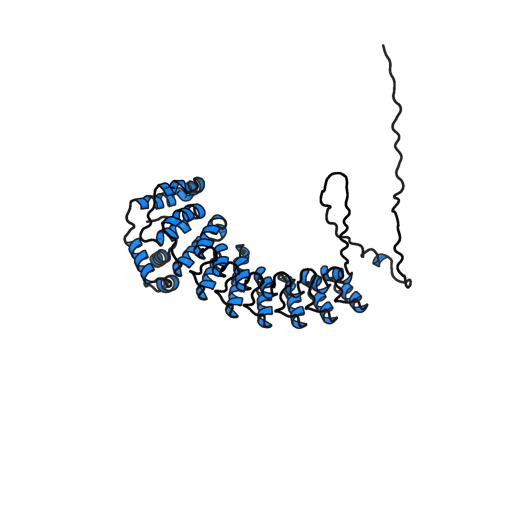LSVLQFHDADDLVCVLVSCLSCLQPVLNVQLNVLLDQDRQDDPVSVVSRDPVSCVVLVQAVVLVVVPNPDRADPLSVVLNVVCVVCHSNNVPVLVVDPDDPVSSCSSSSPGPSGRD

pLDDT: mean 79.98, std 21.12, range [24.27, 96.5]

Nearest PDB structures (foldseek):
  3v79-assembly1_K  TM=8.939E-01  e=1.649E-08  Homo sapiens
  5ma9-assembly1_A  TM=5.790E-01  e=4.102E-11  synthetic construct
  6py8-assembly1_F  TM=7.717E-01  e=2.820E-09  Homo sapiens
  5w7j-assembly1_A  TM=8.439E-01  e=1.944E-08  Homo sapiens
  1mx6-assembly2_B  TM=8.851E-01  e=1.571E-05  Homo sapiens